Protein AF-0000000072194567 (afdb_homodimer)

Nearest PDB structures (foldseek):
  3lsg-assembly1_A  TM=9.139E-01  e=7.432E-06  Fusobacterium nucleatum subsp. nucleatum
  6swi-assembly1_A  TM=8.853E-01  e=9.358E-05  Geobacillus stearothermophilus
  3oio-assembly1_A  TM=8.454E-01  e=5.339E-04  Chromobacterium violaceum
  3w6v-assembly1_A  TM=8.299E-01  e=2.988E-04  Streptomyces griseus
  4fe7-assembly1_A-2  TM=6.472E-01  e=4.023E-05  Escherichia coli

Radius of gyration: 26.82 Å; Cα contacts (8 Å, |Δi|>4): 929; chains: 2; bounding box: 70×73×80 Å

pLDDT: mean 81.88, std 18.66, range [19.64, 97.62]

Organism: NCBI:txid1219067

InterPro domains:
  IPR003313 AraC-type arabinose-binding/dimerisation domain [PF02311] (33-112)
  IPR009057 Homedomain-like superfamily [SSF46689] (247-291)
  IPR014710 RmlC-like jelly roll fold [G3DSA:2.60.120.10] (5-139)
  IPR018060 AraC-like, DNA binding HTH domain [PF12833] (213-291)
  IPR018060 AraC-like, DNA binding HTH domain [PS01124] (194-292)
  IPR018060 AraC-like, DNA binding HTH domain [SM00342] (207-290)
  IPR020449 Transcription regulator HTH, AraC- type, HTH domain [PR00032] (259-274)
  IPR020449 Transcription regulator HTH, AraC- type, HTH domain [PR00032] (274-290)
  IPR037923 Transcription regulator HTH-like [SSF51215] (36-174)
  IPR047264 HpaA-like, N-terminal cupin domain [cd06999] (7-103)

Solvent-accessible surface area (backbone atoms only — not comparable to full-atom values): 32201 Å² total; per-residue (Å²): 142,83,79,85,74,77,72,72,75,74,67,82,76,78,75,77,71,62,77,72,72,53,60,44,77,46,67,45,42,43,44,78,72,15,51,93,50,73,26,39,42,75,60,31,28,30,51,45,35,32,36,38,37,41,34,62,38,48,38,34,42,35,33,50,64,92,41,78,46,78,40,77,49,19,30,38,37,37,39,23,52,61,49,36,33,27,39,40,44,41,89,85,32,37,36,36,38,36,38,34,24,48,58,52,60,66,64,45,80,46,71,70,49,46,58,46,46,49,60,53,48,66,51,70,44,78,45,78,45,62,84,81,32,67,66,58,51,49,48,51,49,46,50,51,50,39,44,52,41,68,69,62,42,46,84,62,36,68,59,52,43,49,43,41,50,50,49,46,50,50,53,49,33,54,52,50,52,53,50,35,62,69,66,61,68,47,80,38,63,68,44,49,42,55,52,48,51,37,51,40,62,75,35,53,44,72,64,68,48,63,60,54,55,17,54,77,68,71,52,46,54,68,55,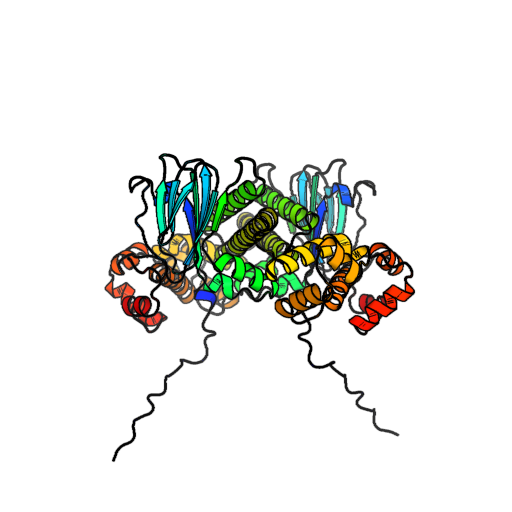46,29,52,31,28,30,74,72,71,69,41,45,47,62,57,53,53,50,47,55,46,47,54,53,49,51,48,47,51,42,73,44,85,65,51,69,56,54,51,21,47,73,50,48,40,92,40,49,66,58,39,37,50,54,44,20,71,75,69,73,38,44,60,67,57,46,30,67,75,40,67,16,67,50,85,103,138,91,75,87,77,76,73,73,76,74,66,83,76,76,75,77,71,63,75,72,72,54,60,46,77,46,66,45,40,43,44,78,72,16,52,91,50,73,27,40,44,72,59,30,29,30,51,45,34,31,35,37,36,42,34,62,37,48,38,34,42,37,32,50,64,93,41,78,44,80,41,77,48,20,29,38,37,36,38,22,54,61,50,36,34,28,39,42,44,42,90,86,32,40,37,35,38,36,37,34,24,49,60,52,61,65,65,45,80,45,72,67,48,46,56,46,45,50,60,53,48,66,49,69,42,78,45,78,45,60,85,81,31,67,66,59,52,49,48,50,51,44,50,52,51,39,43,51,41,68,70,62,42,46,83,61,35,68,59,53,44,49,44,40,49,50,50,46,51,51,54,50,32,54,50,51,52,54,50,36,61,70,65,61,66,45,79,39,61,68,43,50,42,56,52,49,50,38,50,42,62,76,35,52,42,71,64,67,48,62,59,55,54,18,54,76,67,72,51,46,54,66,55,49,28,51,31,29,30,73,71,71,68,42,46,48,63,58,54,54,51,46,55,48,48,55,51,49,51,48,46,51,44,73,44,87,64,50,70,56,54,50,22,47,72,52,50,40,92,40,50,66,59,39,36,51,53,44,20,72,74,69,74,37,42,60,66,58,47,29,67,77,40,67,16,66,52,83,103

Secondary structure (DSSP, 8-state):
-------------SS---GGGG--EEEEEHHHHHGGGTTEEEEEEESSEEEEEEEEES-EEEEETTEEEEE-S-EEEEE-TT--EEEEEPTT-EEEEEEEEHHHHHT---HHHHHHHHHHHHS-EEEE--TT-HHHHHHHHHHHHHHHHHHHT-TTHHHHHHHHHHHHHHHHHHHHHHHHHHTT---SHHHHHHHHHHHHHHHGGGT--HHHHHHHTTS-HHHHHHHHHHHHSS-HHHHHHHHHHHHHHHHHHH----HHHHHHHTT-S-HHHHHHHHHHHHSS-HHHHHHHS--EE--/-------------SS---GGGG--EEEEEHHHHHGGGTTEEEEEEESSEEEEEEEEES-EEEEETTEEEEE-S-EEEEE-TT--EEEEEPTT-EEEEEEEEHHHHHT---HHHHHHHHHHHHS-EEEE--TT-HHHHHHHHHHHHHHHHHHHT-TTHHHHHHHHHHHHHHHHHHHHHHHHHHTT---SHHHHHHHHHHHHHHHGGGT--HHHHHHHTTS-HHHHHHHHHHHHSS-HHHHHHHHHHHHHHHHHHH----HHHHHHHTT-S-HHHHHHHHHHHHSS-HHHHHHHS--EE--

Sequence (598 aa):
MSSISDVPRFFLYGEESDSNNSEFVHVETIAARSETRGWRIKPHRHGKLFQILVLDSGNAEISLDNKKIHVNDASVIAIPTGVVHGFVFSPNTEGYVVSIAEPM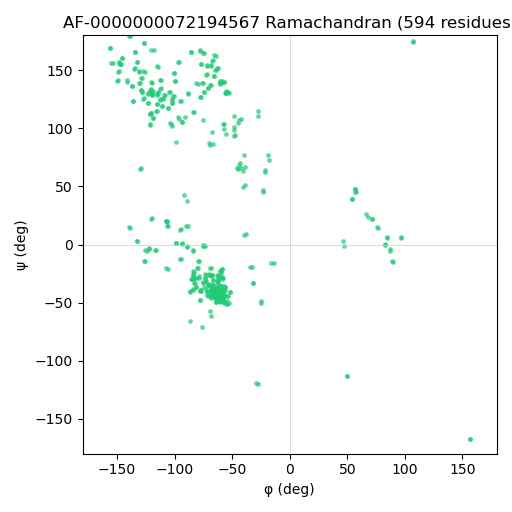IQHSALSYAESVFETVLDKPRVLSFSTEDKVLTQLHNYCNLLSSELNAHDVGMRQASEWLAKMILLTLFRAIKQQDEETNVGSSINSHYYQFQKLLENNYRSHWTVAQYAQELQTSVSTLNRVCRKSKGVAAKSIIAERLFVEAKRSLLYTQLHVDQIAYNLGFEDPAYFSRFFKNKSGLSPTSFRQLNPFDTEYMSSISDVPRFFLYGEESDSNNSEFVHVETIAARSETRGWRIKPHRHGKLFQILVLDSGNAEISLDNKKIHVNDASVIAIPTGVVHGFVFSPNTEGYVVSIAEPMIQHSALSYAESVFETVLDKPRVLSFSTEDKVLTQLHNYCNLLSSELNAHDVGMRQASEWLAKMILLTLFRAIKQQDEETNVGSSINSHYYQFQKLLENNYRSHWTVAQYAQELQTSVSTLNRVCRKSKGVAAKSIIAERLFVEAKRSLLYTQLHVDQIAYNLGFEDPAYFSRFFKNKSGLSPTSFRQLNPFDTEY

Foldseek 3Di:
DDDPDPPPPCPPDDPPPCPCPQWDKDKDKLCVVPVVPQSKFDKDFAAFKKKKKFWLAFWKWKDWAHDIDIDHATKMKIDAHPIIMIMRTDPPTTTMMMITGNVLQCPPPDLVSNLLSCVSRPHMDMGGDHSPDPLSVVLRVLSVVLVVLVVVPDPCSSVSNSVSVSVNSNSVSVRVLVVCVVVVVPPDLQNLVVVLVVVLVVCLLVVDDLQRSCVVSVHDLVSQQVSCCVRPVGGPVVVSLVVLQVQLLCCLQPHPDDLQVSCVSSNHPDSVVVQVSNCVVPVDGSVVSSVVRPHDDDD/DDDPDPPPPCPPDDPPPCPCPQWDKDKDKLCVVPVVPQSKFDKDFAAFKKKKKFWLAFWKWKDWAPDIDIDHATKMKTDAHPIIMIMRTDPPTTTMMMITGNVLQCPPPDLVSNLLSCVSRPHMDMGGDHSPDPLSVVLRVLSVVLVVLVVVPDPCSSVSNSVSVSVNSNSVSVRVLVVCVVVVVPPDLQNLVVVLVVVLVVCLLVVDDLQRSCVVSVHDLVSQQVSCCVRPVGGPVVVSLVVLQVQLLCCLQPHPDDLQVSCVSSNHPDSVVVQVSNCVVPVDGSVVSSVVRPHDDDD

Structure (mmCIF, N/CA/C/O backbone):
data_AF-0000000072194567-model_v1
#
loop_
_entity.id
_entity.type
_entity.pdbx_description
1 polymer 'AraC family transcriptional regulator'
#
loop_
_atom_site.group_PDB
_atom_site.id
_atom_site.type_symbol
_atom_site.label_atom_id
_atom_site.label_alt_id
_atom_site.label_comp_id
_atom_site.label_asym_id
_atom_site.label_entity_id
_atom_site.label_seq_id
_atom_site.pdbx_PDB_ins_code
_atom_site.Cartn_x
_atom_site.Cartn_y
_atom_site.Cartn_z
_atom_site.occupancy
_atom_site.B_iso_or_equiv
_atom_site.auth_seq_id
_atom_site.auth_comp_id
_atom_site.auth_asym_id
_atom_site.auth_atom_id
_atom_site.pdbx_PDB_model_num
ATOM 1 N N . MET A 1 1 ? 26.359 -0.095 -55.625 1 26.41 1 MET A N 1
ATOM 2 C CA . MET A 1 1 ? 26.797 -0.133 -54.219 1 26.41 1 MET A CA 1
ATOM 3 C C . MET A 1 1 ? 25.641 0.214 -53.281 1 26.41 1 MET A C 1
ATOM 5 O O . MET A 1 1 ? 25.25 1.38 -53.156 1 26.41 1 MET A O 1
ATOM 9 N N . SER A 1 2 ? 24.562 -0.608 -53.125 1 23.36 2 SER A N 1
ATOM 10 C CA . SER A 1 2 ? 23.109 -0.641 -52.875 1 23.36 2 SER A CA 1
ATOM 11 C C . SER A 1 2 ? 22.781 -0.292 -51.438 1 23.36 2 SER A C 1
ATOM 13 O O . SER A 1 2 ? 23.609 -0.464 -50.531 1 23.36 2 SER A O 1
ATOM 15 N N . SER A 1 3 ? 21.656 0.374 -51.25 1 22.92 3 SER A N 1
ATOM 16 C CA . SER A 1 3 ? 20.75 1.094 -50.375 1 22.92 3 SER A CA 1
ATOM 17 C C . SER A 1 3 ? 20.359 0.247 -49.156 1 22.92 3 SER A C 1
ATOM 19 O O . SER A 1 3 ? 19.953 -0.908 -49.312 1 22.92 3 SER A O 1
ATOM 21 N N . ILE A 1 4 ? 21.172 0.536 -48.062 1 29.81 4 ILE A N 1
ATOM 22 C CA . ILE A 1 4 ? 21.094 0.031 -46.719 1 29.81 4 ILE A CA 1
ATOM 23 C C . ILE A 1 4 ? 19.641 -0.056 -46.281 1 29.81 4 ILE A C 1
ATOM 25 O O . ILE A 1 4 ? 18.938 0.961 -46.188 1 29.81 4 ILE A O 1
ATOM 29 N N . SER A 1 5 ? 18.844 -1.055 -46.719 1 23.27 5 SER A N 1
ATOM 30 C CA . SER A 1 5 ? 17.453 -1.461 -46.562 1 23.27 5 SER A CA 1
ATOM 31 C C . SER A 1 5 ? 17 -1.315 -45.094 1 23.27 5 SER A C 1
ATOM 33 O O . SER A 1 5 ? 17.734 -1.666 -44.188 1 23.27 5 SER A O 1
ATOM 35 N N . ASP A 1 6 ? 16.125 -0.301 -44.75 1 22.25 6 ASP A N 1
ATOM 36 C CA . ASP A 1 6 ? 15.273 0.252 -43.719 1 22.25 6 ASP A CA 1
ATOM 37 C C . ASP A 1 6 ? 14.516 -0.853 -42.969 1 22.25 6 ASP A C 1
ATOM 39 O O . ASP A 1 6 ? 13.508 -1.359 -43.469 1 22.25 6 ASP A O 1
ATOM 43 N N . VAL A 1 7 ? 15.211 -1.849 -42.531 1 26.19 7 VAL A N 1
ATOM 44 C CA . VAL A 1 7 ? 14.43 -2.908 -41.906 1 26.19 7 VAL A CA 1
ATOM 45 C C . VAL A 1 7 ? 13.469 -2.307 -40.906 1 26.19 7 VAL A C 1
ATOM 47 O O . VAL A 1 7 ? 13.891 -1.634 -39.938 1 26.19 7 VAL A O 1
ATOM 50 N N . PRO A 1 8 ? 12.258 -2.031 -41.312 1 23.33 8 PRO A N 1
ATOM 51 C CA . PRO A 1 8 ? 11.242 -1.418 -40.438 1 23.33 8 PRO A CA 1
ATOM 52 C C . PRO A 1 8 ? 11.133 -2.098 -39.094 1 23.33 8 PRO A C 1
ATOM 54 O O . PRO A 1 8 ? 11.336 -3.311 -38.969 1 23.33 8 PRO A O 1
ATOM 57 N N . ARG A 1 9 ? 11.734 -1.479 -38.125 1 24.53 9 ARG A N 1
ATOM 58 C CA . ARG A 1 9 ? 11.609 -1.862 -36.719 1 24.53 9 ARG A CA 1
ATOM 59 C C . ARG A 1 9 ? 10.156 -2.152 -36.344 1 24.53 9 ARG A C 1
ATOM 61 O O . ARG A 1 9 ? 9.312 -1.251 -36.375 1 24.53 9 ARG A O 1
ATOM 68 N N . PHE A 1 10 ? 9.562 -3.209 -36.938 1 23.36 10 PHE A N 1
ATOM 69 C CA . PHE A 1 10 ? 8.195 -3.6 -36.625 1 23.36 10 PHE A CA 1
ATOM 70 C C . PHE A 1 10 ? 7.926 -3.488 -35.125 1 23.36 10 PHE A C 1
ATOM 72 O O . PHE A 1 10 ? 8.492 -4.242 -34.344 1 23.36 10 PHE A O 1
ATOM 79 N N . PHE A 1 11 ? 7.996 -2.293 -34.594 1 24.41 11 PHE A N 1
ATOM 80 C CA . PHE A 1 11 ? 7.383 -2.066 -33.281 1 24.41 11 PHE A CA 1
ATOM 81 C C . PHE A 1 11 ? 6.02 -2.744 -33.219 1 24.41 11 PHE A C 1
ATOM 83 O O . PHE A 1 11 ? 5.133 -2.463 -34.031 1 24.41 11 PHE A O 1
ATOM 90 N N . LEU A 1 12 ? 6 -4.043 -33.188 1 25.38 12 LEU A N 1
ATOM 91 C CA . LEU A 1 12 ? 4.715 -4.723 -33.125 1 25.38 12 LEU A CA 1
ATOM 92 C C . LEU A 1 12 ? 3.678 -3.846 -32.438 1 25.38 12 LEU A C 1
ATOM 94 O O . LEU A 1 12 ? 3.979 -3.199 -31.422 1 25.38 12 LEU A O 1
ATOM 98 N N . TYR A 1 13 ? 2.652 -3.295 -33.062 1 24.48 13 TYR A N 1
ATOM 99 C CA . TYR A 1 13 ? 1.472 -2.447 -32.938 1 24.48 13 TYR A CA 1
ATOM 100 C C . TYR A 1 13 ? 0.898 -2.525 -31.516 1 24.48 13 TYR A C 1
ATOM 102 O O . TYR A 1 13 ? 0.763 -1.505 -30.828 1 24.48 13 TYR A O 1
ATOM 110 N N . GLY A 1 14 ? -0.409 -2.986 -31.469 1 27.55 14 GLY A N 1
ATOM 111 C CA . GLY A 1 14 ? -1.599 -2.572 -30.75 1 27.55 14 GLY A CA 1
ATOM 112 C C . GLY A 1 14 ? -1.505 -2.826 -29.25 1 27.55 14 GLY A C 1
ATOM 113 O O . GLY A 1 14 ? -2.357 -2.373 -28.484 1 27.55 14 GLY A O 1
ATOM 114 N N . GLU A 1 15 ? -1.353 -4.148 -28.906 1 29.98 15 GLU A N 1
ATOM 115 C CA . GLU A 1 15 ? -1.672 -4.59 -27.562 1 29.98 15 GLU A CA 1
ATOM 116 C C . GLU A 1 15 ? -0.868 -3.812 -26.516 1 29.98 15 GLU A C 1
ATOM 118 O O . GLU A 1 15 ? 0.32 -3.551 -26.719 1 29.98 15 GLU A O 1
ATOM 123 N N . GLU A 1 16 ? -1.51 -2.832 -25.797 1 32.78 16 GLU A N 1
ATOM 124 C CA . GLU A 1 16 ? -1.026 -2.225 -24.562 1 32.78 16 GLU A CA 1
ATOM 125 C C . GLU A 1 16 ? 0.042 -3.092 -23.906 1 32.78 16 GLU A C 1
ATOM 127 O O . GLU A 1 16 ? -0.216 -4.246 -23.547 1 32.78 16 GLU A O 1
ATOM 132 N N . SER A 1 17 ? 1.153 -3.18 -24.359 1 34.28 17 SER A N 1
ATOM 133 C CA . SER A 1 17 ? 2.393 -3.658 -23.75 1 34.28 17 SER A CA 1
ATOM 134 C C . SER A 1 17 ? 2.322 -3.602 -22.234 1 34.28 17 SER A C 1
ATOM 136 O O . SER A 1 17 ? 2.217 -2.52 -21.641 1 34.28 17 SER A O 1
ATOM 138 N N . ASP A 1 18 ? 1.412 -4.344 -21.578 1 38.25 18 ASP A N 1
ATOM 139 C CA . ASP A 1 18 ? 1.323 -4.508 -20.125 1 38.25 18 ASP A CA 1
ATOM 140 C C . ASP A 1 18 ? 2.668 -4.23 -19.469 1 38.25 18 ASP A C 1
ATOM 142 O O . ASP A 1 18 ? 3.549 -5.094 -19.453 1 38.25 18 ASP A O 1
ATOM 146 N N . SER A 1 19 ? 3.32 -3.232 -19.766 1 39.75 19 SER A N 1
ATOM 147 C CA . SER A 1 19 ? 4.32 -2.594 -18.906 1 39.75 19 SER A CA 1
ATOM 148 C C . SER A 1 19 ? 4.227 -3.1 -17.469 1 39.75 19 SER A C 1
ATOM 150 O O . SER A 1 19 ? 5.039 -2.727 -16.625 1 39.75 19 SER A O 1
ATOM 152 N N . ASN A 1 20 ? 3.096 -3.76 -17.125 1 44.19 20 ASN A N 1
ATOM 153 C CA . ASN A 1 20 ? 2.764 -4.406 -15.867 1 44.19 20 ASN A CA 1
ATOM 154 C C . ASN A 1 20 ? 3.766 -5.504 -15.516 1 44.19 20 ASN A C 1
ATOM 156 O O . ASN A 1 20 ? 3.627 -6.168 -14.484 1 44.19 20 ASN A O 1
ATOM 160 N N . ASN A 1 21 ? 4.477 -5.988 -16.547 1 45.47 21 ASN A N 1
ATOM 161 C CA . ASN A 1 21 ? 5.332 -7.164 -16.625 1 45.47 21 ASN A CA 1
ATOM 162 C C . ASN A 1 21 ? 6.512 -7.066 -15.664 1 45.47 21 ASN A C 1
ATOM 164 O O . ASN A 1 21 ? 7.172 -8.07 -15.375 1 45.47 21 ASN A O 1
ATOM 168 N N . SER A 1 22 ? 6.871 -5.859 -15.43 1 52.59 22 SER A N 1
ATOM 169 C CA . SER A 1 22 ? 8.188 -5.688 -14.82 1 52.59 22 SER A CA 1
ATOM 170 C C . SER A 1 22 ? 8.094 -5.562 -13.305 1 52.59 22 SER A C 1
ATOM 172 O O . SER A 1 22 ? 9.086 -5.273 -12.641 1 52.59 22 SER A O 1
ATOM 174 N N . GLU A 1 23 ? 6.875 -5.891 -12.766 1 64.94 23 GLU A N 1
ATOM 175 C CA . GLU A 1 23 ? 6.816 -5.684 -11.32 1 64.94 23 GLU A CA 1
ATOM 176 C C . GLU A 1 23 ? 7.098 -6.977 -10.562 1 64.94 23 GLU A C 1
ATOM 178 O O . GLU A 1 23 ? 6.543 -8.023 -10.891 1 64.94 23 GLU A O 1
ATOM 183 N N . PHE A 1 24 ? 8.242 -6.984 -9.977 1 77.44 24 PHE A N 1
ATOM 184 C CA . PHE A 1 24 ? 8.648 -8.164 -9.234 1 77.44 24 PHE A CA 1
ATOM 185 C C . PHE A 1 24 ? 9.047 -7.793 -7.809 1 77.44 24 PHE A C 1
ATOM 187 O O . PHE A 1 24 ? 9.781 -6.828 -7.594 1 77.44 24 PHE A O 1
ATOM 194 N N . VAL A 1 25 ? 8.391 -8.484 -6.922 1 88.31 25 VAL A N 1
ATOM 195 C CA . VAL A 1 25 ? 8.805 -8.43 -5.527 1 88.31 25 VAL A CA 1
ATOM 196 C C . VAL A 1 25 ? 8.992 -9.844 -4.988 1 88.31 25 VAL A C 1
ATOM 198 O O . VAL A 1 25 ? 8.188 -10.734 -5.266 1 88.31 25 VAL A O 1
ATOM 201 N N . HIS A 1 26 ? 10.133 -10.055 -4.348 1 86.69 26 HIS A N 1
ATOM 202 C CA . HIS A 1 26 ? 10.406 -11.336 -3.701 1 86.69 26 HIS A CA 1
ATOM 203 C C . HIS A 1 26 ? 10.844 -11.141 -2.256 1 86.69 26 HIS A C 1
ATOM 205 O O . HIS A 1 26 ? 11.547 -10.172 -1.94 1 86.69 26 HIS A O 1
ATOM 211 N N . VAL A 1 27 ? 10.398 -12.047 -1.457 1 91.75 27 VAL A N 1
ATOM 212 C CA . VAL A 1 27 ? 10.805 -12 -0.057 1 91.75 27 VAL A CA 1
ATOM 213 C C . VAL A 1 27 ? 11.148 -13.414 0.423 1 91.75 27 VAL A C 1
ATOM 215 O O . VAL A 1 27 ? 10.5 -14.383 0.036 1 91.75 27 VAL A O 1
ATOM 218 N N . GLU A 1 28 ? 12.203 -13.562 1.135 1 88.38 28 GLU A N 1
ATOM 219 C CA . GLU A 1 28 ? 12.594 -14.82 1.778 1 88.38 28 GLU A CA 1
ATOM 220 C C . GLU A 1 28 ? 13.312 -14.555 3.096 1 88.38 28 GLU A C 1
ATOM 222 O O . GLU A 1 28 ? 13.836 -13.461 3.32 1 88.38 28 GLU A O 1
ATOM 227 N N . THR A 1 29 ? 13.258 -15.531 3.971 1 89.38 29 THR A N 1
ATOM 228 C CA . THR A 1 29 ? 14.031 -15.391 5.203 1 89.38 29 THR A CA 1
ATOM 229 C C . THR A 1 29 ? 15.523 -15.531 4.926 1 89.38 29 THR A C 1
ATOM 231 O O . THR A 1 29 ? 15.922 -16.188 3.961 1 89.38 29 THR A O 1
ATOM 234 N N . ILE A 1 30 ? 16.312 -14.953 5.715 1 88.25 30 ILE A N 1
ATOM 235 C CA . ILE A 1 30 ? 17.766 -15.078 5.613 1 88.25 30 ILE A CA 1
ATOM 236 C C . ILE A 1 30 ? 18.172 -16.531 5.805 1 88.25 30 ILE A C 1
ATOM 238 O O . ILE A 1 30 ? 19.031 -17.047 5.082 1 88.25 30 ILE A O 1
ATOM 242 N N . ALA A 1 31 ? 17.5 -17.203 6.727 1 84.56 31 ALA A N 1
ATOM 243 C CA . ALA A 1 31 ? 17.766 -18.609 6.969 1 84.56 31 ALA A CA 1
ATOM 244 C C . ALA A 1 31 ? 17.5 -19.453 5.715 1 84.56 31 ALA A C 1
ATOM 246 O O . ALA A 1 31 ? 18.359 -20.234 5.301 1 84.56 31 ALA A O 1
ATOM 247 N N . ALA A 1 32 ? 16.438 -19.266 5.09 1 79.19 32 ALA A N 1
ATOM 248 C CA . ALA A 1 32 ? 16.062 -20.016 3.898 1 79.19 32 ALA A CA 1
ATOM 249 C C . ALA A 1 32 ? 17.062 -19.781 2.771 1 79.19 32 ALA A C 1
ATOM 251 O O . ALA A 1 32 ? 17.344 -20.688 1.976 1 79.19 32 ALA A O 1
ATOM 252 N N . ARG A 1 33 ? 17.641 -18.641 2.719 1 76.62 33 ARG A N 1
ATOM 253 C CA . ARG A 1 33 ? 18.547 -18.25 1.639 1 76.62 33 ARG A CA 1
ATOM 254 C C . ARG A 1 33 ? 19.969 -18.734 1.91 1 76.62 33 ARG A C 1
ATOM 256 O O . ARG A 1 33 ? 20.719 -19.016 0.976 1 76.62 33 ARG A O 1
ATOM 263 N N . SER A 1 34 ? 20.312 -18.844 3.16 1 79.31 34 SER A N 1
ATOM 264 C CA . SER A 1 34 ? 21.75 -18.953 3.41 1 79.31 34 SER A CA 1
ATOM 265 C C . SER A 1 34 ? 22.078 -20.188 4.25 1 79.31 34 SER A C 1
ATOM 267 O O . SER A 1 34 ? 23.234 -20.625 4.309 1 79.31 34 SER A O 1
ATOM 269 N N . GLU A 1 35 ? 21.062 -20.781 4.859 1 79 35 GLU A N 1
ATOM 270 C CA . GLU A 1 35 ? 21.328 -21.875 5.789 1 79 35 GLU A CA 1
ATOM 271 C C . GLU A 1 35 ? 22.016 -23.047 5.078 1 79 35 GLU A C 1
ATOM 273 O O . GLU A 1 35 ? 23.016 -23.578 5.57 1 79 35 GLU A O 1
ATOM 278 N N . THR A 1 36 ? 21.516 -23.391 3.943 1 74.75 36 THR A N 1
ATOM 279 C CA . THR A 1 36 ? 22.031 -24.547 3.217 1 74.75 36 THR A CA 1
ATOM 280 C C . THR A 1 36 ? 23.375 -24.219 2.576 1 74.75 36 THR A C 1
ATOM 282 O O . THR A 1 36 ? 24.062 -25.109 2.057 1 74.75 36 THR A O 1
ATOM 285 N N . ARG A 1 37 ? 23.844 -23 2.732 1 82 37 ARG A N 1
ATOM 286 C CA . ARG A 1 37 ? 25.109 -22.547 2.152 1 82 37 ARG A CA 1
ATOM 287 C C . ARG A 1 37 ? 26.078 -22.094 3.24 1 82 37 ARG A C 1
ATOM 289 O O . ARG A 1 37 ? 26.859 -21.156 3.033 1 82 37 ARG A O 1
ATOM 296 N N . GLY A 1 38 ? 25.859 -22.594 4.43 1 87.81 38 GLY A N 1
ATOM 297 C CA . GLY A 1 38 ? 26.75 -22.266 5.531 1 87.81 38 GLY A CA 1
ATOM 298 C C . GLY A 1 38 ? 26.609 -20.844 6.008 1 87.81 38 GLY A C 1
ATOM 299 O O . GLY A 1 38 ? 27.578 -20.234 6.445 1 87.81 38 GLY A O 1
ATOM 300 N N . TRP A 1 39 ? 25.5 -20.281 5.719 1 89.81 39 TRP A N 1
ATOM 301 C CA . TRP A 1 39 ? 25.172 -18.938 6.145 1 89.81 39 TRP A CA 1
ATOM 302 C C . TRP A 1 39 ? 26.062 -17.906 5.449 1 89.81 39 TRP A C 1
ATOM 304 O O . TRP A 1 39 ? 26.406 -16.875 6.027 1 89.81 39 TRP A O 1
ATOM 314 N N . ARG A 1 40 ? 26.562 -18.312 4.309 1 89.5 40 ARG A N 1
ATOM 315 C CA . ARG A 1 40 ? 27.422 -17.438 3.508 1 89.5 40 ARG A CA 1
ATOM 316 C C . ARG A 1 40 ? 26.797 -17.172 2.139 1 89.5 40 ARG A C 1
ATOM 318 O O . ARG A 1 40 ? 26.281 -18.078 1.502 1 89.5 40 ARG A O 1
ATOM 325 N N . ILE A 1 41 ? 26.781 -15.906 1.778 1 86.94 41 ILE A N 1
ATOM 326 C CA . ILE A 1 41 ? 26.422 -15.508 0.424 1 86.94 41 ILE A CA 1
ATOM 327 C C . ILE A 1 41 ? 27.609 -14.844 -0.254 1 86.94 41 ILE A C 1
ATOM 329 O O . ILE A 1 41 ? 28.047 -13.766 0.155 1 86.94 41 ILE A O 1
ATOM 333 N N . LYS A 1 42 ? 28.109 -15.477 -1.292 1 86.56 42 LYS A N 1
ATOM 334 C CA . LYS A 1 42 ? 29.281 -14.977 -2.006 1 86.56 42 LYS A CA 1
ATOM 335 C C . LYS A 1 42 ? 28.984 -13.641 -2.678 1 86.56 42 LYS A C 1
ATOM 337 O O . LYS A 1 42 ? 27.844 -13.375 -3.07 1 86.56 42 LYS A O 1
ATOM 342 N N . PRO A 1 43 ? 30.047 -12.805 -2.812 1 88.12 43 PRO A N 1
ATOM 343 C CA . PRO A 1 43 ? 29.844 -11.508 -3.459 1 88.12 43 PRO A CA 1
ATOM 344 C C . PRO A 1 43 ? 29.203 -11.625 -4.844 1 88.12 43 PRO A C 1
ATOM 346 O O . PRO A 1 43 ? 29.594 -12.5 -5.625 1 88.12 43 PRO A O 1
ATOM 349 N N . HIS A 1 44 ? 28.203 -10.883 -5.102 1 83.88 44 HIS A N 1
ATOM 350 C CA . HIS A 1 44 ? 27.484 -10.82 -6.363 1 83.88 44 HIS A CA 1
ATOM 351 C C . HIS A 1 44 ? 26.766 -9.484 -6.531 1 83.88 44 HIS A C 1
ATOM 353 O O . HIS A 1 44 ? 26.844 -8.617 -5.652 1 83.88 44 HIS A O 1
ATOM 359 N N . ARG A 1 45 ? 26.281 -9.234 -7.695 1 82.94 45 ARG A N 1
ATOM 360 C CA . ARG A 1 45 ? 25.531 -8 -7.934 1 82.94 45 ARG A CA 1
ATOM 361 C C . ARG A 1 45 ? 24.25 -8.266 -8.711 1 82.94 45 ARG A C 1
ATOM 363 O O . ARG A 1 45 ? 24.125 -9.297 -9.375 1 82.94 45 ARG A O 1
ATOM 370 N N . HIS A 1 46 ? 23.297 -7.41 -8.484 1 80.38 46 HIS A N 1
ATOM 371 C CA . HIS A 1 46 ? 22.062 -7.43 -9.25 1 80.38 46 HIS A CA 1
ATOM 372 C C . HIS A 1 46 ? 21.938 -6.191 -10.133 1 80.38 46 HIS A C 1
ATOM 374 O O . HIS A 1 46 ? 22.125 -5.066 -9.664 1 80.38 46 HIS A O 1
ATOM 380 N N . GLY A 1 47 ? 21.562 -6.48 -11.375 1 75.5 47 GLY A N 1
ATOM 381 C CA . GLY A 1 47 ? 21.5 -5.375 -12.312 1 75.5 47 GLY A CA 1
ATOM 382 C C . GLY A 1 47 ? 20.188 -4.605 -12.234 1 75.5 47 GLY A C 1
ATOM 383 O O . GLY A 1 47 ? 20.141 -3.418 -12.562 1 75.5 47 GLY A O 1
ATOM 384 N N . LYS A 1 48 ? 19.125 -5.195 -11.805 1 77.94 48 LYS A N 1
ATOM 385 C CA . LYS A 1 48 ? 17.828 -4.531 -11.891 1 77.94 48 LYS A CA 1
ATOM 386 C C . LYS A 1 48 ? 17 -4.766 -10.625 1 77.94 48 LYS A C 1
ATOM 388 O O . LYS A 1 48 ? 15.781 -4.609 -10.633 1 77.94 48 LYS A O 1
ATOM 393 N N . LEU A 1 49 ? 17.75 -5.262 -9.578 1 83.75 49 LEU A N 1
ATOM 394 C CA . LEU A 1 49 ? 17.031 -5.52 -8.328 1 83.75 49 LEU A CA 1
ATOM 395 C C . LEU A 1 49 ? 17.609 -4.68 -7.195 1 83.75 49 LEU A C 1
ATOM 397 O O . LEU A 1 49 ? 18.828 -4.609 -7.027 1 83.75 49 LEU A O 1
ATOM 401 N N . PHE A 1 50 ? 16.734 -4.039 -6.566 1 88.81 50 PHE A N 1
ATOM 402 C CA . PHE A 1 50 ? 17.031 -3.428 -5.277 1 88.81 50 PHE A CA 1
ATOM 403 C C . PHE A 1 50 ? 16.781 -4.41 -4.141 1 88.81 50 PHE A C 1
ATOM 405 O O . PHE A 1 50 ? 15.742 -5.09 -4.121 1 88.81 50 PHE A O 1
ATOM 412 N N . GLN A 1 51 ? 17.719 -4.555 -3.289 1 91.19 51 GLN A N 1
ATOM 413 C CA . GLN A 1 51 ? 17.547 -5.527 -2.217 1 91.19 51 GLN A CA 1
ATOM 414 C C . GLN A 1 51 ? 17.609 -4.855 -0.848 1 91.19 51 GLN A C 1
ATOM 416 O O . GLN A 1 51 ? 18.438 -3.965 -0.629 1 91.19 51 GLN A O 1
ATOM 421 N N . ILE A 1 52 ? 16.75 -5.281 0.03 1 95.38 52 ILE A N 1
ATOM 422 C CA . ILE A 1 52 ? 16.734 -4.848 1.422 1 95.38 52 ILE A CA 1
ATOM 423 C C . ILE A 1 52 ? 16.859 -6.059 2.344 1 95.38 52 ILE A C 1
ATOM 425 O O . ILE A 1 52 ? 16.078 -7.008 2.238 1 95.38 52 ILE A O 1
ATOM 429 N N . LEU A 1 53 ? 17.859 -6.082 3.178 1 95.38 53 LEU A N 1
ATOM 430 C CA . LEU A 1 53 ? 17.953 -7.09 4.227 1 95.38 53 LEU A CA 1
ATOM 431 C C . LEU A 1 53 ? 17.547 -6.516 5.578 1 95.38 53 LEU A C 1
ATOM 433 O O . LEU A 1 53 ? 18.078 -5.492 6.012 1 95.38 53 LEU A O 1
ATOM 437 N N . VAL A 1 54 ? 16.594 -7.09 6.16 1 96.19 54 VAL A N 1
ATOM 438 C CA . VAL A 1 54 ? 16.172 -6.746 7.512 1 96.19 54 VAL A CA 1
ATOM 439 C C . VAL A 1 54 ? 16.672 -7.801 8.5 1 96.19 54 VAL A C 1
ATOM 441 O O . VAL A 1 54 ? 16.109 -8.891 8.586 1 96.19 54 VAL A O 1
ATOM 444 N N . LEU A 1 55 ? 17.703 -7.453 9.234 1 94.62 55 LEU A N 1
ATOM 445 C CA . LEU A 1 55 ? 18.281 -8.352 10.234 1 94.62 55 LEU A CA 1
ATOM 446 C C . LEU A 1 55 ? 17.688 -8.102 11.609 1 94.62 55 LEU A C 1
ATOM 448 O O . LEU A 1 55 ? 17.984 -7.082 12.242 1 94.62 55 LEU A O 1
ATOM 452 N N . ASP A 1 56 ? 16.828 -8.984 12.031 1 91.94 56 ASP A N 1
ATOM 453 C CA . ASP A 1 56 ? 16.156 -8.844 13.32 1 91.94 56 ASP A CA 1
ATOM 454 C C . ASP A 1 56 ? 17.094 -9.219 14.461 1 91.94 56 ASP A C 1
ATOM 456 O O . ASP A 1 56 ? 17.031 -8.633 15.547 1 91.94 56 ASP A O 1
ATOM 460 N N . SER A 1 57 ? 17.844 -10.219 14.234 1 86.81 57 SER A N 1
ATOM 461 C CA . SER A 1 57 ? 18.797 -10.68 15.227 1 86.81 57 SER A CA 1
ATOM 462 C C . SER A 1 57 ? 19.953 -11.43 14.57 1 86.81 57 SER A C 1
ATOM 464 O O . SER A 1 57 ? 19.828 -11.906 13.438 1 86.81 57 SER A O 1
ATOM 466 N N . GLY A 1 58 ? 21.125 -11.422 15.367 1 84.94 58 GLY A N 1
ATOM 467 C CA . GLY A 1 58 ? 22.328 -12.07 14.859 1 84.94 58 GLY A CA 1
ATOM 468 C C . GLY A 1 58 ? 23.406 -11.094 14.43 1 84.94 58 GLY A C 1
ATOM 469 O O . GLY A 1 58 ? 23.234 -9.875 14.555 1 84.94 58 GLY A O 1
ATOM 470 N N . ASN A 1 59 ? 24.578 -11.664 14.055 1 90.62 59 ASN A N 1
ATOM 471 C CA . ASN A 1 59 ? 25.688 -10.875 13.547 1 90.62 59 ASN A CA 1
ATOM 472 C C . ASN A 1 59 ? 25.984 -11.203 12.086 1 90.62 59 ASN A C 1
ATOM 474 O O . ASN A 1 59 ? 25.672 -12.289 11.609 1 90.62 59 ASN A O 1
ATOM 478 N N . ALA A 1 60 ? 26.531 -10.203 11.453 1 94.19 60 ALA A N 1
ATOM 479 C CA . ALA A 1 60 ? 26.859 -10.43 10.047 1 94.19 60 ALA A CA 1
ATOM 480 C C . ALA A 1 60 ? 28.062 -9.602 9.625 1 94.19 60 ALA A C 1
ATOM 482 O O . ALA A 1 60 ? 28.281 -8.508 10.141 1 94.19 60 ALA A O 1
ATOM 483 N N . GLU A 1 61 ? 28.859 -10.211 8.844 1 95.5 61 GLU A N 1
ATOM 484 C CA . GLU A 1 61 ? 29.844 -9.469 8.062 1 95.5 61 GLU A CA 1
ATOM 485 C C . GLU A 1 61 ? 29.328 -9.156 6.664 1 95.5 61 GLU A C 1
ATOM 487 O O . GLU A 1 61 ? 28.953 -10.07 5.918 1 95.5 61 GLU A O 1
ATOM 492 N N . ILE A 1 62 ? 29.328 -7.887 6.363 1 95.19 62 ILE A N 1
ATOM 493 C CA . ILE A 1 62 ? 28.734 -7.441 5.102 1 95.19 62 ILE A CA 1
ATOM 494 C C . ILE A 1 62 ? 29.828 -6.836 4.215 1 95.19 62 ILE A C 1
ATOM 496 O O . ILE A 1 62 ? 30.609 -5.992 4.668 1 95.19 62 ILE A O 1
ATOM 500 N N . SER A 1 63 ? 29.875 -7.293 3.021 1 94.38 63 SER A N 1
ATOM 501 C CA . SER A 1 63 ? 30.75 -6.68 2.021 1 94.38 63 SER A CA 1
ATOM 502 C C . SER A 1 63 ? 29.953 -5.863 1.015 1 94.38 63 SER A C 1
ATOM 504 O O . SER A 1 63 ? 29.047 -6.387 0.364 1 94.38 63 SER A O 1
ATOM 506 N N . LEU A 1 64 ? 30.172 -4.645 0.945 1 93.69 64 LEU A N 1
ATOM 507 C CA . LEU A 1 64 ? 29.594 -3.736 -0.035 1 93.69 64 LEU A CA 1
ATOM 508 C C . LEU A 1 64 ? 30.672 -3.094 -0.893 1 93.69 64 LEU A C 1
ATOM 510 O O . LEU A 1 64 ? 31.422 -2.23 -0.418 1 93.69 64 LEU A O 1
ATOM 514 N N . ASP A 1 65 ? 30.641 -3.564 -2.107 1 89.44 65 ASP A N 1
ATOM 515 C CA . ASP A 1 65 ? 31.75 -3.193 -2.971 1 89.44 65 ASP A CA 1
ATOM 516 C C . ASP A 1 65 ? 33.094 -3.447 -2.279 1 89.44 65 ASP A C 1
ATOM 518 O O . ASP A 1 65 ? 33.406 -4.582 -1.922 1 89.44 65 ASP A O 1
ATOM 522 N N . ASN A 1 66 ? 33.75 -2.475 -2.01 1 85.44 66 ASN A N 1
ATOM 523 C CA . ASN A 1 66 ? 35.094 -2.707 -1.481 1 85.44 66 ASN A CA 1
ATOM 524 C C . ASN A 1 66 ? 35.156 -2.412 0.014 1 85.44 66 ASN A C 1
ATOM 526 O O . ASN A 1 66 ? 36.25 -2.289 0.575 1 85.44 66 ASN A O 1
ATOM 530 N N . LYS A 1 67 ? 34.031 -2.398 0.662 1 92 67 LYS A N 1
ATOM 531 C CA . LYS A 1 67 ? 34 -2.102 2.092 1 92 67 LYS A CA 1
ATOM 532 C C . LYS A 1 67 ? 33.375 -3.252 2.875 1 92 67 LYS A C 1
ATOM 534 O O . LYS A 1 67 ? 32.344 -3.826 2.453 1 92 67 LYS A O 1
ATOM 539 N N . LYS A 1 68 ? 34.125 -3.557 3.941 1 94 68 LYS A N 1
ATOM 540 C CA . LYS A 1 68 ? 33.594 -4.57 4.852 1 94 68 LYS A CA 1
ATOM 541 C C . LYS A 1 68 ? 33.031 -3.936 6.121 1 94 68 LYS A C 1
ATOM 543 O O . LYS A 1 68 ? 33.688 -3.08 6.727 1 94 68 LYS A O 1
ATOM 548 N N . ILE A 1 69 ? 31.844 -4.312 6.504 1 94 69 ILE A N 1
ATOM 549 C CA . ILE A 1 69 ? 31.188 -3.768 7.684 1 94 69 ILE A CA 1
ATOM 550 C C . ILE A 1 69 ? 30.688 -4.91 8.57 1 94 69 ILE A C 1
ATOM 552 O O . ILE A 1 69 ? 30.109 -5.883 8.078 1 94 69 ILE A O 1
ATOM 556 N N . HIS A 1 70 ? 30.984 -4.758 9.812 1 93.94 70 HIS A N 1
ATOM 557 C CA . HIS A 1 70 ? 30.469 -5.73 10.773 1 93.94 70 HIS A CA 1
ATOM 558 C C . HIS A 1 70 ? 29.25 -5.184 11.516 1 93.94 70 HIS A C 1
ATOM 560 O O . HIS A 1 70 ? 29.281 -4.059 12.016 1 93.94 70 HIS A O 1
ATOM 566 N N . VAL A 1 71 ? 28.219 -5.984 11.477 1 92.06 71 VAL A N 1
ATOM 567 C CA . VAL A 1 71 ? 27.016 -5.609 12.227 1 92.06 71 VAL A CA 1
ATOM 568 C C . VAL A 1 71 ? 26.766 -6.613 13.352 1 92.06 71 VAL A C 1
ATOM 570 O O . VAL A 1 71 ? 26.828 -7.824 13.133 1 92.06 71 VAL A O 1
ATOM 573 N N . ASN A 1 72 ? 26.547 -6.09 14.555 1 88.44 72 ASN A N 1
ATOM 574 C CA . ASN A 1 72 ? 26.359 -6.949 15.727 1 88.44 72 ASN A CA 1
ATOM 575 C C . ASN A 1 72 ? 24.969 -6.797 16.328 1 88.44 72 ASN A C 1
ATOM 577 O O . ASN A 1 72 ? 24.625 -7.473 17.297 1 88.44 72 ASN A O 1
ATOM 581 N N . ASP A 1 73 ? 24.219 -5.906 15.797 1 87.62 73 ASP A N 1
ATOM 582 C CA . ASP A 1 73 ? 22.875 -5.629 16.266 1 87.62 73 ASP A CA 1
ATOM 583 C C . ASP A 1 73 ? 21.859 -5.715 15.125 1 87.62 73 ASP A C 1
ATOM 585 O O . ASP A 1 73 ? 22.234 -5.98 13.977 1 87.62 73 ASP A O 1
ATOM 589 N N . ALA A 1 74 ? 20.594 -5.609 15.539 1 92.62 74 ALA A N 1
ATOM 590 C CA . ALA A 1 74 ? 19.562 -5.52 14.5 1 92.62 74 ALA A CA 1
ATOM 591 C C . ALA A 1 74 ? 19.891 -4.398 13.516 1 92.62 74 ALA A C 1
ATOM 593 O O . ALA A 1 74 ? 20.344 -3.322 13.914 1 92.62 74 ALA A O 1
ATOM 594 N N . SER A 1 75 ? 19.828 -4.75 12.242 1 94.75 75 SER A N 1
ATOM 595 C CA . SER A 1 75 ? 20.234 -3.795 11.219 1 94.75 75 SER A CA 1
ATOM 596 C C . SER A 1 75 ? 19.406 -3.963 9.945 1 94.75 75 SER A C 1
ATOM 598 O O . SER A 1 75 ? 18.812 -5.02 9.719 1 94.75 75 SER A O 1
ATOM 600 N N . VAL A 1 76 ? 19.344 -2.91 9.234 1 96.06 76 VAL A N 1
ATOM 601 C CA . VAL A 1 76 ? 18.75 -2.936 7.902 1 96.06 76 VAL A CA 1
ATOM 602 C C . VAL A 1 76 ? 19.797 -2.506 6.867 1 96.06 76 VAL A C 1
ATOM 604 O O . VAL A 1 76 ? 20.469 -1.491 7.043 1 96.06 76 VAL A O 1
ATOM 607 N N . ILE A 1 77 ? 19.938 -3.309 5.84 1 95.06 77 ILE A N 1
ATOM 608 C CA . ILE A 1 77 ? 20.891 -3.033 4.77 1 95.06 77 ILE A CA 1
ATOM 609 C C . ILE A 1 77 ? 20.141 -2.783 3.463 1 95.06 77 ILE A C 1
ATOM 611 O O . ILE A 1 77 ? 19.344 -3.617 3.027 1 95.06 77 ILE A O 1
ATOM 615 N N . ALA A 1 78 ? 20.328 -1.637 2.893 1 94.62 78 ALA A N 1
ATOM 616 C CA . ALA A 1 78 ? 19.781 -1.303 1.582 1 94.62 78 ALA A CA 1
ATOM 617 C C . ALA A 1 78 ? 20.859 -1.396 0.499 1 94.62 78 ALA A C 1
ATOM 619 O O . ALA A 1 78 ? 21.906 -0.755 0.597 1 94.62 78 ALA A O 1
ATOM 620 N N . ILE A 1 79 ? 20.578 -2.182 -0.514 1 92.94 79 ILE A N 1
ATOM 621 C CA . ILE A 1 79 ? 21.562 -2.443 -1.564 1 92.94 79 ILE A CA 1
ATOM 622 C C . ILE A 1 79 ? 21 -2.008 -2.916 1 92.94 79 ILE A C 1
ATOM 624 O O . ILE A 1 79 ? 20.188 -2.719 -3.514 1 92.94 79 ILE A O 1
ATOM 628 N N . PRO A 1 80 ? 21.422 -0.882 -3.439 1 90.5 80 PRO A N 1
ATOM 629 C CA . PRO A 1 80 ? 20.984 -0.437 -4.762 1 90.5 80 PRO A CA 1
ATOM 630 C C . PRO A 1 80 ? 21.422 -1.371 -5.883 1 90.5 80 PRO A C 1
ATOM 632 O O . PRO A 1 80 ? 22.312 -2.207 -5.68 1 90.5 80 PRO A O 1
ATOM 635 N N . THR A 1 81 ? 20.766 -1.189 -6.938 1 83.38 81 THR A N 1
ATOM 636 C CA . THR A 1 81 ? 21.125 -1.956 -8.125 1 83.38 81 THR A CA 1
ATOM 637 C C . THR A 1 81 ? 22.594 -1.729 -8.492 1 83.38 81 THR A C 1
ATOM 639 O O . THR A 1 81 ? 23.109 -0.619 -8.344 1 83.38 81 THR A O 1
ATOM 642 N N . GLY A 1 82 ? 23.25 -2.777 -8.891 1 83.94 82 GLY A N 1
ATOM 643 C CA . GLY A 1 82 ? 24.609 -2.666 -9.406 1 83.94 82 GLY A CA 1
ATOM 644 C C . GLY A 1 82 ? 25.656 -2.771 -8.32 1 83.94 82 GLY A C 1
ATOM 645 O O . GLY A 1 82 ? 26.844 -2.963 -8.617 1 83.94 82 GLY A O 1
ATOM 646 N N . VAL A 1 83 ? 25.312 -2.664 -7.066 1 88.94 83 VAL A N 1
ATOM 647 C CA . VAL A 1 83 ? 26.281 -2.73 -5.973 1 88.94 83 VAL A CA 1
ATOM 648 C C . VAL A 1 83 ? 26.672 -4.184 -5.711 1 88.94 83 VAL A C 1
ATOM 650 O O . VAL A 1 83 ? 25.797 -5.047 -5.562 1 88.94 83 VAL A O 1
ATOM 653 N N . VAL A 1 84 ? 28 -4.445 -5.719 1 89.06 84 VAL A N 1
ATOM 654 C CA . VAL A 1 84 ? 28.484 -5.773 -5.371 1 89.06 84 VAL A CA 1
ATOM 655 C C . VAL A 1 84 ? 28.375 -5.988 -3.865 1 89.06 84 VAL A C 1
ATOM 657 O O . VAL A 1 84 ? 28.781 -5.133 -3.074 1 89.06 84 VAL A O 1
ATOM 660 N N . HIS A 1 85 ? 27.797 -7.145 -3.506 1 92.5 85 HIS A N 1
ATOM 661 C CA . HIS A 1 85 ? 27.609 -7.371 -2.076 1 92.5 85 HIS A CA 1
ATOM 662 C C . HIS A 1 85 ? 27.688 -8.852 -1.736 1 92.5 85 HIS A C 1
ATOM 664 O O . HIS A 1 85 ? 27.453 -9.703 -2.598 1 92.5 85 HIS A O 1
ATOM 670 N N . GLY A 1 86 ? 28.156 -9.117 -0.562 1 91.5 86 GLY A N 1
ATOM 671 C CA . GLY A 1 86 ? 28.234 -10.438 0.035 1 91.5 86 GLY A CA 1
ATOM 672 C C . GLY A 1 86 ? 28.016 -10.43 1.535 1 91.5 86 GLY A C 1
ATOM 673 O O . GLY A 1 86 ? 28.078 -9.375 2.174 1 91.5 86 GLY A O 1
ATOM 674 N N . PHE A 1 87 ? 27.672 -11.68 2.039 1 93.06 87 PHE A N 1
ATOM 675 C CA . PHE A 1 87 ? 27.312 -11.727 3.449 1 93.06 87 PHE A CA 1
ATOM 676 C C . PHE A 1 87 ? 27.859 -12.984 4.105 1 93.06 87 PHE A C 1
ATOM 678 O O . PHE A 1 87 ? 27.891 -14.055 3.49 1 93.06 87 PHE A O 1
ATOM 685 N N . VAL A 1 88 ? 28.312 -12.844 5.312 1 94.5 88 VAL A N 1
ATOM 686 C CA . VAL A 1 88 ? 28.562 -13.953 6.23 1 94.5 88 VAL A CA 1
ATOM 687 C C . VAL A 1 88 ? 27.734 -13.766 7.5 1 94.5 88 VAL A C 1
ATOM 689 O O . VAL A 1 88 ? 28.016 -12.883 8.312 1 94.5 88 VAL A O 1
ATOM 692 N N . PHE A 1 89 ? 26.766 -14.664 7.648 1 93.81 89 PHE A N 1
ATOM 693 C CA . PHE A 1 89 ? 25.859 -14.562 8.789 1 93.81 89 PHE A CA 1
ATOM 694 C C . PHE A 1 89 ? 26.266 -15.539 9.891 1 93.81 89 PHE A C 1
ATOM 696 O O . PHE A 1 89 ? 26.781 -16.625 9.609 1 93.81 89 PHE A O 1
ATOM 703 N N . SER A 1 90 ? 26.016 -15.117 11.125 1 92.81 90 SER A N 1
ATOM 704 C CA . SER A 1 90 ? 26.094 -16.094 12.211 1 92.81 90 SER A CA 1
ATOM 705 C C . SER A 1 90 ? 24.969 -17.109 12.117 1 92.81 90 SER A C 1
ATOM 707 O O . SER A 1 90 ? 23.891 -16.812 11.586 1 92.81 90 SER A O 1
ATOM 709 N N . PRO A 1 91 ? 25.172 -18.281 12.648 1 90.25 91 PRO A N 1
ATOM 710 C CA . PRO A 1 91 ? 24.094 -19.266 12.656 1 90.25 91 PRO A CA 1
ATOM 711 C C . PRO A 1 91 ? 22.859 -18.781 13.398 1 90.25 91 PRO A C 1
ATOM 713 O O . PRO A 1 91 ? 22.969 -18.078 14.406 1 90.25 91 PRO A O 1
ATOM 716 N N . ASN A 1 92 ? 21.672 -19.031 12.906 1 86 92 ASN A N 1
ATOM 717 C CA . ASN A 1 92 ? 20.359 -18.734 13.469 1 86 92 ASN A CA 1
ATOM 718 C C . ASN A 1 92 ? 20 -17.25 13.305 1 86 92 ASN A C 1
ATOM 720 O O . ASN A 1 92 ? 19.188 -16.719 14.062 1 86 92 ASN A O 1
ATOM 724 N N . THR A 1 93 ? 20.797 -16.625 12.438 1 90.31 93 THR A N 1
ATOM 725 C CA . THR A 1 93 ? 20.406 -15.266 12.086 1 90.31 93 THR A CA 1
ATOM 726 C C . THR A 1 93 ? 18.984 -15.219 11.562 1 90.31 93 THR A C 1
ATOM 728 O O . THR A 1 93 ? 18.594 -16.047 10.734 1 90.31 93 THR A O 1
ATOM 731 N N . GLU A 1 94 ? 18.219 -14.273 12.148 1 92.44 94 GLU A N 1
ATOM 732 C CA . GLU A 1 94 ? 16.812 -14.133 11.742 1 92.44 94 GLU A CA 1
ATOM 733 C C . GLU A 1 94 ? 16.578 -12.812 11.016 1 92.44 94 GLU A C 1
ATOM 735 O O . GLU A 1 94 ? 17.172 -11.789 11.383 1 92.44 94 GLU A O 1
ATOM 740 N N . GLY A 1 95 ? 15.742 -12.875 10 1 94.44 95 GLY A N 1
ATOM 741 C CA . GLY A 1 95 ? 15.375 -11.695 9.242 1 94.44 95 GLY A CA 1
ATOM 742 C C . GLY A 1 95 ? 14.891 -12.016 7.84 1 94.44 95 GLY A C 1
ATOM 743 O O . GLY A 1 95 ? 14.508 -13.148 7.551 1 94.44 95 GLY A O 1
ATOM 744 N N . TYR A 1 96 ? 14.805 -10.992 7.074 1 95.44 96 TYR A N 1
ATOM 745 C CA . TYR A 1 96 ? 14.25 -11.148 5.734 1 95.44 96 TYR A CA 1
ATOM 746 C C . TYR A 1 96 ? 15.156 -10.508 4.691 1 95.44 96 TYR A C 1
ATOM 748 O O . TYR A 1 96 ? 15.898 -9.57 4.996 1 95.44 96 TYR A O 1
ATOM 756 N N . VAL A 1 97 ? 15.156 -11.062 3.531 1 92.81 97 VAL A N 1
ATOM 757 C CA . VAL A 1 97 ? 15.68 -10.43 2.322 1 92.81 97 VAL A CA 1
ATOM 758 C C . VAL A 1 97 ? 14.531 -10.102 1.374 1 92.81 97 VAL A C 1
ATOM 760 O O . VAL A 1 97 ? 13.773 -10.984 0.97 1 92.81 97 VAL A O 1
ATOM 763 N N . VAL A 1 98 ? 14.383 -8.828 1.078 1 94.19 98 VAL A N 1
ATOM 764 C CA . VAL A 1 98 ? 13.367 -8.367 0.132 1 94.19 98 VAL A CA 1
ATOM 765 C C . VAL A 1 98 ? 14.039 -7.879 -1.148 1 94.19 98 VAL A C 1
ATOM 767 O O . VAL A 1 98 ? 14.945 -7.043 -1.102 1 94.19 98 VAL A O 1
ATOM 770 N N . SER A 1 99 ? 13.641 -8.414 -2.277 1 89.19 99 SER A N 1
ATOM 771 C CA . SER A 1 99 ? 14.133 -8 -3.586 1 89.19 99 SER A CA 1
ATOM 772 C C . SER A 1 99 ? 13.039 -7.332 -4.402 1 89.19 99 SER A C 1
ATOM 774 O O . SER A 1 99 ? 11.945 -7.887 -4.562 1 89.19 99 SER A O 1
ATOM 776 N N . ILE A 1 100 ? 13.305 -6.125 -4.852 1 89.06 100 ILE A N 1
ATOM 777 C CA . ILE A 1 100 ? 12.32 -5.332 -5.59 1 89.06 100 ILE A CA 1
ATOM 778 C C . ILE A 1 100 ? 12.898 -4.945 -6.953 1 89.06 100 ILE A C 1
ATOM 780 O O . ILE A 1 100 ? 14 -4.402 -7.035 1 89.06 100 ILE A O 1
ATOM 784 N N . ALA A 1 101 ? 12.07 -5.215 -7.973 1 84.88 101 ALA A N 1
ATOM 785 C CA . ALA A 1 101 ? 12.508 -4.824 -9.312 1 84.88 101 ALA A CA 1
ATOM 786 C C . ALA A 1 101 ? 12.523 -3.305 -9.461 1 84.88 101 ALA A C 1
ATOM 788 O O . ALA A 1 101 ? 11.609 -2.619 -9.008 1 84.88 101 ALA A O 1
ATOM 789 N N . GLU A 1 102 ? 13.539 -2.799 -10.062 1 78.06 102 GLU A N 1
ATOM 790 C CA . GLU A 1 102 ? 13.781 -1.365 -10.188 1 78.06 102 GLU A CA 1
ATOM 791 C C . GLU A 1 102 ? 12.602 -0.664 -10.859 1 78.06 102 GLU A C 1
ATOM 793 O O . GLU A 1 102 ? 12.203 0.422 -10.438 1 78.06 102 GLU A O 1
ATOM 798 N N . PRO A 1 103 ? 11.938 -1.268 -11.836 1 73.62 103 PRO A N 1
ATOM 799 C CA . PRO A 1 103 ? 10.828 -0.57 -12.492 1 73.62 103 PRO A CA 1
ATOM 800 C C . PRO A 1 103 ? 9.625 -0.365 -11.57 1 73.62 103 PRO A C 1
ATOM 802 O O . PRO A 1 103 ? 8.844 0.567 -11.766 1 73.62 103 PRO A O 1
ATOM 805 N N . MET A 1 104 ? 9.484 -1.216 -10.609 1 74.81 104 MET A N 1
ATOM 806 C CA . MET A 1 104 ? 8.383 -1.085 -9.664 1 74.81 104 MET A CA 1
ATOM 807 C C . MET A 1 104 ? 8.539 0.168 -8.812 1 74.81 104 MET A C 1
ATOM 809 O O . MET A 1 104 ? 7.551 0.746 -8.359 1 74.81 104 MET A O 1
ATOM 813 N N . ILE A 1 105 ? 9.703 0.488 -8.617 1 71.88 105 ILE A N 1
ATOM 814 C CA . ILE A 1 105 ? 10.039 1.63 -7.777 1 71.88 105 ILE A CA 1
ATOM 815 C C . ILE A 1 105 ? 9.914 2.92 -8.586 1 71.88 105 ILE A C 1
ATOM 817 O O . ILE A 1 105 ? 9.414 3.93 -8.078 1 71.88 105 ILE A O 1
ATOM 821 N N . GLN A 1 106 ? 10.25 2.916 -9.82 1 63.97 106 GLN A N 1
ATOM 822 C CA . GLN A 1 106 ? 10.328 4.098 -10.672 1 63.97 106 GLN A CA 1
ATOM 823 C C . GLN A 1 106 ? 8.938 4.531 -11.133 1 63.97 106 GLN A C 1
ATOM 825 O O . GLN A 1 106 ? 8.695 5.723 -11.344 1 63.97 106 GLN A O 1
ATOM 830 N N . HIS A 1 107 ? 8.062 3.559 -11.461 1 57.19 107 HIS A N 1
ATOM 831 C CA . HIS A 1 107 ? 6.758 3.883 -12.023 1 57.19 107 HIS A CA 1
ATOM 832 C C . HIS A 1 107 ? 5.812 4.434 -10.961 1 57.19 107 HIS A C 1
ATOM 834 O O . HIS A 1 107 ? 4.656 4.746 -11.258 1 57.19 107 HIS A O 1
ATOM 840 N N . SER A 1 108 ? 6.266 4.5 -9.852 1 49.88 108 SER A N 1
ATOM 841 C CA . SER A 1 108 ? 5.336 5.094 -8.891 1 49.88 108 SER A CA 1
ATOM 842 C C . SER A 1 108 ? 5.152 6.586 -9.156 1 49.88 108 SER A C 1
ATOM 844 O O . SER A 1 108 ? 6.129 7.336 -9.219 1 49.88 108 SER A O 1
ATOM 846 N N . ALA A 1 109 ? 4.156 6.887 -10.078 1 42.53 109 ALA A N 1
ATOM 847 C CA . ALA A 1 109 ? 3.762 8.211 -10.547 1 42.53 109 ALA A CA 1
ATOM 848 C C . ALA A 1 109 ? 3.883 9.242 -9.43 1 42.53 109 ALA A C 1
ATOM 850 O O . ALA A 1 109 ? 3.545 10.414 -9.617 1 42.53 109 ALA A O 1
ATOM 851 N N . LEU A 1 110 ? 3.922 8.844 -8.148 1 47.81 110 LEU A N 1
ATOM 852 C CA . LEU A 1 110 ? 3.65 9.961 -7.242 1 47.81 110 LEU A CA 1
ATOM 853 C C . LEU A 1 110 ? 4.918 10.766 -6.984 1 47.81 110 LEU A C 1
ATOM 855 O O . LEU A 1 110 ? 5.98 10.203 -6.719 1 47.81 110 LEU A O 1
ATOM 859 N N . SER A 1 111 ? 4.926 11.953 -7.43 1 48.97 111 SER A N 1
ATOM 860 C CA . SER A 1 111 ? 5.91 13.008 -7.25 1 48.97 111 SER A CA 1
ATOM 861 C C . SER A 1 111 ? 6.711 12.812 -5.969 1 48.97 111 SER A C 1
ATOM 863 O O . SER A 1 111 ? 7.941 12.883 -5.984 1 48.97 111 SER A O 1
ATOM 865 N N . TYR A 1 112 ? 5.996 12.609 -4.938 1 51.41 112 TYR A N 1
ATOM 866 C CA . TYR A 1 112 ? 6.691 12.492 -3.66 1 51.41 112 TYR A CA 1
ATOM 867 C C . TYR A 1 112 ? 7.434 11.164 -3.557 1 51.41 112 TYR A C 1
ATOM 869 O O . TYR A 1 112 ? 8.562 11.117 -3.072 1 51.41 112 TYR A O 1
ATOM 877 N N . ALA A 1 113 ? 6.852 10.156 -4.215 1 55.44 113 ALA A N 1
ATOM 878 C CA . ALA A 1 113 ? 7.48 8.836 -4.156 1 55.44 113 ALA A CA 1
ATOM 879 C C . ALA A 1 113 ? 8.797 8.82 -4.922 1 55.44 113 ALA A C 1
ATOM 881 O O . ALA A 1 113 ? 9.742 8.125 -4.535 1 55.44 113 ALA A O 1
ATOM 882 N N . GLU A 1 114 ? 8.836 9.773 -5.746 1 58.25 114 GLU A N 1
ATOM 883 C CA . GLU A 1 114 ? 10.055 9.805 -6.555 1 58.25 114 GLU A CA 1
ATOM 884 C C . GLU A 1 114 ? 11.258 10.242 -5.723 1 58.25 114 GLU A C 1
ATOM 886 O O . GLU A 1 114 ? 12.344 9.672 -5.848 1 58.25 114 GLU A O 1
ATOM 891 N N . SER A 1 115 ? 11 11.188 -4.918 1 63.59 115 SER A N 1
ATOM 892 C CA . SER A 1 115 ? 12.109 11.648 -4.094 1 63.59 115 SER A CA 1
ATOM 893 C C . SER A 1 115 ? 12.5 10.602 -3.057 1 63.59 115 SER A C 1
ATOM 895 O O . SER A 1 115 ? 13.688 10.398 -2.789 1 63.59 115 SER A O 1
ATOM 897 N N . VAL A 1 116 ? 11.516 9.891 -2.596 1 65.44 116 VAL A N 1
ATOM 898 C CA . VAL A 1 116 ? 11.734 8.836 -1.614 1 65.44 116 VAL A CA 1
ATOM 899 C C . VAL A 1 116 ? 12.617 7.742 -2.219 1 65.44 116 VAL A C 1
ATOM 901 O O . VAL A 1 116 ? 13.641 7.367 -1.635 1 65.44 116 VAL A O 1
ATOM 904 N N . PHE A 1 117 ? 12.289 7.512 -3.381 1 69.06 117 PHE A N 1
ATOM 905 C CA . PHE A 1 117 ? 12.93 6.34 -3.975 1 69.06 117 PHE A CA 1
ATOM 906 C C . PHE A 1 117 ? 14.328 6.68 -4.465 1 69.06 117 PHE A C 1
ATOM 908 O O . PHE A 1 117 ? 15.242 5.859 -4.367 1 69.06 117 PHE A O 1
ATOM 915 N N . GLU A 1 118 ? 14.422 7.887 -4.789 1 71 118 GLU A N 1
ATOM 916 C CA . GLU A 1 118 ? 15.75 8.32 -5.219 1 71 118 GLU A CA 1
ATOM 917 C C . GLU A 1 118 ? 16.75 8.25 -4.066 1 71 118 GLU A C 1
ATOM 919 O O . GLU A 1 118 ? 17.891 7.844 -4.254 1 71 118 GLU A O 1
ATOM 924 N N . THR A 1 119 ? 16.359 8.562 -2.967 1 71.25 119 THR A N 1
ATOM 925 C CA . THR A 1 119 ? 17.234 8.594 -1.802 1 71.25 119 THR A CA 1
ATOM 926 C C . THR A 1 119 ? 17.594 7.176 -1.365 1 71.25 119 THR A C 1
ATOM 928 O O . THR A 1 119 ? 18.766 6.891 -1.085 1 71.25 119 THR A O 1
ATOM 931 N N . VAL A 1 120 ? 16.609 6.355 -1.362 1 77.69 120 VAL A N 1
ATOM 932 C CA . VAL A 1 120 ? 16.828 4.996 -0.892 1 77.69 120 VAL A CA 1
ATOM 933 C C . VAL A 1 120 ? 17.719 4.25 -1.886 1 77.69 120 VAL A C 1
ATOM 935 O O . VAL A 1 120 ? 18.531 3.4 -1.494 1 77.69 120 VAL A O 1
ATOM 938 N N . LEU A 1 121 ? 17.641 4.699 -3.127 1 75.62 121 LEU A N 1
ATOM 939 C CA . LEU A 1 121 ? 18.281 3.938 -4.191 1 75.62 121 LEU A CA 1
ATOM 940 C C . LEU A 1 121 ? 19.641 4.531 -4.543 1 75.62 121 LEU A C 1
ATOM 942 O O . LEU A 1 121 ? 20.375 3.98 -5.375 1 75.62 121 LEU A O 1
ATOM 946 N N . ASP A 1 122 ? 20.062 5.539 -3.9 1 79.69 122 ASP A N 1
ATOM 947 C CA . ASP A 1 122 ? 21.234 6.301 -4.324 1 79.69 122 ASP A CA 1
ATOM 948 C C . ASP A 1 122 ? 22.531 5.57 -3.957 1 79.69 122 ASP A C 1
ATOM 950 O O . ASP A 1 122 ? 23.453 5.488 -4.77 1 79.69 122 ASP A O 1
ATOM 954 N N . LYS A 1 123 ? 22.688 5.094 -2.783 1 87.31 123 LYS A N 1
ATOM 955 C CA . LYS A 1 123 ? 23.891 4.41 -2.295 1 87.31 123 LYS A CA 1
ATOM 956 C C . LYS A 1 123 ? 23.531 3.348 -1.26 1 87.31 123 LYS A C 1
ATOM 958 O O . LYS A 1 123 ? 22.469 3.414 -0.636 1 87.31 123 LYS A O 1
ATOM 963 N N . PRO A 1 124 ? 24.438 2.379 -1.141 1 92.69 124 PRO A N 1
ATOM 964 C CA . PRO A 1 124 ? 24.172 1.385 -0.096 1 92.69 124 PRO A CA 1
ATOM 965 C C . PRO A 1 124 ? 24.109 2 1.3 1 92.69 124 PRO A C 1
ATOM 967 O O . PRO A 1 124 ? 24.844 2.941 1.602 1 92.69 124 PRO A O 1
ATOM 970 N N . ARG A 1 125 ? 23.234 1.553 2.104 1 92.38 125 ARG A N 1
ATOM 971 C CA . ARG A 1 125 ? 23.062 2.035 3.471 1 92.38 125 ARG A CA 1
ATOM 972 C C . ARG A 1 125 ? 23 0.874 4.457 1 92.38 125 ARG A C 1
ATOM 974 O O . ARG A 1 125 ? 22.422 -0.175 4.16 1 92.38 125 ARG A O 1
ATOM 981 N N . VAL A 1 126 ? 23.656 1.068 5.562 1 93.75 126 VAL A N 1
ATOM 982 C CA . VAL A 1 126 ? 23.547 0.16 6.699 1 93.75 126 VAL A CA 1
ATOM 983 C C . VAL A 1 126 ? 23.031 0.923 7.922 1 93.75 126 VAL A C 1
ATOM 985 O O . VAL A 1 126 ? 23.703 1.828 8.422 1 93.75 126 VAL A O 1
ATOM 988 N N . LEU A 1 127 ? 21.875 0.604 8.344 1 93.25 127 LEU A N 1
ATOM 989 C CA . LEU A 1 127 ? 21.266 1.253 9.5 1 93.25 127 LEU A CA 1
ATOM 990 C C . LEU A 1 127 ? 21.219 0.302 10.695 1 93.25 127 LEU A C 1
ATOM 992 O O . LEU A 1 127 ? 20.719 -0.819 10.578 1 93.25 127 LEU A O 1
ATOM 996 N N . SER A 1 128 ? 21.703 0.737 11.805 1 92 128 SER A N 1
ATOM 997 C CA . SER A 1 128 ? 21.672 -0.063 13.023 1 92 128 SER A CA 1
ATOM 998 C C . SER A 1 128 ? 20.516 0.362 13.93 1 92 128 SER A C 1
ATOM 1000 O O . SER A 1 128 ? 20.219 1.553 14.047 1 92 128 SER A O 1
ATOM 1002 N N . PHE A 1 129 ? 19.906 -0.6 14.531 1 91.06 129 PHE A N 1
ATOM 1003 C CA . PHE A 1 129 ? 18.766 -0.352 15.406 1 91.06 129 PHE A CA 1
ATOM 1004 C C . PHE A 1 129 ? 18.922 -1.104 16.719 1 91.06 129 PHE A C 1
ATOM 1006 O O . PHE A 1 129 ? 19.625 -2.109 16.781 1 91.06 129 PHE A O 1
ATOM 1013 N N . SER A 1 130 ? 18.203 -0.55 17.719 1 86 130 SER A N 1
ATOM 1014 C CA . SER A 1 130 ? 18 -1.361 18.922 1 86 130 SER A CA 1
ATOM 1015 C C . SER A 1 130 ? 16.922 -2.412 18.688 1 86 130 SER A C 1
ATOM 1017 O O . SER A 1 130 ? 16.078 -2.273 17.797 1 86 130 SER A O 1
ATOM 1019 N N . THR A 1 131 ? 16.875 -3.525 19.391 1 77.56 131 THR A N 1
ATOM 1020 C CA . THR A 1 131 ? 15.945 -4.633 19.219 1 77.56 131 THR A CA 1
ATOM 1021 C C . THR A 1 131 ? 14.508 -4.168 19.422 1 77.56 131 THR A C 1
ATOM 1023 O O . THR A 1 131 ? 13.586 -4.719 18.812 1 77.56 131 THR A O 1
ATOM 1026 N N . GLU A 1 132 ? 14.328 -3.076 20.141 1 82.75 132 GLU A N 1
ATOM 1027 C CA . GLU A 1 132 ? 12.961 -2.65 20.422 1 82.75 132 GLU A CA 1
ATOM 1028 C C . GLU A 1 132 ? 12.586 -1.404 19.625 1 82.75 132 GLU A C 1
ATOM 1030 O O . GLU A 1 132 ? 11.602 -0.73 19.938 1 82.75 132 GLU A O 1
ATOM 1035 N N . ASP A 1 133 ? 13.383 -1.279 18.594 1 89.88 133 ASP A N 1
ATOM 1036 C CA . ASP A 1 133 ? 13.133 -0.083 17.797 1 89.88 133 ASP A CA 1
ATOM 1037 C C . ASP A 1 133 ? 11.82 -0.202 17.031 1 89.88 133 ASP A C 1
ATOM 1039 O O . ASP A 1 133 ? 11.547 -1.235 16.422 1 89.88 133 ASP A O 1
ATOM 1043 N N . LYS A 1 134 ? 11.047 0.851 17.062 1 88.56 134 LYS A N 1
ATOM 1044 C CA . LYS A 1 134 ? 9.719 0.839 16.453 1 88.56 134 LYS A CA 1
ATOM 1045 C C . LYS A 1 134 ? 9.812 0.709 14.93 1 88.56 134 LYS A C 1
ATOM 1047 O O . LYS A 1 134 ? 8.969 0.061 14.305 1 88.56 134 LYS A O 1
ATOM 1052 N N . VAL A 1 135 ? 10.812 1.301 14.383 1 90.88 135 VAL A N 1
ATOM 1053 C CA . VAL A 1 135 ? 10.992 1.269 12.938 1 90.88 135 VAL A CA 1
ATOM 1054 C C . VAL A 1 135 ? 11.336 -0.15 12.492 1 90.88 135 VAL A C 1
ATOM 1056 O O . VAL A 1 135 ? 10.766 -0.663 11.523 1 90.88 135 VAL A O 1
ATOM 1059 N N . LEU A 1 136 ? 12.234 -0.772 13.172 1 92.38 136 LEU A N 1
ATOM 1060 C CA . LEU A 1 136 ? 12.609 -2.145 12.859 1 92.38 136 LEU A CA 1
ATOM 1061 C C . LEU A 1 136 ? 11.414 -3.084 12.984 1 92.38 136 LEU A C 1
ATOM 1063 O O . LEU A 1 136 ? 11.203 -3.941 12.125 1 92.38 136 LEU A O 1
ATOM 1067 N N . THR A 1 137 ? 10.719 -2.902 14.055 1 92.62 137 THR A N 1
ATOM 1068 C CA . THR A 1 137 ? 9.523 -3.719 14.273 1 92.62 137 THR A CA 1
ATOM 1069 C C . THR A 1 137 ? 8.539 -3.555 13.125 1 92.62 137 THR A C 1
ATOM 1071 O O . THR A 1 137 ? 7.961 -4.535 12.648 1 92.62 137 THR A O 1
ATOM 1074 N N . GLN A 1 138 ? 8.383 -2.34 12.719 1 93.06 138 GLN A N 1
ATOM 1075 C CA . GLN A 1 138 ? 7.457 -2.059 11.625 1 93.06 138 GLN A CA 1
ATOM 1076 C C . GLN A 1 138 ? 7.938 -2.693 10.328 1 93.06 138 GLN A C 1
ATOM 1078 O O . GLN A 1 138 ? 7.141 -3.268 9.578 1 93.06 138 GLN A O 1
ATOM 1083 N N . LEU A 1 139 ? 9.18 -2.586 10.016 1 94.75 139 LEU A N 1
ATOM 1084 C CA . LEU A 1 139 ? 9.75 -3.203 8.828 1 94.75 139 LEU A CA 1
ATOM 1085 C C . LEU A 1 139 ? 9.57 -4.715 8.859 1 94.75 139 LEU A C 1
ATOM 1087 O O . LEU A 1 139 ? 9.18 -5.32 7.855 1 94.75 139 LEU A O 1
ATOM 1091 N N . HIS A 1 140 ? 9.836 -5.285 9.984 1 94.19 140 HIS A N 1
ATOM 1092 C CA . HIS A 1 140 ? 9.633 -6.719 10.148 1 94.19 140 HIS A CA 1
ATOM 1093 C C . HIS A 1 140 ? 8.188 -7.109 9.883 1 94.19 140 HIS A C 1
ATOM 1095 O O . HIS A 1 140 ? 7.922 -8.117 9.227 1 94.19 140 HIS A O 1
ATOM 1101 N N . ASN A 1 141 ? 7.344 -6.355 10.43 1 93.56 141 ASN A N 1
ATOM 1102 C CA . ASN A 1 141 ? 5.922 -6.625 10.234 1 93.56 141 ASN A CA 1
ATOM 1103 C C . ASN A 1 141 ? 5.543 -6.578 8.758 1 93.56 141 ASN A C 1
ATOM 1105 O O . ASN A 1 141 ? 4.805 -7.438 8.273 1 93.56 141 ASN A O 1
ATOM 1109 N N . TYR A 1 142 ? 6 -5.59 8.047 1 96.12 142 TYR A N 1
ATOM 1110 C CA . TYR A 1 142 ? 5.707 -5.488 6.625 1 96.12 142 TYR A CA 1
ATOM 1111 C C . TYR A 1 142 ? 6.301 -6.668 5.863 1 96.12 142 TYR A C 1
ATOM 1113 O O . TYR A 1 142 ? 5.672 -7.199 4.941 1 96.12 142 TYR A O 1
ATOM 1121 N N . CYS A 1 143 ? 7.465 -7.113 6.219 1 96.19 143 CYS A N 1
ATOM 1122 C CA . CYS A 1 143 ? 8.07 -8.273 5.578 1 96.19 143 CYS A CA 1
ATOM 1123 C C . CYS A 1 143 ? 7.242 -9.531 5.824 1 96.19 143 CYS A C 1
ATOM 1125 O O . CYS A 1 143 ? 7.062 -10.344 4.922 1 96.19 143 CYS A O 1
ATOM 1127 N N . ASN A 1 144 ? 6.77 -9.648 7.027 1 94.69 144 ASN A N 1
ATOM 1128 C CA . ASN A 1 144 ? 5.91 -10.773 7.355 1 94.69 144 ASN A CA 1
ATOM 1129 C C . ASN A 1 144 ? 4.629 -10.766 6.527 1 94.69 144 ASN A C 1
ATOM 1131 O O . ASN A 1 144 ? 4.207 -11.805 6.02 1 94.69 144 ASN A O 1
ATOM 1135 N N . LEU A 1 145 ? 4.055 -9.617 6.438 1 94.25 145 LEU A N 1
ATOM 1136 C CA . LEU A 1 145 ? 2.85 -9.484 5.629 1 94.25 145 LEU A CA 1
ATOM 1137 C C . LEU A 1 145 ? 3.137 -9.805 4.164 1 94.25 145 LEU A C 1
ATOM 1139 O O . LEU A 1 145 ? 2.35 -10.484 3.506 1 94.25 145 LEU A O 1
ATOM 1143 N N . LEU A 1 146 ? 4.203 -9.32 3.693 1 95 146 LEU A N 1
ATOM 1144 C CA . LEU A 1 146 ? 4.602 -9.578 2.312 1 95 146 LEU A CA 1
ATOM 1145 C C . LEU A 1 146 ? 4.82 -11.07 2.078 1 95 146 LEU A C 1
ATOM 1147 O O . LEU A 1 146 ? 4.348 -11.617 1.082 1 95 146 LEU A O 1
ATOM 1151 N N . SER A 1 147 ? 5.539 -11.695 2.996 1 93.06 147 SER A N 1
ATOM 1152 C CA . SER A 1 147 ? 5.777 -13.133 2.912 1 93.06 147 SER A CA 1
ATOM 1153 C C . SER A 1 147 ? 4.469 -13.906 2.896 1 93.06 147 SER A C 1
ATOM 1155 O O . SER A 1 147 ? 4.273 -14.789 2.057 1 93.06 147 SER A O 1
ATOM 1157 N N . SER A 1 148 ? 3.564 -13.57 3.771 1 91.88 148 SER A N 1
ATOM 1158 C CA . SER A 1 148 ? 2.266 -14.227 3.838 1 91.88 148 SER A CA 1
ATOM 1159 C C . SER A 1 148 ? 1.471 -14.016 2.553 1 91.88 148 SER A C 1
ATOM 1161 O O . SER A 1 148 ? 0.831 -14.945 2.053 1 91.88 148 SER A O 1
ATOM 1163 N N . GLU A 1 149 ? 1.559 -12.82 2.066 1 91 149 GLU A N 1
ATOM 1164 C CA . GLU A 1 149 ? 0.849 -12.477 0.837 1 91 149 GLU A CA 1
ATOM 1165 C C . GLU A 1 149 ? 1.338 -13.328 -0.335 1 91 149 GLU A C 1
ATOM 1167 O O . GLU A 1 149 ? 0.534 -13.914 -1.061 1 91 149 GLU A O 1
ATOM 1172 N N . LEU A 1 150 ? 2.557 -13.398 -0.479 1 86.12 150 LEU A N 1
ATOM 1173 C CA . LEU A 1 150 ? 3.152 -14.102 -1.61 1 86.12 150 LEU A CA 1
ATOM 1174 C C . LEU A 1 150 ? 2.938 -15.609 -1.487 1 86.12 150 LEU A C 1
ATOM 1176 O O . LEU A 1 150 ? 2.842 -16.312 -2.496 1 86.12 150 LEU A O 1
ATOM 1180 N N . ASN A 1 151 ? 2.785 -16.094 -0.285 1 85.88 151 ASN A N 1
ATOM 1181 C CA . ASN A 1 151 ? 2.586 -17.531 -0.061 1 85.88 151 ASN A CA 1
ATOM 1182 C C . ASN A 1 151 ? 1.122 -17.922 -0.23 1 85.88 151 ASN A C 1
ATOM 1184 O O . ASN A 1 151 ? 0.82 -19.062 -0.588 1 85.88 151 ASN A O 1
ATOM 1188 N N . ALA A 1 152 ? 0.251 -17 0.042 1 83.5 152 ALA A N 1
ATOM 1189 C CA . ALA A 1 152 ? -1.176 -17.297 -0.018 1 83.5 152 ALA A CA 1
ATOM 1190 C C . ALA A 1 152 ? -1.651 -17.422 -1.463 1 83.5 152 ALA A C 1
ATOM 1192 O O . ALA A 1 152 ? -2.635 -18.109 -1.744 1 83.5 152 ALA A O 1
ATOM 1193 N N . HIS A 1 153 ? -1.018 -16.734 -2.377 1 80.44 153 HIS A N 1
ATOM 1194 C CA . HIS A 1 153 ? -1.354 -16.75 -3.797 1 80.44 153 HIS A CA 1
ATOM 1195 C C . HIS A 1 153 ? -2.822 -16.406 -4.02 1 80.44 153 HIS A C 1
ATOM 1197 O O . HIS A 1 153 ? -3.508 -17.062 -4.797 1 80.44 153 HIS A O 1
ATOM 1203 N N . ASP A 1 154 ? -3.316 -15.492 -3.273 1 83.62 154 ASP A N 1
ATOM 1204 C CA . ASP A 1 154 ? -4.719 -15.102 -3.365 1 83.62 154 ASP A CA 1
ATOM 1205 C C . ASP A 1 154 ? -4.93 -14.055 -4.457 1 83.62 154 ASP A C 1
ATOM 1207 O O . ASP A 1 154 ? -3.961 -13.531 -5.016 1 83.62 154 ASP A O 1
ATOM 1211 N N . VAL A 1 155 ? -6.156 -13.836 -4.844 1 82.44 155 VAL A N 1
ATOM 1212 C CA . VAL A 1 155 ? -6.512 -12.844 -5.852 1 82.44 155 VAL A CA 1
ATOM 1213 C C . VAL A 1 155 ? -5.965 -11.477 -5.445 1 82.44 155 VAL A C 1
ATOM 1215 O O . VAL A 1 155 ? -6.066 -11.078 -4.281 1 82.44 155 VAL A O 1
ATOM 1218 N N . GLY A 1 156 ? -5.27 -10.734 -6.375 1 83 156 GLY A N 1
ATOM 1219 C CA . GLY A 1 156 ? -4.73 -9.414 -6.113 1 83 156 GLY A CA 1
ATOM 1220 C C . GLY A 1 156 ? -3.367 -9.445 -5.449 1 83 156 GLY A C 1
ATOM 1221 O O . GLY A 1 156 ? -2.871 -8.406 -4.996 1 83 156 GLY A O 1
ATOM 1222 N N . MET A 1 157 ? -2.822 -10.578 -5.324 1 85.88 157 MET A N 1
ATOM 1223 C CA . MET A 1 157 ? -1.546 -10.773 -4.645 1 85.88 157 MET A CA 1
ATOM 1224 C C . MET A 1 157 ? -0.481 -9.836 -5.207 1 85.88 157 MET A C 1
ATOM 1226 O O . MET A 1 157 ? 0.307 -9.266 -4.449 1 85.88 157 MET A O 1
ATOM 1230 N N . ARG A 1 158 ? -0.444 -9.656 -6.457 1 83 158 ARG A N 1
ATOM 1231 C CA . ARG A 1 158 ? 0.572 -8.812 -7.082 1 83 158 ARG A CA 1
ATOM 1232 C C . ARG A 1 158 ? 0.432 -7.363 -6.637 1 83 158 ARG A C 1
ATOM 1234 O O . ARG A 1 158 ? 1.422 -6.719 -6.285 1 83 158 ARG A O 1
ATOM 1241 N N . GLN A 1 159 ? -0.743 -6.906 -6.656 1 85 159 GLN A N 1
ATOM 1242 C CA . GLN A 1 159 ? -0.997 -5.539 -6.211 1 85 159 GLN A CA 1
ATOM 1243 C C . GLN A 1 159 ? -0.647 -5.363 -4.738 1 85 159 GLN A C 1
ATOM 1245 O O . GLN A 1 159 ? 0.028 -4.402 -4.363 1 85 159 GLN A O 1
ATOM 1250 N N . ALA A 1 160 ? -1.15 -6.297 -3.971 1 89.38 160 ALA A N 1
ATOM 1251 C CA . ALA A 1 160 ? -0.875 -6.238 -2.539 1 89.38 160 ALA A CA 1
ATOM 1252 C C . ALA A 1 160 ? 0.627 -6.234 -2.27 1 89.38 160 ALA A C 1
ATOM 1254 O O . ALA A 1 160 ? 1.111 -5.48 -1.421 1 89.38 160 ALA A O 1
ATOM 1255 N N . SER A 1 161 ? 1.32 -7.074 -2.986 1 90.94 161 SER A N 1
ATOM 1256 C CA . SER A 1 161 ? 2.766 -7.152 -2.807 1 90.94 161 SER A CA 1
ATOM 1257 C C . SER A 1 161 ? 3.443 -5.84 -3.186 1 90.94 161 SER A C 1
ATOM 1259 O O . SER A 1 161 ? 4.422 -5.438 -2.553 1 90.94 161 SER A O 1
ATOM 1261 N N . GLU A 1 162 ? 2.977 -5.227 -4.164 1 88.19 162 GLU A N 1
ATOM 1262 C CA . GLU A 1 162 ? 3.514 -3.93 -4.562 1 88.19 162 GLU A CA 1
ATOM 1263 C C . GLU A 1 162 ? 3.295 -2.883 -3.477 1 88.19 162 GLU A C 1
ATOM 1265 O O . GLU A 1 162 ? 4.207 -2.119 -3.15 1 88.19 162 GLU A O 1
ATOM 1270 N N . TRP A 1 163 ? 2.107 -2.814 -2.961 1 89 163 TRP A N 1
ATOM 1271 C CA . TRP A 1 163 ? 1.811 -1.844 -1.913 1 89 163 TRP A CA 1
ATOM 1272 C C . TRP A 1 163 ? 2.676 -2.09 -0.682 1 89 163 TRP A C 1
ATOM 1274 O O . TRP A 1 163 ? 3.193 -1.145 -0.081 1 89 163 TRP A O 1
ATOM 1284 N N . LEU A 1 164 ? 2.83 -3.33 -0.356 1 93.25 164 LEU A N 1
ATOM 1285 C CA . LEU A 1 164 ? 3.652 -3.678 0.797 1 93.25 164 LEU A CA 1
ATOM 1286 C C . LEU A 1 164 ? 5.113 -3.32 0.549 1 93.25 164 LEU A C 1
ATOM 1288 O O . LEU A 1 164 ? 5.793 -2.812 1.444 1 93.25 164 LEU A O 1
ATOM 1292 N N . ALA A 1 165 ? 5.586 -3.572 -0.664 1 92 165 ALA A N 1
ATOM 1293 C CA . ALA A 1 165 ? 6.953 -3.197 -1.018 1 92 165 ALA A CA 1
ATOM 1294 C C . ALA A 1 165 ? 7.156 -1.689 -0.911 1 92 165 ALA A C 1
ATOM 1296 O O . ALA A 1 165 ? 8.18 -1.228 -0.401 1 92 165 ALA A O 1
ATOM 1297 N N . LYS A 1 166 ? 6.215 -0.971 -1.35 1 89.75 166 LYS A N 1
ATOM 1298 C CA . LYS A 1 166 ? 6.293 0.486 -1.282 1 89.75 166 LYS A CA 1
ATOM 1299 C C . LYS A 1 166 ? 6.258 0.971 0.164 1 89.75 166 LYS A C 1
ATOM 1301 O O . LYS A 1 166 ? 6.938 1.939 0.516 1 89.75 166 LYS A O 1
ATOM 1306 N N . MET A 1 167 ? 5.477 0.322 1.003 1 92.38 167 MET A N 1
ATOM 1307 C CA . MET A 1 167 ? 5.457 0.639 2.428 1 92.38 167 MET A CA 1
ATOM 1308 C C . MET A 1 167 ? 6.828 0.4 3.057 1 92.38 167 MET A C 1
ATOM 1310 O O . MET A 1 167 ? 7.285 1.196 3.877 1 92.38 167 MET A O 1
ATOM 1314 N N . ILE A 1 168 ? 7.438 -0.682 2.664 1 94.12 168 ILE A N 1
ATOM 1315 C CA . ILE A 1 168 ? 8.766 -1.009 3.16 1 94.12 168 ILE A CA 1
ATOM 1316 C C . ILE A 1 168 ? 9.758 0.075 2.736 1 94.12 168 ILE A C 1
ATOM 1318 O O . ILE A 1 168 ? 10.523 0.583 3.559 1 94.12 168 ILE A O 1
ATOM 1322 N N . LEU A 1 169 ? 9.719 0.479 1.507 1 91.5 169 LEU A N 1
ATOM 1323 C CA . LEU A 1 169 ? 10.625 1.482 0.967 1 91.5 169 LEU A CA 1
ATOM 1324 C C . LEU A 1 169 ? 10.414 2.83 1.648 1 91.5 169 LEU A C 1
ATOM 1326 O O . LEU A 1 169 ? 11.383 3.523 1.975 1 91.5 169 LEU A O 1
ATOM 1330 N N . LEU A 1 170 ? 9.227 3.176 1.857 1 90.56 170 LEU A N 1
ATOM 1331 C CA . LEU A 1 170 ? 8.922 4.441 2.514 1 90.56 170 LEU A CA 1
ATOM 1332 C C . LEU A 1 170 ? 9.43 4.441 3.953 1 90.56 170 LEU A C 1
ATOM 1334 O O . LEU A 1 170 ? 10 5.434 4.414 1 90.56 170 LEU A O 1
ATOM 1338 N N . THR A 1 171 ? 9.195 3.357 4.66 1 92.88 171 THR A N 1
ATOM 1339 C CA . THR A 1 171 ? 9.664 3.221 6.035 1 92.88 171 THR A CA 1
ATOM 1340 C C . THR A 1 171 ? 11.188 3.322 6.098 1 92.88 171 THR A C 1
ATOM 1342 O O . THR A 1 171 ? 11.734 3.988 6.98 1 92.88 171 THR A O 1
ATOM 1345 N N . LEU A 1 172 ? 11.82 2.707 5.141 1 91.88 172 LEU A N 1
ATOM 1346 C CA . LEU A 1 172 ? 13.273 2.775 5.051 1 91.88 172 LEU A CA 1
ATOM 1347 C C . LEU A 1 172 ? 13.734 4.203 4.773 1 91.88 172 LEU A C 1
ATOM 1349 O O . LEU A 1 172 ? 14.688 4.68 5.391 1 91.88 172 LEU A O 1
ATOM 1353 N N . PHE A 1 173 ? 13.078 4.855 3.924 1 88.69 173 PHE A N 1
ATOM 1354 C CA . PHE A 1 173 ? 13.375 6.246 3.602 1 88.69 173 PHE A CA 1
ATOM 1355 C C . PHE A 1 173 ? 13.32 7.113 4.855 1 88.69 173 PHE A C 1
ATOM 1357 O O . PHE A 1 173 ? 14.242 7.891 5.117 1 88.69 173 PHE A O 1
ATOM 1364 N N . ARG A 1 174 ? 12.242 6.98 5.582 1 87.94 174 ARG A N 1
ATOM 1365 C CA . ARG A 1 174 ? 12.07 7.758 6.805 1 87.94 174 ARG A CA 1
ATOM 1366 C C 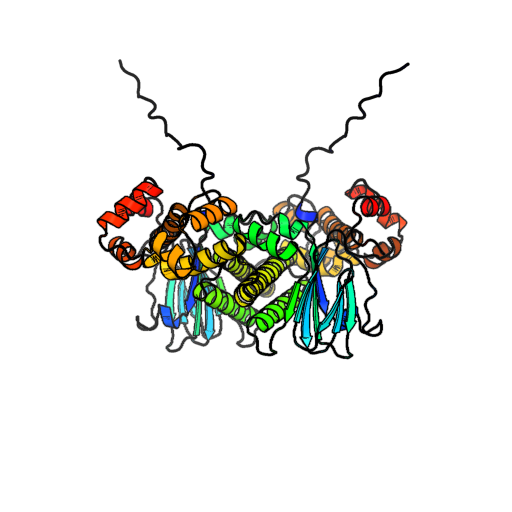. ARG A 1 174 ? 13.188 7.469 7.801 1 87.94 174 ARG A C 1
ATOM 1368 O O . ARG A 1 174 ? 13.695 8.383 8.453 1 87.94 174 ARG A O 1
ATOM 1375 N N . ALA A 1 175 ? 13.594 6.215 7.902 1 89.81 175 ALA A N 1
ATOM 1376 C CA . ALA A 1 175 ? 14.656 5.809 8.812 1 89.81 175 ALA A CA 1
ATOM 1377 C C . ALA A 1 175 ? 16 6.414 8.398 1 89.81 175 ALA A C 1
ATOM 1379 O O . ALA A 1 175 ? 16.766 6.891 9.25 1 89.81 175 ALA A O 1
ATOM 1380 N N . ILE A 1 176 ? 16.281 6.402 7.156 1 88.25 176 ILE A N 1
ATOM 1381 C CA . ILE A 1 176 ? 17.531 6.949 6.617 1 88.25 176 ILE A CA 1
ATOM 1382 C C . ILE A 1 176 ? 17.594 8.445 6.891 1 88.25 176 ILE A C 1
ATOM 1384 O O . ILE A 1 176 ? 18.609 8.961 7.367 1 88.25 176 ILE A O 1
ATOM 1388 N N . LYS A 1 177 ? 16.531 9.086 6.602 1 85 177 LYS A N 1
ATOM 1389 C CA . LYS A 1 177 ? 16.5 10.531 6.781 1 85 177 LYS A CA 1
ATOM 1390 C C . LYS A 1 177 ? 16.625 10.906 8.258 1 85 177 LYS A C 1
ATOM 1392 O O . LYS A 1 177 ? 17.297 11.875 8.602 1 85 177 LYS A O 1
ATOM 1397 N N . GLN A 1 178 ? 15.984 10.172 9.062 1 83.94 178 GLN A N 1
ATOM 1398 C CA . GLN A 1 178 ? 16.094 10.414 10.5 1 83.94 178 GLN A CA 1
ATOM 1399 C C . GLN A 1 178 ? 17.531 10.234 10.984 1 83.94 178 GLN A C 1
ATOM 1401 O O . GLN A 1 178 ? 18.031 11.039 11.758 1 83.94 178 GLN A O 1
ATOM 1406 N N . GLN A 1 179 ? 18.172 9.219 10.531 1 83.25 179 GLN A N 1
ATOM 1407 C CA . GLN A 1 179 ? 19.562 8.977 10.93 1 83.25 179 GLN A CA 1
ATOM 1408 C C . GLN A 1 179 ? 20.484 10.047 10.352 1 83.25 179 GLN A C 1
ATOM 1410 O O . GLN A 1 179 ? 21.438 10.469 11.023 1 83.25 179 GLN A O 1
ATOM 1415 N N . ASP A 1 180 ? 20.266 10.391 9.125 1 81.25 180 ASP A N 1
ATOM 1416 C CA . ASP A 1 180 ? 21.047 11.453 8.516 1 81.25 180 ASP A CA 1
ATOM 1417 C C . ASP A 1 180 ? 20.953 12.75 9.312 1 81.25 180 ASP A C 1
ATOM 1419 O O . ASP A 1 180 ? 21.922 13.492 9.43 1 81.25 180 ASP A O 1
ATOM 1423 N N . GLU A 1 181 ? 19.859 13.039 9.789 1 77.25 181 GLU A N 1
ATOM 1424 C CA . GLU A 1 181 ? 19.641 14.234 10.594 1 77.25 181 GLU A CA 1
ATOM 1425 C C . GLU A 1 181 ? 20.406 14.164 11.914 1 77.25 181 GLU A C 1
ATOM 1427 O O . GLU A 1 181 ? 20.938 15.172 12.383 1 77.25 181 GLU A O 1
ATOM 1432 N N . GLU A 1 182 ? 20.438 13.023 12.422 1 76.5 182 GLU A N 1
ATOM 1433 C CA . GLU A 1 182 ? 21.109 12.844 13.711 1 76.5 182 GLU A CA 1
ATOM 1434 C C . GLU A 1 182 ? 22.625 12.93 13.57 1 76.5 182 GLU A C 1
ATOM 1436 O O . GLU A 1 182 ? 23.312 13.336 14.508 1 76.5 182 GLU A O 1
ATOM 1441 N N . THR A 1 183 ? 23.172 12.422 12.547 1 71 183 THR A N 1
ATOM 1442 C CA . THR A 1 183 ? 24.609 12.391 12.383 1 71 183 THR A CA 1
ATOM 1443 C C . THR A 1 183 ? 25.109 13.656 11.695 1 71 183 THR A C 1
ATOM 1445 O O . THR A 1 183 ? 26.312 13.812 11.469 1 71 183 THR A O 1
ATOM 1448 N N . ASN A 1 184 ? 24.281 14.672 11.648 1 63.25 184 ASN A N 1
ATOM 1449 C CA . ASN A 1 184 ? 24.609 15.969 11.055 1 63.25 184 ASN A CA 1
ATOM 1450 C C . ASN A 1 184 ? 25.25 15.812 9.688 1 63.25 184 ASN A C 1
ATOM 1452 O O . ASN A 1 184 ? 26.078 16.641 9.289 1 63.25 184 ASN A O 1
ATOM 1456 N N . VAL A 1 185 ? 25.391 14.758 9.359 1 52.72 185 VAL A N 1
ATOM 1457 C CA . VAL A 1 185 ? 26.062 14.555 8.078 1 52.72 185 VAL A CA 1
ATOM 1458 C C . VAL A 1 185 ? 25.375 15.375 6.992 1 52.72 185 VAL A C 1
ATOM 1460 O O . VAL A 1 185 ? 26.031 15.898 6.086 1 52.72 185 VAL A O 1
ATOM 1463 N N . GLY A 1 186 ? 24.078 15.375 6.773 1 49.91 186 GLY A N 1
ATOM 1464 C CA . GLY A 1 186 ? 23.422 15.898 5.586 1 49.91 186 GLY A CA 1
ATOM 1465 C C . GLY A 1 186 ? 23.016 17.359 5.723 1 49.91 186 GLY A C 1
ATOM 1466 O O . GLY A 1 186 ? 21.844 17.641 5.98 1 49.91 186 GLY A O 1
ATOM 1467 N N . SER A 1 187 ? 23.844 18.078 6.25 1 53.19 187 SER A N 1
ATOM 1468 C CA . SER A 1 187 ? 23.703 19.5 5.906 1 53.19 187 SER A CA 1
ATOM 1469 C C . SER A 1 187 ? 23.312 19.672 4.445 1 53.19 187 SER A C 1
ATOM 1471 O O . SER A 1 187 ? 23.266 20.797 3.939 1 53.19 187 SER A O 1
ATOM 1473 N N . SER A 1 188 ? 23.016 18.609 3.879 1 57.44 188 SER A N 1
ATOM 1474 C CA . SER A 1 188 ? 22.781 18.703 2.441 1 57.44 188 SER A CA 1
ATOM 1475 C C . SER A 1 188 ? 21.375 19.25 2.145 1 57.44 188 SER A C 1
ATOM 1477 O O . SER A 1 188 ? 20.484 19.156 2.986 1 57.44 188 SER A O 1
ATOM 1479 N N . ILE A 1 189 ? 21.359 20.047 1.246 1 58.88 189 ILE A N 1
ATOM 1480 C CA . ILE A 1 189 ? 20.188 20.688 0.664 1 58.88 189 ILE A CA 1
ATOM 1481 C C . ILE A 1 189 ? 19 19.734 0.723 1 58.88 189 ILE A C 1
ATOM 1483 O O . ILE A 1 189 ? 17.875 20.141 1.049 1 58.88 189 ILE A O 1
ATOM 1487 N N . ASN A 1 190 ? 19.25 18.453 0.611 1 62.44 190 ASN A N 1
ATOM 1488 C CA . ASN A 1 190 ? 18.172 17.469 0.568 1 62.44 190 ASN A CA 1
ATOM 1489 C C . ASN A 1 190 ? 17.625 17.172 1.963 1 62.44 190 ASN A C 1
ATOM 1491 O O . ASN A 1 190 ? 16.422 16.953 2.131 1 62.44 190 ASN A O 1
ATOM 1495 N N . SER A 1 191 ? 18.5 17.328 2.914 1 71.44 191 SER A N 1
ATOM 1496 C CA . SER A 1 191 ? 18.062 17.078 4.285 1 71.44 191 SER A CA 1
ATOM 1497 C C . SER A 1 191 ? 17.141 18.188 4.789 1 71.44 191 SER A C 1
ATOM 1499 O O . SER A 1 191 ? 16.172 17.922 5.496 1 71.44 191 SER A O 1
ATOM 1501 N N . HIS A 1 192 ? 17.344 19.312 4.211 1 80.19 192 HIS A N 1
ATOM 1502 C CA . HIS A 1 192 ? 16.547 20.438 4.688 1 80.19 192 HIS A CA 1
ATOM 1503 C C . HIS A 1 192 ? 15.117 20.344 4.195 1 80.19 192 HIS A C 1
ATOM 1505 O O . HIS A 1 192 ? 14.18 20.719 4.918 1 80.19 192 HIS A O 1
ATOM 1511 N N . TYR A 1 193 ? 14.977 19.812 3.062 1 83.12 193 TYR A N 1
ATOM 1512 C CA . TYR A 1 193 ? 13.617 19.734 2.549 1 83.12 193 TYR A CA 1
ATOM 1513 C C . TYR A 1 193 ? 12.789 18.75 3.359 1 83.12 193 TYR A C 1
ATOM 1515 O O . TYR A 1 193 ? 11.625 19.016 3.68 1 83.12 193 TYR A O 1
ATOM 1523 N N . TYR A 1 194 ? 13.43 17.641 3.629 1 81.25 194 TYR A N 1
ATOM 1524 C CA . TYR A 1 194 ? 12.742 16.641 4.434 1 81.25 194 TYR A CA 1
ATOM 1525 C C . TYR A 1 194 ? 12.336 17.219 5.785 1 81.25 194 TYR A C 1
ATOM 1527 O O . TYR A 1 194 ? 11.195 17.047 6.227 1 81.25 194 TYR A O 1
ATOM 1535 N N . GLN A 1 195 ? 13.203 17.859 6.355 1 85.31 195 GLN A N 1
ATOM 1536 C CA . GLN A 1 195 ? 12.938 18.469 7.66 1 85.31 195 GLN A CA 1
ATOM 1537 C C . GLN A 1 195 ? 11.852 19.531 7.559 1 85.31 195 GLN A C 1
ATOM 1539 O O . GLN A 1 195 ? 10.992 19.641 8.438 1 85.31 195 GLN A O 1
ATOM 1544 N N . PHE A 1 196 ? 11.961 20.312 6.461 1 90.5 196 PHE A N 1
ATOM 1545 C CA . PHE A 1 196 ? 10.945 21.328 6.207 1 90.5 196 PHE A CA 1
ATOM 1546 C C . PHE A 1 196 ? 9.57 20.688 6.086 1 90.5 196 PHE A C 1
ATOM 1548 O O . PHE A 1 196 ? 8.602 21.172 6.688 1 90.5 196 PHE A O 1
ATOM 1555 N N . GLN A 1 197 ? 9.461 19.594 5.395 1 86.94 197 GLN A N 1
ATOM 1556 C CA . GLN A 1 197 ? 8.188 18.922 5.203 1 86.94 197 GLN A CA 1
ATOM 1557 C C . GLN A 1 197 ? 7.633 18.406 6.531 1 86.94 197 GLN A C 1
ATOM 1559 O O . GLN A 1 197 ? 6.438 18.547 6.809 1 86.94 197 GLN A O 1
ATOM 1564 N N . LYS A 1 198 ? 8.461 17.797 7.297 1 85.06 198 LYS A N 1
ATOM 1565 C CA . LYS A 1 198 ? 8.055 17.281 8.602 1 85.06 198 LYS A CA 1
ATOM 1566 C C . LYS A 1 198 ? 7.523 18.406 9.484 1 85.06 198 LYS A C 1
ATOM 1568 O O . LYS A 1 198 ? 6.465 18.281 10.109 1 85.06 198 LYS A O 1
ATOM 1573 N N . LEU A 1 199 ? 8.234 19.516 9.531 1 90.5 199 LEU A N 1
ATOM 1574 C CA . LEU A 1 199 ? 7.82 20.688 10.312 1 90.5 199 LEU A CA 1
ATOM 1575 C C . LEU A 1 199 ? 6.492 21.234 9.812 1 90.5 199 LEU A C 1
ATOM 1577 O O . LEU A 1 199 ? 5.633 21.609 10.609 1 90.5 199 LEU A O 1
ATOM 1581 N N . LEU A 1 200 ? 6.41 21.266 8.508 1 92.62 200 LEU A N 1
ATOM 1582 C CA . LEU A 1 200 ? 5.199 21.797 7.891 1 92.62 200 LEU A CA 1
ATOM 1583 C C . LEU A 1 200 ? 3.98 20.984 8.305 1 92.62 200 LEU A C 1
ATOM 1585 O O . LEU A 1 200 ? 2.951 21.547 8.688 1 92.62 200 LEU A O 1
ATOM 1589 N N . GLU A 1 201 ? 4.074 19.688 8.258 1 87.38 201 GLU A N 1
ATOM 1590 C CA . GLU A 1 201 ? 2.957 18.812 8.602 1 87.38 201 GLU A CA 1
ATOM 1591 C C . GLU A 1 201 ? 2.5 19.047 10.039 1 87.38 201 GLU A C 1
ATOM 1593 O O . GLU A 1 201 ? 1.31 18.938 10.344 1 87.38 201 GLU A O 1
ATOM 1598 N N . ASN A 1 202 ? 3.389 19.469 10.82 1 88.5 202 ASN A N 1
ATOM 1599 C CA . ASN A 1 202 ? 3.078 19.609 12.242 1 88.5 202 ASN A CA 1
ATOM 1600 C C . ASN A 1 202 ? 2.648 21.031 12.578 1 88.5 202 ASN A C 1
ATOM 1602 O O . ASN A 1 202 ? 2.102 21.281 13.656 1 88.5 202 ASN A O 1
ATOM 1606 N N . ASN A 1 203 ? 2.867 21.984 11.594 1 92.81 203 ASN A N 1
ATOM 1607 C CA . ASN A 1 203 ? 2.682 23.375 12 1 92.81 203 ASN A CA 1
ATOM 1608 C C . ASN A 1 203 ? 1.836 24.141 10.984 1 92.81 203 ASN A C 1
ATOM 1610 O O . ASN A 1 203 ? 1.639 25.359 11.125 1 92.81 203 ASN A O 1
ATOM 1614 N N . TYR A 1 204 ? 1.35 23.516 9.961 1 91.56 204 TYR A N 1
ATOM 1615 C CA . TYR A 1 204 ? 0.694 24.266 8.891 1 91.56 204 TYR A CA 1
ATOM 1616 C C . TYR A 1 204 ? -0.51 25.031 9.414 1 91.56 204 TYR A C 1
ATOM 1618 O O . TYR A 1 204 ? -0.881 26.078 8.867 1 91.56 204 TYR A O 1
ATOM 1626 N N . ARG A 1 205 ? -1.101 24.641 10.516 1 94.38 205 ARG A N 1
ATOM 1627 C CA . ARG A 1 205 ? -2.271 25.312 11.062 1 94.38 205 ARG A CA 1
ATOM 1628 C C . ARG A 1 205 ? -1.868 26.562 11.844 1 94.38 205 ARG A C 1
ATOM 1630 O O . ARG A 1 205 ? -2.709 27.422 12.141 1 94.38 205 ARG A O 1
ATOM 1637 N N . SER A 1 206 ? -0.667 26.625 12.234 1 95.56 206 SER A N 1
ATOM 1638 C CA . SER A 1 206 ? -0.174 27.781 12.977 1 95.56 206 SER A CA 1
ATOM 1639 C C . SER A 1 206 ? 0.251 28.906 12.031 1 95.56 206 SER A C 1
ATOM 1641 O O . SER A 1 206 ? 0.663 29.984 12.477 1 95.56 206 SER A O 1
ATOM 1643 N N . HIS A 1 207 ? 0.235 28.672 10.758 1 95.75 207 HIS A N 1
ATOM 1644 C CA . HIS A 1 207 ? 0.539 29.656 9.719 1 95.75 207 HIS A CA 1
ATOM 1645 C C . HIS A 1 207 ? 1.93 30.25 9.906 1 95.75 207 HIS A C 1
ATOM 1647 O O . HIS A 1 207 ? 2.107 31.469 9.82 1 95.75 207 HIS A O 1
ATOM 1653 N N . TRP A 1 208 ? 2.883 29.359 10.172 1 95.88 208 TRP A N 1
ATOM 1654 C CA . TRP A 1 208 ? 4.266 29.828 10.25 1 95.88 208 TRP A CA 1
ATOM 1655 C C . TRP A 1 208 ? 4.711 30.438 8.93 1 95.88 208 TRP A C 1
ATOM 1657 O O . TRP A 1 208 ? 4.367 29.938 7.852 1 95.88 208 TRP A O 1
ATOM 1667 N N . THR A 1 209 ? 5.449 31.547 9.039 1 96.56 209 THR A N 1
ATOM 1668 C CA . THR A 1 209 ? 6.047 32.156 7.859 1 96.56 209 THR A CA 1
ATOM 1669 C C . THR A 1 209 ? 7.25 31.359 7.375 1 96.56 209 THR A C 1
ATOM 1671 O O . THR A 1 209 ? 7.758 30.5 8.102 1 96.56 209 THR A O 1
ATOM 1674 N N . VAL A 1 210 ? 7.613 31.672 6.168 1 97.38 210 VAL A N 1
ATOM 1675 C CA . VAL A 1 210 ? 8.812 31.031 5.633 1 97.38 210 VAL A CA 1
ATOM 1676 C C . VAL A 1 210 ? 10 31.312 6.555 1 97.38 210 VAL A C 1
ATOM 1678 O O . VAL A 1 210 ? 10.812 30.422 6.801 1 97.38 210 VAL A O 1
ATOM 1681 N N . ALA A 1 211 ? 10.047 32.469 7.09 1 97.44 211 ALA A N 1
ATOM 1682 C CA . ALA A 1 211 ? 11.133 32.875 7.984 1 97.44 211 ALA A CA 1
ATOM 1683 C C . ALA A 1 211 ? 11.133 32.031 9.258 1 97.44 211 ALA A C 1
ATOM 1685 O O . ALA A 1 211 ? 12.195 31.641 9.75 1 97.44 211 ALA A O 1
ATOM 1686 N N . GLN A 1 212 ? 10.047 31.781 9.805 1 97.25 212 GLN A N 1
ATOM 1687 C CA . GLN A 1 212 ? 9.93 30.969 11.016 1 97.25 212 GLN A CA 1
ATOM 1688 C C . GLN A 1 212 ? 10.391 29.531 10.758 1 97.25 212 GLN A C 1
ATOM 1690 O O . GLN A 1 212 ? 11.102 28.953 11.578 1 97.25 212 GLN A O 1
ATOM 1695 N N . TYR A 1 213 ? 9.984 28.953 9.617 1 96.62 213 TYR A N 1
ATOM 1696 C CA . TYR A 1 213 ? 10.453 27.625 9.25 1 96.62 213 TYR A CA 1
ATOM 1697 C C . TYR A 1 213 ? 11.969 27.609 9.094 1 96.62 213 TYR A C 1
ATOM 1699 O O . TYR A 1 213 ? 12.641 26.703 9.594 1 96.62 213 TYR A O 1
ATOM 1707 N N . ALA A 1 214 ? 12.438 28.625 8.391 1 95.88 214 ALA A N 1
ATOM 1708 C CA . ALA A 1 214 ? 13.875 28.703 8.164 1 95.88 214 ALA A CA 1
ATOM 1709 C C . ALA A 1 214 ? 14.633 28.797 9.484 1 95.88 214 ALA A C 1
ATOM 1711 O O . ALA A 1 214 ? 15.664 28.125 9.664 1 95.88 214 ALA A O 1
ATOM 1712 N N . GLN A 1 215 ? 14.141 29.578 10.414 1 96.06 215 GLN A N 1
ATOM 1713 C CA . GLN A 1 215 ? 14.766 29.719 11.727 1 96.06 215 GLN A CA 1
ATOM 1714 C C . GLN A 1 215 ? 14.797 28.391 12.477 1 96.06 215 GLN A C 1
ATOM 1716 O O . GLN A 1 215 ? 15.828 28.016 13.039 1 96.06 215 GLN A O 1
ATOM 1721 N N . GLU A 1 216 ? 13.727 27.688 12.484 1 94.19 216 GLU A N 1
ATOM 1722 C CA . GLU A 1 216 ? 13.648 26.406 13.188 1 94.19 216 GLU A CA 1
ATOM 1723 C C . GLU A 1 216 ? 14.617 25.391 12.594 1 94.19 216 GLU A C 1
ATOM 1725 O O . GLU A 1 216 ? 15.156 24.547 13.305 1 94.19 216 GLU A O 1
ATOM 1730 N N . LEU A 1 217 ? 14.844 25.516 11.312 1 91.94 217 LEU A N 1
ATOM 1731 C CA . LEU A 1 217 ? 15.719 24.594 10.602 1 91.94 217 LEU A CA 1
ATOM 1732 C C . LEU A 1 217 ? 17.156 25.078 10.633 1 91.94 217 LEU A C 1
ATOM 1734 O O . LEU A 1 217 ? 18.047 24.438 10.07 1 91.94 217 LEU A O 1
ATOM 1738 N N . GLN A 1 218 ? 17.344 26.25 11.258 1 91.62 218 GLN A N 1
ATOM 1739 C CA . GLN A 1 218 ? 18.656 26.859 11.367 1 91.62 218 GLN A CA 1
ATOM 1740 C C . GLN A 1 218 ? 19.281 27.062 9.992 1 91.62 218 GLN A C 1
ATOM 1742 O O . GLN A 1 218 ? 20.438 26.703 9.766 1 91.62 218 GLN A O 1
ATOM 1747 N N . THR A 1 219 ? 18.531 27.609 9.109 1 93.06 219 THR A N 1
ATOM 1748 C CA . THR A 1 219 ? 18.953 27.953 7.762 1 93.06 219 THR A CA 1
ATOM 1749 C C . THR A 1 219 ? 18.406 29.312 7.348 1 93.06 219 THR A C 1
ATOM 1751 O O . THR A 1 219 ? 17.766 30.016 8.148 1 93.06 219 THR A O 1
ATOM 1754 N N . SER A 1 220 ? 18.719 29.766 6.129 1 94.88 220 SER A N 1
ATOM 1755 C CA . SER A 1 220 ? 18.219 31.047 5.629 1 94.88 220 SER A CA 1
ATOM 1756 C C . SER A 1 220 ? 16.984 30.844 4.762 1 94.88 220 SER A C 1
ATOM 1758 O O . SER A 1 220 ? 16.75 29.75 4.23 1 94.88 220 SER A O 1
ATOM 1760 N N . VAL A 1 221 ? 16.234 31.891 4.684 1 96.25 221 VAL A N 1
ATOM 1761 C CA . VAL A 1 221 ? 15.062 31.875 3.818 1 96.25 221 VAL A CA 1
ATOM 1762 C C . VAL A 1 221 ? 15.477 31.578 2.381 1 96.25 221 VAL A C 1
ATOM 1764 O O . VAL A 1 221 ? 14.812 30.812 1.682 1 96.25 221 VAL A O 1
ATOM 1767 N N . SER A 1 222 ? 16.562 32.125 2.014 1 95.94 222 SER A N 1
ATOM 1768 C CA . SER A 1 222 ? 17.062 31.906 0.665 1 95.94 222 SER A CA 1
ATOM 1769 C C . SER A 1 222 ? 17.406 30.438 0.438 1 95.94 222 SER A C 1
ATOM 1771 O O . SER A 1 222 ? 17.031 29.859 -0.588 1 95.94 222 SER A O 1
ATOM 1773 N N . THR A 1 223 ? 18.047 29.859 1.354 1 93.75 223 THR A N 1
ATOM 1774 C CA . THR A 1 223 ? 18.422 28.453 1.259 1 93.75 223 THR A CA 1
ATOM 1775 C C . THR A 1 223 ? 17.172 27.578 1.247 1 93.75 223 THR A C 1
ATOM 1777 O O . THR A 1 223 ? 17.078 26.641 0.455 1 93.75 223 THR A O 1
ATOM 1780 N N . LEU A 1 224 ? 16.281 27.875 2.111 1 94.62 224 LEU A N 1
ATOM 1781 C CA . LEU A 1 224 ? 15.055 27.094 2.166 1 94.62 224 LEU A CA 1
ATOM 1782 C C . LEU A 1 224 ? 14.305 27.172 0.843 1 94.62 224 LEU A C 1
ATOM 1784 O O . LEU A 1 224 ? 13.812 26.156 0.337 1 94.62 224 LEU A O 1
ATOM 1788 N N . ASN A 1 225 ? 14.234 28.312 0.296 1 95.25 225 ASN A N 1
ATOM 1789 C CA . ASN A 1 225 ? 13.57 28.484 -0.993 1 95.25 225 ASN A CA 1
ATOM 1790 C C . ASN A 1 225 ? 14.297 27.719 -2.098 1 95.25 225 ASN A C 1
ATOM 1792 O O . ASN A 1 225 ? 13.656 27.125 -2.965 1 95.25 225 ASN A O 1
ATOM 1796 N N . ARG A 1 226 ? 15.547 27.766 -2.08 1 92.81 226 ARG A N 1
ATOM 1797 C CA . ARG A 1 226 ? 16.328 27.031 -3.062 1 92.81 226 ARG A CA 1
ATOM 1798 C C . ARG A 1 226 ? 16.062 25.531 -2.967 1 92.81 226 ARG A C 1
ATOM 1800 O O . ARG A 1 226 ? 15.867 24.859 -3.982 1 92.81 226 ARG A O 1
ATOM 1807 N N . VAL A 1 227 ? 16.031 25.078 -1.779 1 88.31 227 VAL A N 1
ATOM 1808 C CA . VAL A 1 227 ? 15.805 23.656 -1.521 1 88.31 227 VAL A CA 1
ATOM 1809 C C . VAL A 1 227 ? 14.406 23.266 -1.999 1 88.31 227 VAL A C 1
ATOM 1811 O O . VAL A 1 227 ? 14.227 22.203 -2.611 1 88.31 227 VAL A O 1
ATOM 1814 N N . CYS A 1 228 ? 13.469 24.062 -1.724 1 89.94 228 CYS A N 1
ATOM 1815 C CA . CYS A 1 228 ? 12.094 23.812 -2.137 1 89.94 228 CYS A CA 1
ATOM 1816 C C . CYS A 1 228 ? 11.969 23.828 -3.654 1 89.94 228 CYS A C 1
ATOM 1818 O O . CYS A 1 228 ? 11.336 22.938 -4.238 1 89.94 228 CYS A O 1
ATOM 1820 N N . ARG A 1 229 ? 12.586 24.719 -4.293 1 89.94 229 ARG A N 1
ATOM 1821 C CA . ARG A 1 229 ? 12.539 24.797 -5.746 1 89.94 229 ARG A CA 1
ATOM 1822 C C . ARG A 1 229 ? 13.219 23.594 -6.391 1 89.94 229 ARG A C 1
ATOM 1824 O O . ARG A 1 229 ? 12.734 23.062 -7.395 1 89.94 229 ARG A O 1
ATOM 1831 N N . LYS A 1 230 ? 14.227 23.219 -5.855 1 82.75 230 LYS A N 1
ATOM 1832 C CA . LYS A 1 230 ? 14.938 22.062 -6.371 1 82.75 230 LYS A CA 1
ATOM 1833 C C . LYS A 1 230 ? 14.086 20.797 -6.242 1 82.75 230 LYS A C 1
ATOM 1835 O O . LYS A 1 230 ? 14.07 19.953 -7.141 1 82.75 230 LYS A O 1
ATOM 1840 N N . SER A 1 231 ? 13.43 20.797 -5.148 1 76.88 231 SER A N 1
ATOM 1841 C CA . SER A 1 231 ? 12.711 19.562 -4.836 1 76.88 231 SER A CA 1
ATOM 1842 C C . SER A 1 231 ? 11.328 19.547 -5.473 1 76.88 231 SER A C 1
ATOM 1844 O O . SER A 1 231 ? 10.867 18.5 -5.949 1 76.88 231 SER A O 1
ATOM 1846 N N . LYS A 1 232 ? 10.633 20.656 -5.477 1 80 232 LYS A N 1
ATOM 1847 C CA . LYS A 1 232 ? 9.227 20.656 -5.879 1 80 232 LYS A CA 1
ATOM 1848 C C . LYS A 1 232 ? 8.984 21.672 -6.996 1 80 232 LYS A C 1
ATOM 1850 O O . LYS A 1 232 ? 7.867 21.781 -7.508 1 80 232 LYS A O 1
ATOM 1855 N N . GLY A 1 233 ? 9.953 22.406 -7.336 1 86.94 233 GLY A N 1
ATOM 1856 C CA . GLY A 1 233 ? 9.836 23.359 -8.43 1 86.94 233 GLY A CA 1
ATOM 1857 C C . GLY A 1 233 ? 9.188 24.672 -8.008 1 86.94 233 GLY A C 1
ATOM 1858 O O . GLY A 1 233 ? 9.016 25.578 -8.828 1 86.94 233 GLY A O 1
ATOM 1859 N N . VAL A 1 234 ? 8.844 24.781 -6.777 1 91.44 234 VAL A N 1
ATOM 1860 C CA . VAL A 1 234 ? 8.172 25.984 -6.312 1 91.44 234 VAL A CA 1
ATOM 1861 C C . VAL A 1 234 ? 8.789 26.453 -4.996 1 91.44 234 VAL A C 1
ATOM 1863 O O . VAL A 1 234 ? 9.523 25.703 -4.352 1 91.44 234 VAL A O 1
ATOM 1866 N N . ALA A 1 235 ? 8.516 27.672 -4.566 1 95.19 235 ALA A N 1
ATOM 1867 C CA . ALA A 1 235 ? 9.078 28.25 -3.35 1 95.19 235 ALA A CA 1
ATOM 1868 C C . ALA A 1 235 ? 8.359 27.719 -2.111 1 95.19 235 ALA A C 1
ATOM 1870 O O . ALA A 1 235 ? 7.258 27.172 -2.211 1 95.19 235 ALA A O 1
ATOM 1871 N N . ALA A 1 236 ? 8.945 27.969 -0.972 1 95.5 236 ALA A N 1
ATOM 1872 C CA . ALA A 1 236 ? 8.453 27.469 0.307 1 95.5 236 ALA A CA 1
ATOM 1873 C C . ALA A 1 236 ? 7.043 28 0.589 1 95.5 236 ALA A C 1
ATOM 1875 O O . ALA A 1 236 ? 6.18 27.25 1.052 1 95.5 236 ALA A O 1
ATOM 1876 N N . LYS A 1 237 ? 6.871 29.203 0.269 1 96.56 237 LYS A N 1
ATOM 1877 C CA . LYS A 1 237 ? 5.578 29.828 0.54 1 96.56 237 LYS A CA 1
ATOM 1878 C C . LYS A 1 237 ? 4.449 29.078 -0.179 1 96.56 237 LYS A C 1
ATOM 1880 O O . LYS A 1 237 ? 3.375 28.875 0.387 1 96.56 237 LYS A O 1
ATOM 1885 N N . SER A 1 238 ? 4.719 28.703 -1.37 1 95.12 238 SER A N 1
ATOM 1886 C CA . SER A 1 238 ? 3.725 28 -2.17 1 95.12 238 SER A CA 1
ATOM 1887 C C . SER A 1 238 ? 3.42 26.625 -1.587 1 95.12 238 SER A C 1
ATOM 1889 O O . SER A 1 238 ? 2.266 26.188 -1.577 1 95.12 238 SER A O 1
ATOM 1891 N N . ILE A 1 239 ? 4.398 25.969 -1.084 1 92.38 239 ILE A N 1
ATOM 1892 C CA . ILE A 1 239 ? 4.242 24.641 -0.509 1 92.38 239 ILE A CA 1
ATOM 1893 C C . ILE A 1 239 ? 3.402 24.719 0.763 1 92.38 239 ILE A C 1
ATOM 1895 O O . ILE A 1 239 ? 2.514 23.891 0.981 1 92.38 239 ILE A O 1
ATOM 1899 N N . ILE A 1 240 ? 3.664 25.75 1.523 1 94.75 240 ILE A N 1
ATOM 1900 C CA . ILE A 1 240 ? 2.934 25.969 2.766 1 94.75 240 ILE A CA 1
ATOM 1901 C C . ILE A 1 240 ? 1.458 26.219 2.461 1 94.75 240 ILE A C 1
ATOM 1903 O O . ILE A 1 240 ? 0.581 25.594 3.061 1 94.75 240 ILE A O 1
ATOM 1907 N N . ALA A 1 241 ? 1.246 27.062 1.499 1 94.31 241 ALA A N 1
ATOM 1908 C CA . ALA A 1 241 ? -0.121 27.406 1.114 1 94.31 241 ALA A CA 1
ATOM 1909 C C . ALA A 1 241 ? -0.857 26.188 0.564 1 94.31 241 ALA A C 1
ATOM 1911 O O . ALA A 1 241 ? -2.043 25.984 0.843 1 94.31 241 ALA A O 1
ATOM 1912 N N . GLU A 1 242 ? -0.165 25.438 -0.17 1 91.25 242 GLU A N 1
ATOM 1913 C CA . GLU A 1 242 ? -0.767 24.234 -0.758 1 91.25 242 GLU A CA 1
ATOM 1914 C C . GLU A 1 242 ? -1.198 23.25 0.32 1 91.25 242 GLU A C 1
ATOM 1916 O O . GLU A 1 242 ? -2.268 22.641 0.223 1 91.25 242 GLU A O 1
ATOM 1921 N N . ARG A 1 243 ? -0.404 23.078 1.273 1 89.31 243 ARG A N 1
ATOM 1922 C CA . ARG A 1 243 ? -0.728 22.156 2.359 1 89.31 243 ARG A CA 1
ATOM 1923 C C . ARG A 1 243 ? -2.006 22.594 3.074 1 89.31 243 ARG A C 1
ATOM 1925 O O . ARG A 1 243 ? -2.848 21.75 3.406 1 89.31 243 ARG A O 1
ATOM 1932 N N . LEU A 1 244 ? -2.096 23.859 3.328 1 92.69 244 LEU A N 1
ATOM 1933 C CA . LEU A 1 244 ? -3.293 24.422 3.951 1 92.69 244 LEU A CA 1
ATOM 1934 C C . LEU A 1 244 ? -4.512 24.219 3.053 1 92.69 244 LEU A C 1
ATOM 1936 O O . LEU A 1 244 ? -5.586 23.859 3.527 1 92.69 244 LEU A O 1
ATOM 1940 N N . PHE A 1 245 ? -4.312 24.438 1.834 1 92.12 245 PHE A N 1
ATOM 1941 C CA . PHE A 1 245 ? -5.387 24.344 0.852 1 92.12 245 PHE A CA 1
ATOM 1942 C C . PHE A 1 245 ? -5.93 22.922 0.769 1 92.12 245 PHE A C 1
ATOM 1944 O O . PHE A 1 245 ? -7.145 22.719 0.747 1 92.12 245 PHE A O 1
ATOM 1951 N N . VAL A 1 246 ? -5.078 22 0.746 1 86.19 246 VAL A N 1
ATOM 1952 C CA . VAL A 1 246 ? -5.473 20.594 0.653 1 86.19 246 VAL A CA 1
ATOM 1953 C C . VAL A 1 246 ? -6.336 20.219 1.854 1 86.19 246 VAL A C 1
ATOM 1955 O O . VAL A 1 246 ? -7.363 19.547 1.703 1 86.19 246 VAL A O 1
ATOM 1958 N N . GLU A 1 247 ? -5.914 20.688 2.973 1 88.06 247 GLU A N 1
ATOM 1959 C CA . GLU A 1 247 ? -6.691 20.391 4.172 1 88.06 247 GLU A CA 1
ATOM 1960 C C . GLU A 1 247 ? -8.039 21.094 4.148 1 88.06 247 GLU A C 1
ATOM 1962 O O . GLU A 1 247 ? -9.047 20.547 4.605 1 88.06 247 GLU A O 1
ATOM 1967 N N . ALA A 1 248 ? -8.055 22.266 3.668 1 91.69 248 ALA A N 1
ATOM 1968 C CA . ALA A 1 248 ? -9.312 23 3.52 1 91.69 248 ALA A CA 1
ATOM 1969 C C . ALA A 1 248 ? -10.281 22.234 2.617 1 91.69 248 ALA A C 1
ATOM 1971 O O . ALA A 1 248 ? -11.453 22.047 2.971 1 91.69 248 ALA A O 1
ATOM 1972 N N . LYS A 1 249 ? -9.797 21.812 1.51 1 87.12 249 LYS A N 1
ATOM 1973 C CA . LYS A 1 249 ? -10.609 21.047 0.569 1 87.12 249 LYS A CA 1
ATOM 1974 C C . LYS A 1 249 ? -11.164 19.797 1.222 1 87.12 249 LYS A C 1
ATOM 1976 O O . LYS A 1 249 ? -12.352 19.484 1.077 1 87.12 249 LYS A O 1
ATOM 1981 N N . ARG A 1 250 ? -10.352 19.172 1.93 1 81.19 250 ARG A N 1
ATOM 1982 C CA . ARG A 1 250 ? -10.75 17.938 2.602 1 81.19 250 ARG A CA 1
ATOM 1983 C C . ARG A 1 250 ? -11.867 18.203 3.6 1 81.19 250 ARG A C 1
ATOM 1985 O O . ARG A 1 250 ? -12.867 17.469 3.623 1 81.19 250 ARG A O 1
ATOM 1992 N N . SER A 1 251 ? -11.648 19.188 4.355 1 84.62 251 SER A N 1
ATOM 1993 C CA . SER A 1 251 ? -12.664 19.516 5.359 1 84.62 251 SER A CA 1
ATOM 1994 C C . SER A 1 251 ? -13.984 19.891 4.703 1 84.62 251 SER A C 1
ATOM 1996 O O . SER A 1 251 ? -15.055 19.484 5.176 1 84.62 251 SER A O 1
ATOM 1998 N N . LEU A 1 252 ? -13.93 20.578 3.623 1 85.5 252 LEU A N 1
ATOM 1999 C CA . LEU A 1 252 ? -15.125 21.031 2.924 1 85.5 252 LEU A CA 1
ATOM 2000 C C . LEU A 1 252 ? -15.844 19.859 2.268 1 85.5 252 LEU A C 1
ATOM 2002 O O . LEU A 1 252 ? -17.078 19.828 2.207 1 85.5 252 LEU A O 1
ATOM 2006 N N . LEU A 1 253 ? -15.109 18.938 1.815 1 77.75 253 LEU A N 1
ATOM 2007 C CA . LEU A 1 253 ? -15.656 17.828 1.046 1 77.75 253 LEU A CA 1
ATOM 2008 C C . LEU A 1 253 ? -16.203 16.75 1.97 1 77.75 253 LEU A C 1
ATOM 2010 O O . LEU A 1 253 ? -17.219 16.125 1.661 1 77.75 253 LEU A O 1
ATOM 2014 N N . TYR A 1 254 ? -15.555 16.609 3.119 1 71.88 254 TYR A N 1
ATOM 2015 C CA . TYR A 1 254 ? -15.797 15.344 3.799 1 71.88 254 TYR A CA 1
ATOM 2016 C C . TYR A 1 254 ? -16.359 15.57 5.195 1 71.88 254 TYR A C 1
ATOM 2018 O O . TYR A 1 254 ? -16.609 14.609 5.934 1 71.88 254 TYR A O 1
ATOM 2026 N N . THR A 1 255 ? -16.469 16.719 5.598 1 73.38 255 THR A N 1
ATOM 2027 C CA . THR A 1 255 ? -17.094 17.016 6.887 1 73.38 255 THR A CA 1
ATOM 2028 C C . THR A 1 255 ? -18.344 17.875 6.703 1 73.38 255 THR A C 1
ATOM 2030 O O . THR A 1 255 ? -18.547 18.453 5.633 1 73.38 255 THR A O 1
ATOM 2033 N N . GLN A 1 256 ? -19.062 17.953 7.762 1 73.81 256 GLN A N 1
ATOM 2034 C CA . GLN A 1 256 ? -20.25 18.812 7.746 1 73.81 256 GLN A CA 1
ATOM 2035 C C . GLN A 1 256 ? -20.031 20.078 8.555 1 73.81 256 GLN A C 1
ATOM 2037 O O . GLN A 1 256 ? -20.984 20.766 8.922 1 73.81 256 GLN A O 1
ATOM 2042 N N . LEU A 1 257 ? -18.844 20.312 8.805 1 82.44 257 LEU A N 1
ATOM 2043 C CA . LEU A 1 257 ? -18.547 21.5 9.586 1 82.44 257 LEU A CA 1
ATOM 2044 C C . LEU A 1 257 ? -18.906 22.766 8.812 1 82.44 257 LEU A C 1
ATOM 2046 O O . LEU A 1 257 ? -18.766 22.812 7.594 1 82.44 257 LEU A O 1
ATOM 2050 N N . HIS A 1 258 ? -19.344 23.703 9.602 1 89.88 258 HIS A N 1
ATOM 2051 C CA . HIS A 1 258 ? -19.562 25 8.984 1 89.88 258 HIS A CA 1
ATOM 2052 C C . HIS A 1 258 ? -18.25 25.578 8.469 1 89.88 258 HIS A C 1
ATOM 2054 O O . HIS A 1 258 ? -17.188 25.344 9.047 1 89.88 258 HIS A O 1
ATOM 2060 N N . VAL A 1 259 ? -18.375 26.375 7.449 1 93.88 259 VAL A N 1
ATOM 2061 C CA . VAL A 1 259 ? -17.203 26.969 6.816 1 93.88 259 VAL A CA 1
ATOM 2062 C C . VAL A 1 259 ? -16.406 27.75 7.848 1 93.88 259 VAL A C 1
ATOM 2064 O O . VAL A 1 259 ? -15.172 27.719 7.844 1 93.88 259 VAL A O 1
ATOM 2067 N N . ASP A 1 260 ? -17.172 28.391 8.75 1 95.12 260 ASP A N 1
ATOM 2068 C CA . ASP A 1 260 ? -16.484 29.156 9.781 1 95.12 260 ASP A CA 1
ATOM 2069 C C . ASP A 1 260 ? -15.664 28.25 10.695 1 95.12 260 ASP A C 1
ATOM 2071 O O . ASP A 1 260 ? -14.547 28.594 11.086 1 95.12 260 ASP A O 1
ATOM 2075 N N . GLN A 1 261 ? -16.234 27.156 11.055 1 93.56 261 GLN A N 1
ATOM 2076 C CA . GLN A 1 261 ? -15.531 26.203 11.898 1 93.56 261 GLN A CA 1
ATOM 2077 C C . GLN A 1 261 ? -14.289 25.656 11.203 1 93.56 261 GLN A C 1
ATOM 2079 O O . GLN A 1 261 ? -13.242 25.484 11.828 1 93.56 261 GLN A O 1
ATOM 2084 N N . ILE A 1 262 ? -14.422 25.406 9.945 1 93.62 262 ILE A N 1
ATOM 2085 C CA . ILE A 1 262 ? -13.289 24.938 9.156 1 93.62 262 ILE A CA 1
ATOM 2086 C C . ILE A 1 262 ? -12.188 25.984 9.148 1 93.62 262 ILE A C 1
ATOM 2088 O O . ILE A 1 262 ? -11.008 25.656 9.328 1 93.62 262 ILE A O 1
ATOM 2092 N N . ALA A 1 263 ? -12.578 27.219 8.984 1 96.88 263 ALA A N 1
ATOM 2093 C CA . ALA A 1 263 ? -11.617 28.312 8.992 1 96.88 263 ALA A CA 1
ATOM 2094 C C . ALA A 1 263 ? -10.828 28.344 10.297 1 96.88 263 ALA A C 1
ATOM 2096 O O . ALA A 1 263 ? -9.594 28.391 10.281 1 96.88 263 ALA A O 1
ATOM 2097 N N . TYR A 1 264 ? -11.57 28.25 11.391 1 95.88 264 TYR A N 1
ATOM 2098 C CA . TYR A 1 264 ? -10.93 28.312 12.703 1 95.88 264 TYR A CA 1
ATOM 2099 C C . TYR A 1 264 ? -10.062 27.078 12.953 1 95.88 264 TYR A C 1
ATOM 2101 O O . TYR A 1 264 ? -8.961 27.203 13.484 1 95.88 264 TYR A O 1
ATOM 2109 N N . ASN A 1 265 ? -10.508 25.953 12.555 1 93.62 265 ASN A N 1
ATOM 2110 C CA . ASN A 1 265 ? -9.75 24.719 12.711 1 93.62 265 ASN A CA 1
ATOM 2111 C C . ASN A 1 265 ? -8.43 24.766 11.938 1 93.62 265 ASN A C 1
ATOM 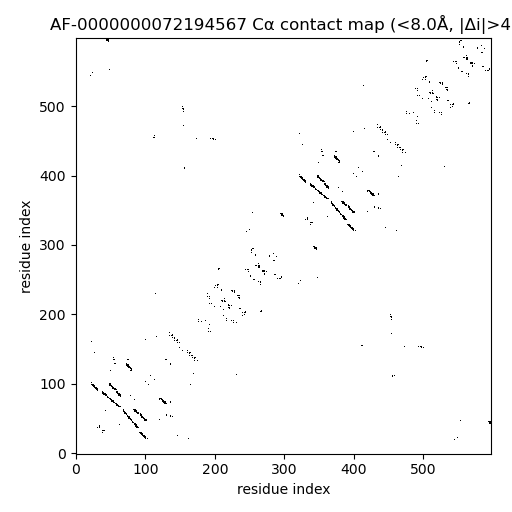2113 O O . ASN A 1 265 ? -7.445 24.141 12.352 1 93.62 265 ASN A O 1
ATOM 2117 N N . LEU A 1 266 ? -8.422 25.547 10.898 1 96.06 266 LEU A N 1
ATOM 2118 C CA . LEU A 1 266 ? -7.246 25.625 10.047 1 96.06 266 LEU A CA 1
ATOM 2119 C C . LEU A 1 266 ? -6.344 26.781 10.484 1 96.06 266 LEU A C 1
ATOM 2121 O O . LEU A 1 266 ? -5.32 27.047 9.844 1 96.06 266 LEU A O 1
ATOM 2125 N N . GLY A 1 267 ? -6.738 27.469 11.508 1 96.62 267 GLY A N 1
ATOM 2126 C CA . GLY A 1 267 ? -5.871 28.453 12.117 1 96.62 267 GLY A CA 1
ATOM 2127 C C . GLY A 1 267 ? -6.141 29.875 11.633 1 96.62 267 GLY A C 1
ATOM 2128 O O . GLY A 1 267 ? -5.41 30.797 11.977 1 96.62 267 GLY A O 1
ATOM 2129 N N . PHE A 1 268 ? -7.168 30.047 10.844 1 96.88 268 PHE A N 1
ATOM 2130 C CA . PHE A 1 268 ? -7.516 31.391 10.422 1 96.88 268 PHE A CA 1
ATOM 2131 C C . PHE A 1 268 ? -8.195 32.156 11.555 1 96.88 268 PHE A C 1
ATOM 2133 O O . PHE A 1 268 ? -9.023 31.594 12.273 1 96.88 268 PHE A O 1
ATOM 2140 N N . GLU A 1 269 ? -7.844 33.375 11.68 1 94.25 269 GLU A N 1
ATOM 2141 C CA . GLU A 1 269 ? -8.453 34.219 12.711 1 94.25 269 GLU A CA 1
ATOM 2142 C C . GLU A 1 269 ? -9.781 34.812 12.242 1 94.25 269 GLU A C 1
ATOM 2144 O O . GLU A 1 269 ? -10.625 35.188 13.055 1 94.25 269 GLU A O 1
ATOM 2149 N N . ASP A 1 270 ? -9.906 34.875 10.945 1 94.5 270 ASP A N 1
ATOM 2150 C CA . ASP A 1 270 ? -11.094 35.438 10.336 1 94.5 270 ASP A CA 1
ATOM 2151 C C . ASP A 1 270 ? -11.586 34.594 9.172 1 94.5 270 ASP A C 1
ATOM 2153 O O . ASP A 1 270 ? -10.867 34.406 8.188 1 94.5 270 ASP A O 1
ATOM 2157 N N . PRO A 1 271 ? -12.844 34.156 9.25 1 95.94 271 PRO A N 1
ATOM 2158 C CA . PRO A 1 271 ? -13.398 33.344 8.172 1 95.94 271 PRO A CA 1
ATOM 2159 C C . PRO A 1 271 ? -13.367 34.031 6.816 1 95.94 271 PRO A C 1
ATOM 2161 O O . PRO A 1 271 ? -13.266 33.375 5.777 1 95.94 271 PRO A O 1
ATOM 2164 N N . ALA A 1 272 ? -13.438 35.312 6.879 1 96.12 272 ALA A N 1
ATOM 2165 C CA . ALA A 1 272 ? -13.359 36.062 5.625 1 96.12 272 ALA A CA 1
ATOM 2166 C C . ALA A 1 272 ? -12.008 35.844 4.949 1 96.12 272 ALA A C 1
ATOM 2168 O O . ALA A 1 272 ? -11.93 35.75 3.721 1 96.12 272 ALA A O 1
ATOM 2169 N N . TYR A 1 273 ? -11.023 35.906 5.754 1 96.56 273 TYR A N 1
ATOM 2170 C CA . TYR A 1 273 ? -9.688 35.688 5.211 1 96.56 273 TYR A CA 1
ATOM 2171 C C . TYR A 1 273 ? -9.555 34.281 4.641 1 96.56 273 TYR A C 1
ATOM 2173 O O . TYR A 1 273 ? -8.922 34.062 3.605 1 96.56 273 TYR A O 1
ATOM 2181 N N . PHE A 1 274 ? -10.117 33.312 5.348 1 97.62 274 PHE A N 1
ATOM 2182 C CA . PHE A 1 274 ? -10.148 31.938 4.852 1 97.62 274 PHE A CA 1
ATOM 2183 C C . PHE A 1 274 ? -10.844 31.875 3.498 1 97.62 274 PHE A C 1
ATOM 2185 O O . PHE A 1 274 ? -10.336 31.25 2.562 1 97.62 274 PHE A O 1
ATOM 2192 N N . SER A 1 275 ? -11.93 32.438 3.383 1 97.25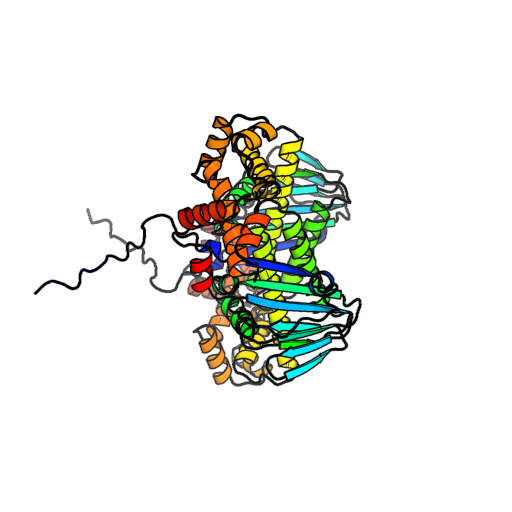 275 SER A N 1
ATOM 2193 C CA . SER A 1 275 ? -12.719 32.438 2.152 1 97.25 275 SER A CA 1
ATOM 2194 C C . SER A 1 275 ? -11.938 33.031 0.988 1 97.25 275 SER A C 1
ATOM 2196 O O . SER A 1 275 ? -11.961 32.469 -0.122 1 97.25 275 SER A O 1
ATOM 2198 N N . ARG A 1 276 ? -11.297 34.094 1.197 1 96.81 276 ARG A N 1
ATOM 2199 C CA . ARG A 1 276 ? -10.477 34.719 0.165 1 96.81 276 ARG A CA 1
ATOM 2200 C C . ARG A 1 276 ? -9.328 33.812 -0.253 1 96.81 276 ARG A C 1
ATOM 2202 O O . ARG A 1 276 ? -9.047 33.688 -1.444 1 96.81 276 ARG A O 1
ATOM 2209 N N . PHE A 1 277 ? -8.672 33.281 0.767 1 96.69 277 PHE A N 1
ATOM 2210 C CA . PHE A 1 277 ? -7.582 32.375 0.514 1 96.69 277 PHE A CA 1
ATOM 2211 C C . PHE A 1 277 ? -8.039 31.219 -0.38 1 96.69 277 PHE A C 1
ATOM 2213 O O . PHE A 1 277 ? -7.391 30.906 -1.381 1 96.69 277 PHE A O 1
ATOM 2220 N N . PHE A 1 278 ? -9.125 30.594 0.011 1 97.12 278 PHE A N 1
ATOM 2221 C CA . PHE A 1 278 ? -9.641 29.438 -0.711 1 97.12 278 PHE A CA 1
ATOM 2222 C C . PHE A 1 278 ? -10.055 29.812 -2.127 1 97.12 278 PHE A C 1
ATOM 2224 O O . PHE A 1 278 ? -9.734 29.109 -3.086 1 97.12 278 PHE A O 1
ATOM 2231 N N . LYS A 1 279 ? -10.672 30.906 -2.275 1 96.06 279 LYS A N 1
ATOM 2232 C CA . LYS A 1 279 ? -11.109 31.375 -3.584 1 96.06 279 LYS A CA 1
ATOM 2233 C C . LYS A 1 279 ? -9.922 31.688 -4.484 1 96.06 279 LYS A C 1
ATOM 2235 O O . LYS A 1 279 ? -9.938 31.359 -5.676 1 96.06 279 LYS A O 1
ATOM 2240 N N . ASN A 1 280 ? -8.977 32.281 -3.965 1 95.75 280 ASN A N 1
ATOM 2241 C CA . ASN A 1 280 ? -7.77 32.594 -4.727 1 95.75 280 ASN A CA 1
ATOM 2242 C C . ASN A 1 280 ? -7.102 31.328 -5.254 1 95.75 280 ASN A C 1
ATOM 2244 O O . ASN A 1 280 ? -6.574 31.312 -6.367 1 95.75 280 ASN A O 1
ATOM 2248 N N . LYS A 1 281 ? -7.168 30.297 -4.484 1 93.5 281 LYS A N 1
ATOM 2249 C CA . LYS A 1 281 ? -6.496 29.047 -4.844 1 93.5 281 LYS A CA 1
ATOM 2250 C C . LYS A 1 281 ? -7.355 28.219 -5.781 1 93.5 281 LYS A C 1
ATOM 2252 O O . LYS A 1 281 ? -6.844 27.578 -6.711 1 93.5 281 LYS A O 1
ATOM 2257 N N . SER A 1 282 ? -8.656 28.203 -5.531 1 91.25 282 SER A N 1
ATOM 2258 C CA . SER A 1 282 ? -9.516 27.266 -6.23 1 91.25 282 SER A CA 1
ATOM 2259 C C . SER A 1 282 ? -10.359 27.953 -7.289 1 91.25 282 SER A C 1
ATOM 2261 O O . SER A 1 282 ? -10.93 27.312 -8.164 1 91.25 282 SER A O 1
ATOM 2263 N N . GLY A 1 283 ? -10.531 29.203 -7.164 1 93.44 283 GLY A N 1
ATOM 2264 C CA . GLY A 1 283 ? -11.422 29.953 -8.039 1 93.44 283 GLY A CA 1
ATOM 2265 C C . GLY A 1 283 ? -12.859 29.969 -7.547 1 93.44 283 GLY A C 1
ATOM 2266 O O . GLY A 1 283 ? -13.703 30.672 -8.094 1 93.44 283 GLY A O 1
ATOM 2267 N N . LEU A 1 284 ? -13.148 29.266 -6.477 1 94.19 284 LEU A N 1
ATOM 2268 C CA . LEU A 1 284 ? -14.492 29.188 -5.906 1 94.19 284 LEU A CA 1
ATOM 2269 C C . LEU A 1 284 ? -14.477 29.531 -4.426 1 94.19 284 LEU A C 1
ATOM 2271 O O . LEU A 1 284 ? -13.477 29.297 -3.738 1 94.19 284 LEU A O 1
ATOM 2275 N N . SER A 1 285 ? -15.57 30.094 -3.975 1 95.75 285 SER A N 1
ATOM 2276 C CA . SER A 1 285 ? -15.711 30.234 -2.529 1 95.75 285 SER A CA 1
ATOM 2277 C C . SER A 1 285 ? -15.852 28.891 -1.851 1 95.75 285 SER A C 1
ATOM 2279 O O . SER A 1 285 ? -16.234 27.906 -2.492 1 95.75 285 SER A O 1
ATOM 2281 N N . PRO A 1 286 ? -15.539 28.844 -0.603 1 94.75 286 PRO A N 1
ATOM 2282 C CA . PRO A 1 286 ? -15.75 27.578 0.11 1 94.75 286 PRO A CA 1
ATOM 2283 C C . PRO A 1 286 ? -17.172 27.047 -0.022 1 94.75 286 PRO A C 1
ATOM 2285 O O . PRO A 1 286 ? -17.375 25.859 -0.278 1 94.75 286 PRO A O 1
ATOM 2288 N N . THR A 1 287 ? -18.094 27.891 0.122 1 92.56 287 THR A N 1
ATOM 2289 C CA . THR A 1 287 ? -19.5 27.5 0.046 1 92.56 287 THR A CA 1
ATOM 2290 C C . THR A 1 287 ? -19.844 26.984 -1.349 1 92.56 287 THR A C 1
ATOM 2292 O O . THR A 1 287 ? -20.484 25.938 -1.488 1 92.56 287 THR A O 1
ATOM 2295 N N . SER A 1 288 ? -19.484 27.703 -2.334 1 91.69 288 SER A N 1
ATOM 2296 C CA . SER A 1 288 ? -19.734 27.281 -3.707 1 91.69 288 SER A CA 1
ATOM 2297 C C . SER A 1 288 ? -19.047 25.953 -4.004 1 91.69 288 SER A C 1
ATOM 2299 O O . SER A 1 288 ? -19.625 25.094 -4.688 1 91.69 288 SER A O 1
ATOM 2301 N N . PHE A 1 289 ? -17.875 25.844 -3.475 1 90.25 289 PHE A N 1
ATOM 2302 C CA . PHE A 1 289 ? -17.125 24.594 -3.666 1 90.25 289 PHE A CA 1
ATOM 2303 C C . PHE A 1 289 ? -17.875 23.422 -3.078 1 90.25 289 PHE A C 1
ATOM 2305 O O . PHE A 1 289 ? -18.016 22.375 -3.727 1 90.25 289 PHE A O 1
ATOM 2312 N N . ARG A 1 290 ? -18.281 23.578 -1.915 1 85.56 290 ARG A N 1
ATOM 2313 C CA . ARG A 1 290 ? -19.047 22.531 -1.253 1 85.56 290 ARG A CA 1
ATOM 2314 C C . ARG A 1 290 ? -20.328 22.219 -2.021 1 85.56 290 ARG A C 1
ATOM 2316 O O . ARG A 1 290 ? -20.688 21.047 -2.191 1 85.56 290 ARG A O 1
ATOM 2323 N N . GLN A 1 291 ? -21.016 23.188 -2.482 1 82.81 291 GLN A N 1
ATOM 2324 C CA . GLN A 1 291 ? -22.266 23 -3.215 1 82.81 291 GLN A CA 1
ATOM 2325 C C . GLN A 1 291 ? -22.047 22.234 -4.508 1 82.81 291 GLN A C 1
ATOM 2327 O O . GLN A 1 291 ? -22.891 21.422 -4.918 1 82.81 291 GLN A O 1
ATOM 2332 N N . LEU A 1 292 ? -20.953 22.453 -5.082 1 79.38 292 LEU A N 1
ATOM 2333 C CA . LEU A 1 292 ? -20.625 21.797 -6.34 1 79.38 292 LEU A CA 1
ATOM 2334 C C . LEU A 1 292 ? -20.141 20.375 -6.098 1 79.38 292 LEU A C 1
ATOM 2336 O O . LEU A 1 292 ? -20.078 19.562 -7.031 1 79.38 292 LEU A O 1
ATOM 2340 N N . ASN A 1 293 ? -19.844 20.156 -4.852 1 73.44 293 ASN A N 1
ATOM 2341 C CA . ASN A 1 293 ? -19.344 18.828 -4.484 1 73.44 293 ASN A CA 1
ATOM 2342 C C . ASN A 1 293 ? -20.109 18.266 -3.293 1 73.44 293 ASN A C 1
ATOM 2344 O O . ASN A 1 293 ? -19.531 18.016 -2.234 1 73.44 293 ASN A O 1
ATOM 2348 N N . PRO A 1 294 ? -21.391 18.016 -3.514 1 60.81 294 PRO A N 1
ATOM 2349 C CA . PRO A 1 294 ? -22.203 17.609 -2.377 1 60.81 294 PRO A CA 1
ATOM 2350 C C . PRO A 1 294 ? -21.812 16.234 -1.828 1 60.81 294 PRO A C 1
ATOM 2352 O O . PRO A 1 294 ? -21.641 15.281 -2.594 1 60.81 294 PRO A O 1
ATOM 2355 N N . PHE A 1 295 ? -21.062 16.078 -0.857 1 57.03 295 PHE A N 1
ATOM 2356 C CA . PHE A 1 295 ? -20.609 14.812 -0.291 1 57.03 295 PHE A CA 1
ATOM 2357 C C . PHE A 1 295 ? -21.625 14.297 0.73 1 57.03 295 PHE A C 1
ATOM 2359 O O . PHE A 1 295 ? -21.938 13.109 0.743 1 57.03 295 PHE A O 1
ATOM 2366 N N . ASP A 1 296 ? -21.891 14.938 1.921 1 56.16 296 ASP A N 1
ATOM 2367 C CA . ASP A 1 296 ? -22.75 14.406 2.98 1 56.16 296 ASP A CA 1
ATOM 2368 C C . ASP A 1 296 ? -24.125 15.07 2.965 1 56.16 296 ASP A C 1
ATOM 2370 O O . ASP A 1 296 ? -24.234 16.266 2.68 1 56.16 296 ASP A O 1
ATOM 2374 N N . THR A 1 297 ? -25.188 14.305 2.379 1 49.56 297 THR A N 1
ATOM 2375 C CA . THR A 1 297 ? -26.516 14.906 2.527 1 49.56 297 THR A CA 1
ATOM 2376 C C . THR A 1 297 ? -27.188 14.406 3.797 1 49.56 297 THR A C 1
ATOM 2378 O O . THR A 1 297 ? -27.078 13.234 4.152 1 49.56 297 THR A O 1
ATOM 2381 N N . GLU A 1 298 ? -27.328 15.305 4.805 1 46.75 298 GLU A N 1
ATOM 2382 C CA . GLU A 1 298 ? -28.234 15 5.91 1 46.75 298 GLU A CA 1
ATOM 2383 C C . GLU A 1 298 ? -29.578 14.531 5.395 1 46.75 298 GLU A C 1
ATOM 2385 O O . GLU A 1 298 ? -30.078 15.047 4.391 1 46.75 298 GLU A O 1
ATOM 2390 N N . TYR A 1 299 ? -29.922 13.258 5.578 1 41.38 299 TYR A N 1
ATOM 2391 C CA . TYR A 1 299 ? -31.344 12.93 5.469 1 41.38 299 TYR A CA 1
ATOM 2392 C C . TYR A 1 299 ? -32.062 13.117 6.809 1 41.38 299 TYR A C 1
ATOM 2394 O O . TYR A 1 299 ? -31.453 12.945 7.867 1 41.38 299 TYR A O 1
ATOM 2402 N N . MET B 1 1 ? -30.562 41.25 -34.219 1 19.64 1 MET B N 1
ATOM 2403 C CA . MET B 1 1 ? -29.125 41.562 -34.281 1 19.64 1 MET B CA 1
ATOM 2404 C C . MET B 1 1 ? -28.328 40.594 -33.438 1 19.64 1 MET B C 1
ATOM 2406 O O . MET B 1 1 ? -27.484 39.875 -33.938 1 19.64 1 MET B O 1
ATOM 2410 N N . SER B 1 2 ? -27.5 41.188 -32.281 1 21.88 2 SER B N 1
ATOM 2411 C CA . SER B 1 2 ? -26.172 40.75 -31.859 1 21.88 2 SER B CA 1
ATOM 2412 C C . SER B 1 2 ? -26.219 39.406 -31.172 1 21.88 2 SER B C 1
ATOM 2414 O O . SER B 1 2 ? -27.234 39.031 -30.578 1 21.88 2 SER B O 1
ATOM 2416 N N . SER B 1 3 ? -25.156 38.625 -31.359 1 21.81 3 SER B N 1
ATOM 2417 C CA . SER B 1 3 ? -24.359 37.406 -31.25 1 21.81 3 SER B CA 1
ATOM 2418 C C . SER B 1 3 ? -24.141 37.031 -29.781 1 21.81 3 SER B C 1
ATOM 2420 O O . SER B 1 3 ? -23.812 37.875 -28.953 1 21.81 3 SER B O 1
ATOM 2422 N N . ILE B 1 4 ? -24.922 36 -29.391 1 29.05 4 ILE B N 1
ATOM 2423 C CA . ILE B 1 4 ? -24.906 35.156 -28.203 1 29.05 4 ILE B CA 1
ATOM 2424 C C . ILE B 1 4 ? -23.453 34.844 -27.812 1 29.05 4 ILE B C 1
ATOM 2426 O O . ILE B 1 4 ? -22.75 34.156 -28.547 1 29.05 4 ILE B O 1
ATOM 2430 N N . SER B 1 5 ? -22.641 35.875 -27.359 1 22.75 5 SER B N 1
ATOM 2431 C CA . SER B 1 5 ? -21.234 35.938 -26.984 1 22.75 5 SER B CA 1
ATOM 2432 C C . SER B 1 5 ? -20.812 34.75 -26.125 1 22.75 5 SER B C 1
ATOM 2434 O O . SER B 1 5 ? -21.531 34.375 -25.188 1 22.75 5 SER B O 1
ATOM 2436 N N . ASP B 1 6 ? -20.016 33.75 -26.656 1 22.53 6 ASP B N 1
ATOM 2437 C CA . ASP B 1 6 ? -19.188 32.594 -26.422 1 22.53 6 ASP B CA 1
ATOM 2438 C C . ASP B 1 6 ? -18.328 32.75 -25.172 1 22.53 6 ASP B C 1
ATOM 2440 O O . ASP B 1 6 ? -17.312 33.469 -25.203 1 22.53 6 ASP B O 1
ATOM 2444 N N . VAL B 1 7 ? -18.922 33.094 -24.078 1 25.48 7 VAL B N 1
ATOM 2445 C CA . VAL B 1 7 ? -18.031 33.312 -22.938 1 25.48 7 VAL B CA 1
ATOM 2446 C C . VAL B 1 7 ? -17.047 32.125 -22.828 1 25.48 7 VAL B C 1
ATOM 2448 O O . VAL B 1 7 ? -17.438 30.984 -22.688 1 25.48 7 VAL B O 1
ATOM 2451 N N . PRO B 1 8 ? -15.867 32.281 -23.422 1 23.22 8 PRO B N 1
ATOM 2452 C CA . PRO B 1 8 ? -14.836 31.25 -23.422 1 23.22 8 PRO B CA 1
ATOM 2453 C C . PRO B 1 8 ? -14.57 30.672 -22.031 1 23.22 8 PRO B C 1
ATOM 2455 O O . PRO B 1 8 ? -14.625 31.422 -21.047 1 23.22 8 PRO B O 1
ATOM 2458 N N . ARG B 1 9 ? -15.156 29.562 -21.766 1 24.12 9 ARG B N 1
ATOM 2459 C CA . ARG B 1 9 ? -14.875 28.781 -20.562 1 24.12 9 ARG B CA 1
ATOM 2460 C C . ARG B 1 9 ? -13.375 28.672 -20.328 1 24.12 9 ARG B C 1
ATOM 2462 O O . ARG B 1 9 ? -12.656 28.047 -21.109 1 24.12 9 ARG B O 1
ATOM 2469 N N . PHE B 1 10 ? -12.711 29.797 -20.031 1 23.31 10 PHE B N 1
ATOM 2470 C CA . PHE B 1 10 ? -11.281 29.812 -19.734 1 23.31 10 PHE B CA 1
ATOM 2471 C C . PHE B 1 10 ? -10.898 28.641 -18.844 1 23.31 10 PHE B C 1
ATOM 2473 O O . PHE B 1 10 ? -11.336 28.547 -17.703 1 23.31 10 PHE B O 1
ATOM 2480 N N . PHE B 1 11 ? -11.023 27.438 -19.359 1 24.42 11 PHE B N 1
ATOM 2481 C CA . PHE B 1 11 ? -10.336 26.312 -18.734 1 24.42 11 PHE B CA 1
ATOM 2482 C C . PHE B 1 11 ? -8.898 26.688 -18.375 1 24.42 11 PHE B C 1
ATOM 2484 O O . PHE B 1 11 ? -8.117 27.062 -19.25 1 24.42 11 PHE B O 1
ATOM 2491 N N . LEU B 1 12 ? -8.711 27.547 -17.438 1 25.23 12 LEU B N 1
ATOM 2492 C CA . LEU B 1 12 ? -7.348 27.938 -17.094 1 25.23 12 LEU B CA 1
ATOM 2493 C C . LEU B 1 12 ? -6.367 26.812 -17.406 1 25.23 12 LEU B C 1
ATOM 2495 O O . LEU B 1 12 ? -6.664 25.641 -17.188 1 25.23 12 LEU B O 1
ATOM 2499 N N . TYR B 1 13 ? -5.414 26.922 -18.328 1 24.34 13 TYR B N 1
ATOM 2500 C CA . TYR B 1 13 ? -4.316 26.266 -19.016 1 24.34 13 TYR B CA 1
ATOM 2501 C C . TYR B 1 13 ? -3.646 25.219 -18.125 1 24.34 13 TYR B C 1
ATOM 2503 O O . TYR B 1 13 ? -3.557 24.047 -18.469 1 24.34 13 TYR B O 1
ATOM 2511 N N . GLY B 1 14 ? -2.301 25.484 -17.875 1 27.73 14 GLY B N 1
ATOM 2512 C CA . GLY B 1 14 ? -1.111 24.641 -17.844 1 27.73 14 GLY B CA 1
ATOM 2513 C C . GLY B 1 14 ? -1.096 23.688 -16.672 1 27.73 14 GLY B C 1
ATOM 2514 O O . GLY B 1 14 ? -0.207 22.828 -16.562 1 27.73 14 GLY B O 1
ATOM 2515 N N . GLU B 1 15 ? -1.191 24.266 -15.438 1 30.36 15 GLU B N 1
ATOM 2516 C CA . GLU B 1 15 ? -0.813 23.516 -14.242 1 30.36 15 GLU B CA 1
ATOM 2517 C C . GLU B 1 15 ? -1.611 22.219 -14.125 1 30.36 15 GLU B C 1
ATOM 2519 O O . GLU B 1 15 ? -2.826 22.219 -14.336 1 30.36 15 GLU B O 1
ATOM 2524 N N . GLU B 1 16 ? -1.028 21.047 -14.523 1 33.06 16 GLU B N 1
ATOM 2525 C CA . GLU B 1 16 ? -1.502 19.719 -14.188 1 33.06 16 GLU B CA 1
ATOM 2526 C C . GLU B 1 16 ? -2.434 19.75 -12.984 1 33.06 16 GLU B C 1
ATOM 2528 O O . GLU B 1 16 ? -2.049 20.203 -11.906 1 33.06 16 GLU B O 1
ATOM 2533 N N . SER B 1 17 ? -3.57 20.109 -13.07 1 34.44 17 SER B N 1
ATOM 2534 C CA . SER B 1 17 ? -4.707 19.922 -12.172 1 34.44 17 SER B CA 1
ATOM 2535 C C . SER B 1 17 ? -4.488 18.734 -11.25 1 34.44 17 SER B C 1
ATOM 2537 O O . SER B 1 17 ? -4.402 17.594 -11.711 1 34.44 17 SER B O 1
ATOM 2539 N N . ASP B 1 18 ? -3.479 18.75 -10.352 1 38.53 18 ASP B N 1
ATOM 2540 C CA . ASP B 1 18 ? -3.234 17.766 -9.305 1 38.53 18 ASP B CA 1
ATOM 2541 C C . ASP B 1 18 ? -4.516 17.016 -8.953 1 38.53 18 ASP B C 1
ATOM 2543 O O . ASP B 1 18 ? -5.332 17.5 -8.164 1 38.53 18 ASP B O 1
ATOM 2547 N N . SER B 1 19 ? -5.254 16.594 -9.836 1 40.03 19 SER B N 1
ATOM 2548 C CA . SER B 1 19 ? -6.203 15.5 -9.688 1 40.03 19 SER B CA 1
ATOM 2549 C C . SER B 1 19 ? -5.914 14.68 -8.438 1 40.03 19 SER B C 1
ATOM 2551 O O . SER B 1 19 ? -6.656 13.758 -8.102 1 40.03 19 SER B O 1
ATOM 2553 N N . ASN B 1 20 ? -4.695 14.852 -7.867 1 44.34 20 ASN B N 1
ATOM 2554 C CA . ASN B 1 20 ? -4.172 14.258 -6.641 1 44.34 20 ASN B CA 1
ATOM 2555 C C . ASN B 1 20 ? -5.031 14.617 -5.434 1 44.34 20 ASN B C 1
ATOM 2557 O O . ASN B 1 20 ? -4.738 14.203 -4.312 1 44.34 20 ASN B O 1
ATOM 2561 N N . ASN B 1 21 ? -5.816 15.727 -5.59 1 45.72 21 ASN B N 1
ATOM 2562 C CA . ASN B 1 21 ? -6.555 16.5 -4.598 1 45.72 21 ASN B CA 1
ATOM 2563 C C . ASN B 1 21 ? -7.652 15.664 -3.939 1 45.72 21 ASN B C 1
ATOM 2565 O O . ASN B 1 21 ? -8.195 16.047 -2.904 1 45.72 21 ASN B O 1
ATOM 2569 N N . SER B 1 22 ? -8.07 14.711 -4.688 1 52.88 22 SER B N 1
ATOM 2570 C CA . SER B 1 22 ? -9.32 14.078 -4.289 1 52.88 22 SER B CA 1
ATOM 2571 C C . SER B 1 22 ? -9.062 12.836 -3.439 1 52.88 22 SER B C 1
ATOM 2573 O O . SER B 1 22 ? -10 12.094 -3.121 1 52.88 22 SER B O 1
ATOM 2575 N N . GLU B 1 23 ? -7.793 12.695 -2.959 1 65.44 23 GLU B N 1
ATOM 2576 C CA . GLU B 1 23 ? -7.578 11.461 -2.213 1 65.44 23 GLU B CA 1
ATOM 2577 C C . GLU B 1 23 ? -7.711 11.695 -0.71 1 65.44 23 GLU B C 1
ATOM 2579 O O . GLU B 1 23 ? -7.156 12.656 -0.175 1 65.44 23 GLU B O 1
ATOM 2584 N N . PHE B 1 24 ? -8.742 11.172 -0.202 1 77.5 24 PHE B N 1
ATOM 2585 C CA . PHE B 1 24 ? -9 11.328 1.225 1 77.5 24 PHE B CA 1
ATOM 2586 C C . PHE B 1 24 ? -9.25 9.977 1.882 1 77.5 24 PHE B C 1
ATOM 2588 O O . PHE B 1 24 ? -10.008 9.156 1.36 1 77.5 24 PHE B O 1
ATOM 2595 N N . VAL B 1 25 ? -8.461 9.773 2.889 1 88.31 25 VAL B N 1
ATOM 2596 C CA . VAL B 1 25 ? -8.711 8.641 3.771 1 88.31 25 VAL B CA 1
ATOM 2597 C C . VAL B 1 25 ? -8.758 9.117 5.223 1 88.31 25 VAL B C 1
ATOM 2599 O O . VAL B 1 25 ? -7.941 9.938 5.637 1 88.31 25 VAL B O 1
ATOM 2602 N N . HIS B 1 26 ? -9.797 8.688 5.926 1 86.75 26 HIS B N 1
ATOM 2603 C CA . HIS B 1 26 ? -9.922 8.992 7.344 1 86.75 26 HIS B CA 1
ATOM 2604 C C . HIS B 1 26 ? -10.203 7.73 8.156 1 86.75 26 HIS B C 1
ATOM 2606 O O . HIS B 1 26 ? -10.914 6.836 7.691 1 86.75 26 HIS B O 1
ATOM 2612 N N . VAL B 1 27 ? -9.617 7.723 9.297 1 91.81 27 VAL B N 1
ATOM 2613 C CA . VAL B 1 27 ? -9.859 6.594 10.195 1 91.81 27 VAL B CA 1
ATOM 2614 C C . VAL B 1 27 ? -10.062 7.102 11.617 1 91.81 27 VAL B C 1
ATOM 2616 O O . VAL B 1 27 ? -9.414 8.055 12.047 1 91.81 27 VAL B O 1
ATOM 2619 N N . GLU B 1 28 ? -11.016 6.582 12.305 1 88.5 28 GLU B N 1
ATOM 2620 C CA . GLU B 1 28 ? -11.258 6.859 13.719 1 88.5 28 GLU B CA 1
ATOM 2621 C C . GLU B 1 28 ? -11.828 5.637 14.43 1 88.5 28 GLU B C 1
ATOM 2623 O O . GLU B 1 28 ? -12.375 4.738 13.789 1 88.5 28 GLU B O 1
ATOM 2628 N N . THR B 1 29 ? -11.625 5.59 15.719 1 89.31 29 THR B N 1
ATOM 2629 C CA . THR B 1 29 ? -12.25 4.512 16.469 1 89.31 29 THR B CA 1
ATOM 2630 C C . THR B 1 29 ? -13.75 4.727 16.578 1 89.31 29 THR B C 1
ATOM 2632 O O . THR B 1 29 ? -14.227 5.867 16.531 1 89.31 29 THR B O 1
ATOM 2635 N N . ILE B 1 30 ? -14.484 3.711 16.734 1 88.19 30 ILE B N 1
ATOM 2636 C CA . ILE B 1 30 ? -15.922 3.789 16.938 1 88.19 30 ILE B CA 1
ATOM 2637 C C . ILE B 1 30 ? -16.219 4.547 18.219 1 88.19 30 ILE B C 1
ATOM 2639 O O . ILE B 1 30 ? -17.125 5.379 18.266 1 88.19 30 ILE B O 1
ATOM 2643 N N . ALA B 1 31 ? -15.406 4.297 19.25 1 84.44 31 ALA B N 1
ATOM 2644 C CA . ALA B 1 31 ? -15.562 4.996 20.516 1 84.44 31 ALA B CA 1
ATOM 2645 C C . ALA B 1 31 ? -15.406 6.504 20.344 1 84.44 31 ALA B C 1
ATOM 2647 O O . ALA B 1 31 ? -16.25 7.281 20.797 1 84.44 31 ALA B O 1
ATOM 2648 N N . ALA B 1 32 ? -14.422 6.922 19.672 1 79.19 32 ALA B N 1
ATOM 2649 C CA . ALA B 1 32 ? -14.164 8.344 19.453 1 79.19 32 ALA B CA 1
ATOM 2650 C C . ALA B 1 32 ? -15.305 9 18.688 1 79.19 32 ALA B C 1
ATOM 2652 O O . ALA B 1 32 ? -15.617 10.172 18.906 1 79.19 32 ALA B O 1
ATOM 2653 N N . ARG B 1 33 ? -15.945 8.289 17.859 1 76.69 33 ARG B N 1
ATOM 2654 C CA . ARG B 1 33 ? -16.984 8.82 16.984 1 76.69 33 ARG B CA 1
ATOM 2655 C C . ARG B 1 33 ? -18.328 8.844 17.688 1 76.69 33 ARG B C 1
ATOM 2657 O O . ARG B 1 33 ? -19.172 9.695 17.406 1 76.69 33 ARG B O 1
ATOM 2664 N N . SER B 1 34 ? -18.531 7.934 18.609 1 79.88 34 SER B N 1
ATOM 2665 C CA . SER B 1 34 ? -19.906 7.734 19.016 1 79.88 34 SER B CA 1
ATOM 2666 C C . SER B 1 34 ? -20.062 7.848 20.531 1 79.88 34 SER B C 1
ATOM 2668 O O . SER B 1 34 ? -21.172 8.016 21.031 1 79.88 34 SER B O 1
ATOM 2670 N N . GLU B 1 35 ? -18.953 7.812 21.25 1 79.19 35 GLU B N 1
ATOM 2671 C CA . GLU B 1 35 ? -19.047 7.777 22.703 1 79.19 35 GLU B CA 1
ATOM 2672 C C . GLU B 1 35 ? -19.734 9.023 23.234 1 79.19 35 GLU B C 1
ATOM 2674 O O . GLU B 1 35 ? -20.641 8.938 24.078 1 79.19 35 GLU B O 1
ATOM 2679 N N . THR B 1 36 ? -19.359 10.148 22.734 1 74.88 36 THR B N 1
ATOM 2680 C CA . THR B 1 36 ? -19.906 11.414 23.234 1 74.88 36 THR B CA 1
ATOM 2681 C C . THR B 1 36 ? -21.328 11.617 22.734 1 74.88 36 THR B C 1
ATOM 2683 O O . THR B 1 36 ? -22.016 12.547 23.172 1 74.88 36 THR B O 1
ATOM 2686 N N . ARG B 1 37 ? -21.844 10.695 21.969 1 82.25 37 ARG B N 1
ATOM 2687 C CA . ARG B 1 37 ? -23.188 10.773 21.391 1 82.25 37 ARG B CA 1
ATOM 2688 C C . ARG B 1 37 ? -24.047 9.594 21.844 1 82.25 37 ARG B C 1
ATOM 2690 O O . ARG B 1 37 ? -24.891 9.117 21.078 1 82.25 37 ARG B O 1
ATOM 2697 N N . GLY B 1 38 ? -23.656 9.016 22.953 1 87.69 38 GLY B N 1
ATOM 2698 C CA . GLY B 1 38 ? -24.438 7.91 23.5 1 87.69 38 GLY B CA 1
ATOM 2699 C C . GLY B 1 38 ? -24.312 6.641 22.672 1 87.69 38 GLY B C 1
ATOM 2700 O O . GLY B 1 38 ? -25.266 5.863 22.578 1 87.69 38 GLY B O 1
ATOM 2701 N N . TRP B 1 39 ? -23.281 6.574 21.953 1 89.62 39 TRP B N 1
ATOM 2702 C CA . TRP B 1 39 ? -22.969 5.402 21.125 1 89.62 39 TRP B CA 1
ATOM 2703 C C . TRP B 1 39 ? -24 5.238 20.016 1 89.62 39 TRP B C 1
ATOM 2705 O O . TRP B 1 39 ? -24.328 4.117 19.609 1 89.62 39 TRP B O 1
ATOM 2715 N N . ARG B 1 40 ? -24.594 6.344 19.656 1 89.5 40 ARG B N 1
ATOM 2716 C CA . ARG B 1 40 ? -25.594 6.355 18.578 1 89.5 40 ARG B CA 1
ATOM 2717 C C . ARG B 1 40 ? -25.156 7.273 17.453 1 89.5 40 ARG B C 1
ATOM 2719 O O . ARG B 1 40 ? -24.641 8.375 17.688 1 89.5 40 ARG B O 1
ATOM 2726 N N . ILE B 1 41 ? -25.25 6.75 16.25 1 87 41 ILE B N 1
ATOM 2727 C CA . ILE B 1 41 ? -25.078 7.555 15.039 1 87 41 ILE B CA 1
ATOM 2728 C C . ILE B 1 41 ? -26.375 7.594 14.25 1 87 41 ILE B C 1
ATOM 2730 O O . ILE B 1 41 ? -26.812 6.57 13.727 1 87 41 ILE B O 1
ATOM 2734 N N . LYS B 1 42 ? -26.953 8.766 14.141 1 86.69 42 LYS B N 1
ATOM 2735 C CA . LYS B 1 42 ? -28.219 8.938 13.445 1 86.69 42 LYS B CA 1
ATOM 2736 C C . LYS B 1 42 ? -28.094 8.609 11.961 1 86.69 42 LYS B C 1
ATOM 2738 O O . LYS B 1 42 ? -27.031 8.805 11.375 1 86.69 42 LYS B O 1
ATOM 2743 N N . PRO B 1 43 ? -29.203 8.133 11.352 1 88.19 43 PRO B N 1
ATOM 2744 C CA . PRO B 1 43 ? -29.156 7.816 9.922 1 88.19 43 PRO B CA 1
ATOM 2745 C C . PRO B 1 43 ? -28.688 8.992 9.07 1 88.19 43 PRO B C 1
ATOM 2747 O O . PRO B 1 43 ? -29.109 10.133 9.297 1 88.19 43 PRO B O 1
ATOM 2750 N N . HIS B 1 44 ? -27.766 8.766 8.219 1 84.06 44 HIS B N 1
ATOM 2751 C CA . HIS B 1 44 ? -27.188 9.742 7.297 1 84.06 44 HIS B CA 1
ATOM 2752 C C . HIS B 1 44 ? -26.578 9.055 6.074 1 84.06 44 HIS B C 1
ATOM 2754 O O . HIS B 1 44 ? -26.609 7.828 5.973 1 84.06 44 HIS B O 1
ATOM 2760 N N . ARG B 1 45 ? -26.234 9.836 5.094 1 83.25 45 ARG B N 1
ATOM 2761 C CA . ARG B 1 45 ? -25.609 9.273 3.904 1 83.25 45 ARG B CA 1
ATOM 2762 C C . ARG B 1 45 ? -24.406 10.109 3.467 1 83.25 45 ARG B C 1
ATOM 2764 O O . ARG B 1 45 ? -24.312 11.289 3.822 1 83.25 45 ARG B O 1
ATOM 2771 N N . HIS B 1 46 ? -23.484 9.438 2.854 1 80.38 46 HIS B N 1
ATOM 2772 C CA . HIS B 1 46 ? -22.344 10.117 2.236 1 80.38 46 HIS B CA 1
ATOM 2773 C C . HIS B 1 46 ? -22.406 10.016 0.715 1 80.38 46 HIS B C 1
ATOM 2775 O O . HIS B 1 46 ? -22.609 8.93 0.168 1 80.38 46 HIS B O 1
ATOM 2781 N N . GLY B 1 47 ? -22.156 11.164 0.118 1 75.38 47 GLY B N 1
ATOM 2782 C CA . GLY B 1 47 ? -22.266 11.195 -1.331 1 75.38 47 GLY B CA 1
ATOM 2783 C C . GLY B 1 47 ? -21.016 10.719 -2.033 1 75.38 47 GLY B C 1
ATOM 2784 O O . GLY B 1 47 ? -21.078 10.219 -3.16 1 75.38 47 GLY B O 1
ATOM 2785 N N . LYS B 1 48 ? -19.875 10.82 -1.436 1 77.81 48 LYS B N 1
ATOM 2786 C CA . LYS B 1 48 ? -18.641 10.523 -2.156 1 77.81 48 LYS B CA 1
ATOM 2787 C C . LYS B 1 48 ? -17.656 9.75 -1.277 1 77.81 48 LYS B C 1
ATOM 2789 O O . LYS B 1 48 ? -16.453 9.711 -1.556 1 77.81 48 LYS B O 1
ATOM 2794 N N . LEU B 1 49 ? -18.234 9.219 -0.156 1 83.75 49 LEU B N 1
ATOM 2795 C CA . LEU B 1 49 ? -17.359 8.461 0.746 1 83.75 49 LEU B CA 1
ATOM 2796 C C . LEU B 1 49 ? -17.844 7.023 0.883 1 83.75 49 LEU B C 1
ATOM 2798 O O . LEU B 1 49 ? -19.047 6.781 1.074 1 83.75 49 LEU B O 1
ATOM 2802 N N . PHE B 1 50 ? -16.938 6.188 0.682 1 88.81 50 PHE B N 1
ATOM 2803 C CA . PHE B 1 50 ? -17.109 4.793 1.058 1 88.81 50 PHE B CA 1
ATOM 2804 C C . PHE B 1 50 ? -16.672 4.559 2.496 1 88.81 50 PHE B C 1
ATOM 2806 O O . PHE B 1 50 ? -15.609 5.031 2.91 1 88.81 50 PHE B O 1
ATOM 2813 N N . GLN B 1 51 ? -17.5 3.93 3.248 1 91.12 51 GLN B N 1
ATOM 2814 C CA . GLN B 1 51 ? -17.141 3.734 4.648 1 91.12 51 GLN B CA 1
ATOM 2815 C C . GLN B 1 51 ? -17.094 2.252 5 1 91.12 51 GLN B C 1
ATOM 2817 O O . GLN B 1 51 ? -17.938 1.471 4.547 1 91.12 51 GLN B O 1
ATOM 2822 N N . ILE B 1 52 ? -16.125 1.901 5.781 1 95.38 52 ILE B N 1
ATOM 2823 C CA . ILE B 1 52 ? -15.953 0.555 6.316 1 95.38 52 ILE B CA 1
ATOM 2824 C C . ILE B 1 52 ? -15.906 0.609 7.84 1 95.38 52 ILE B C 1
ATOM 2826 O O . ILE B 1 52 ? -15.102 1.338 8.414 1 95.38 52 ILE B O 1
ATOM 2830 N N . LEU B 1 53 ? -16.797 -0.081 8.5 1 95.38 53 LEU B N 1
ATOM 2831 C CA . LEU B 1 53 ? -16.719 -0.251 9.945 1 95.38 53 LEU B CA 1
ATOM 2832 C C . LEU B 1 53 ? -16.172 -1.633 10.305 1 95.38 53 LEU B C 1
ATOM 2834 O O . LEU B 1 53 ? -16.703 -2.648 9.852 1 95.38 53 LEU B O 1
ATOM 2838 N N . VAL B 1 54 ? -15.148 -1.665 11 1 96.19 54 VAL B N 1
ATOM 2839 C CA . VAL B 1 54 ? -14.586 -2.902 11.531 1 96.19 54 VAL B CA 1
ATOM 2840 C C . VAL B 1 54 ? -14.906 -3.014 13.023 1 96.19 54 VAL B C 1
ATOM 2842 O O . VAL B 1 54 ? -14.273 -2.348 13.852 1 96.19 54 VAL B O 1
ATOM 2845 N N . LEU B 1 55 ? -15.859 -3.861 13.344 1 94.56 55 LEU B N 1
ATOM 2846 C CA . LEU B 1 55 ? -16.266 -4.09 14.727 1 94.56 55 LEU B CA 1
ATOM 2847 C C . LEU B 1 55 ? -15.523 -5.273 15.328 1 94.56 55 LEU B C 1
ATOM 2849 O O . LEU B 1 55 ? -15.797 -6.426 14.984 1 94.56 55 LEU B O 1
ATOM 2853 N N . ASP B 1 56 ? -14.586 -4.984 16.172 1 91.94 56 ASP B N 1
ATOM 2854 C CA . ASP B 1 56 ? -13.773 -6.031 16.797 1 91.94 56 ASP B CA 1
ATOM 2855 C C . ASP B 1 56 ? -14.547 -6.723 17.922 1 91.94 56 ASP B C 1
ATOM 2857 O O . ASP B 1 56 ? -14.391 -7.926 18.141 1 91.94 56 ASP B O 1
ATOM 2861 N N . SER B 1 57 ? -15.242 -5.949 18.641 1 86.62 57 SER B N 1
ATOM 2862 C CA . SER B 1 57 ? -16.062 -6.469 19.734 1 86.62 57 SER B CA 1
ATOM 2863 C C . SER B 1 57 ? -17.234 -5.555 20.016 1 86.62 57 SER B C 1
ATOM 2865 O O . SER B 1 57 ? -17.219 -4.375 19.656 1 86.62 57 SER B O 1
ATOM 2867 N N . GLY B 1 58 ? -18.312 -6.242 20.656 1 84.69 58 GLY B N 1
ATOM 2868 C CA . GLY B 1 58 ? -19.516 -5.508 20.969 1 84.69 58 GLY B CA 1
ATOM 2869 C C . GLY B 1 58 ? -20.688 -5.863 20.078 1 84.69 58 GLY B C 1
ATOM 2870 O O . GLY B 1 58 ? -20.578 -6.738 19.219 1 84.69 58 GLY B O 1
ATOM 2871 N N . ASN B 1 59 ? -21.875 -5.27 20.422 1 90.56 59 ASN B N 1
ATOM 2872 C CA . ASN B 1 59 ? -23.078 -5.441 19.609 1 90.56 59 ASN B CA 1
ATOM 2873 C C . ASN B 1 59 ? -23.531 -4.129 18.984 1 90.56 59 ASN B C 1
ATOM 2875 O O . ASN B 1 59 ? -23.203 -3.051 19.484 1 90.56 59 ASN B O 1
ATOM 2879 N N . ALA B 1 60 ? -24.188 -4.316 17.891 1 94.19 60 ALA B N 1
ATOM 2880 C CA . ALA B 1 60 ? -24.672 -3.111 17.219 1 94.19 60 ALA B CA 1
ATOM 2881 C C . ALA B 1 60 ? -25.969 -3.379 16.469 1 94.19 60 ALA B C 1
ATOM 2883 O O . ALA B 1 60 ? -26.188 -4.488 15.969 1 94.19 60 ALA B O 1
ATOM 2884 N N . GLU B 1 61 ? -26.812 -2.428 16.531 1 95.5 61 GLU B N 1
ATOM 2885 C CA . GLU B 1 61 ? -27.922 -2.357 15.586 1 95.5 61 GLU B CA 1
ATOM 2886 C C . GLU B 1 61 ? -27.578 -1.445 14.406 1 95.5 61 GLU B C 1
ATOM 2888 O O . GLU B 1 61 ? -27.25 -0.272 14.594 1 95.5 61 GLU B O 1
ATOM 2893 N N . ILE B 1 62 ? -27.688 -2.029 13.242 1 95.19 62 ILE B N 1
ATOM 2894 C CA . ILE B 1 62 ? -27.297 -1.309 12.039 1 95.19 62 ILE B CA 1
ATOM 2895 C C . ILE B 1 62 ? -28.5 -1.076 11.141 1 95.19 62 ILE B C 1
ATOM 2897 O O . ILE B 1 62 ? -29.266 -2.004 10.867 1 95.19 62 ILE B O 1
ATOM 2901 N N . SER B 1 63 ? -28.672 0.141 10.75 1 94.31 63 SER B N 1
ATOM 2902 C CA . SER B 1 63 ? -29.688 0.471 9.758 1 94.31 63 SER B CA 1
ATOM 2903 C C . SER B 1 63 ? -29.062 0.772 8.406 1 94.31 63 SER B C 1
ATOM 2905 O O . SER B 1 63 ? -28.203 1.659 8.289 1 94.31 63 SER B O 1
ATOM 2907 N N . LEU B 1 64 ? -29.359 0.031 7.445 1 93.62 64 LEU B N 1
ATOM 2908 C CA . LEU B 1 64 ? -28.953 0.241 6.062 1 93.62 64 LEU B CA 1
ATOM 2909 C C . LEU B 1 64 ? -30.156 0.431 5.156 1 93.62 64 LEU B C 1
ATOM 2911 O O . LEU B 1 64 ? -30.891 -0.524 4.879 1 93.62 64 LEU B O 1
ATOM 2915 N N . ASP B 1 65 ? -30.234 1.675 4.75 1 89.19 65 ASP B N 1
ATOM 2916 C CA . ASP B 1 65 ? -31.469 2.041 4.055 1 89.19 65 ASP B CA 1
ATOM 2917 C C . ASP B 1 65 ? -32.688 1.597 4.844 1 89.19 65 ASP B C 1
ATOM 2919 O O . ASP B 1 65 ? -32.906 2.037 5.977 1 89.19 65 ASP B O 1
ATOM 2923 N N . ASN B 1 66 ? -33.375 0.729 4.344 1 85.38 66 ASN B N 1
ATOM 2924 C CA . ASN B 1 66 ? -34.625 0.397 5.016 1 85.38 66 ASN B CA 1
ATOM 2925 C C . ASN B 1 66 ? -34.531 -0.947 5.734 1 85.38 66 ASN B C 1
ATOM 2927 O O . ASN B 1 66 ? -35.562 -1.52 6.113 1 85.38 66 ASN B O 1
ATOM 2931 N N . LYS B 1 67 ? -33.312 -1.386 5.996 1 91.94 67 LYS B N 1
ATOM 2932 C CA . LYS B 1 67 ? -33.125 -2.672 6.66 1 91.94 67 LYS B CA 1
ATOM 2933 C C . LYS B 1 67 ? -32.375 -2.508 7.965 1 91.94 67 LYS B C 1
ATOM 2935 O O . LYS B 1 67 ? -31.391 -1.758 8.023 1 91.94 67 LYS B O 1
ATOM 2940 N N . LYS B 1 68 ? -32.969 -3.191 8.953 1 93.94 68 LYS B N 1
ATOM 2941 C CA . LYS B 1 68 ? -32.281 -3.217 10.242 1 93.94 68 LYS B CA 1
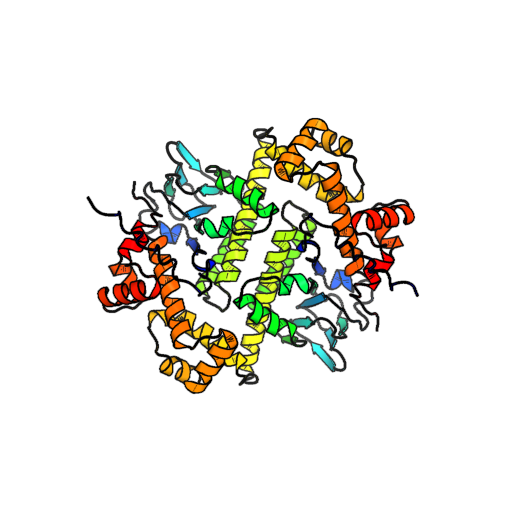ATOM 2942 C C . LYS B 1 68 ? -31.625 -4.57 10.484 1 93.94 68 LYS B C 1
ATOM 2944 O O . LYS B 1 68 ? -32.25 -5.613 10.281 1 93.94 68 LYS B O 1
ATOM 2949 N N . ILE B 1 69 ? -30.375 -4.543 10.875 1 93.94 69 ILE B N 1
ATOM 2950 C CA . ILE B 1 69 ? -29.609 -5.758 11.117 1 93.94 69 ILE B CA 1
ATOM 2951 C C . ILE B 1 69 ? -28.953 -5.688 12.492 1 93.94 69 ILE B C 1
ATOM 2953 O O . ILE B 1 69 ? -28.391 -4.656 12.859 1 93.94 69 ILE B O 1
ATOM 2957 N N . HIS B 1 70 ? -29.109 -6.758 13.188 1 93.88 70 HIS B N 1
ATOM 2958 C CA . HIS B 1 70 ? -28.438 -6.848 14.477 1 93.88 70 HIS B CA 1
ATOM 2959 C C . HIS B 1 70 ? -27.172 -7.703 14.383 1 93.88 70 HIS B C 1
ATOM 2961 O O . HIS B 1 70 ? -27.203 -8.805 13.828 1 93.88 70 HIS B O 1
ATOM 2967 N N . VAL B 1 71 ? -26.094 -7.102 14.859 1 92 71 VAL B N 1
ATOM 2968 C CA . VAL B 1 71 ? -24.844 -7.848 14.898 1 92 71 VAL B CA 1
ATOM 2969 C C . VAL B 1 71 ? -24.422 -8.062 16.344 1 92 71 VAL B C 1
ATOM 2971 O O . VAL B 1 71 ? -24.438 -7.125 17.156 1 92 71 VAL B O 1
ATOM 2974 N N . ASN B 1 72 ? -24.078 -9.312 16.672 1 88.5 72 ASN B N 1
ATOM 2975 C CA . ASN B 1 72 ? -23.719 -9.656 18.047 1 88.5 72 ASN B CA 1
ATOM 2976 C C . ASN B 1 72 ? -22.266 -10.133 18.141 1 88.5 72 ASN B C 1
ATOM 2978 O O . ASN B 1 72 ? -21.781 -10.43 19.234 1 88.5 72 ASN B O 1
ATOM 2982 N N . ASP B 1 73 ? -21.641 -10.25 17.047 1 87.81 73 ASP B N 1
ATOM 2983 C CA . ASP B 1 73 ? -20.266 -10.711 16.969 1 87.81 73 ASP B CA 1
ATOM 2984 C C . ASP B 1 73 ? -19.391 -9.719 16.188 1 87.81 73 ASP B C 1
ATOM 2986 O O . ASP B 1 73 ? -19.875 -8.688 15.734 1 87.81 73 ASP B O 1
ATOM 2990 N N . ALA B 1 74 ? -18.078 -10.047 16.219 1 92.62 74 ALA B N 1
ATOM 2991 C CA . ALA B 1 74 ? -17.203 -9.242 15.383 1 92.62 74 ALA B CA 1
ATOM 2992 C C . ALA B 1 74 ? -17.688 -9.211 13.938 1 92.62 74 ALA B C 1
ATOM 2994 O O . ALA B 1 74 ? -18.156 -10.227 13.414 1 92.62 74 ALA B O 1
ATOM 2995 N N . SER B 1 75 ? -17.75 -8.016 13.406 1 94.69 75 SER B N 1
ATOM 2996 C CA . SER B 1 75 ? -18.328 -7.855 12.07 1 94.69 75 SER B CA 1
ATOM 2997 C C . SER B 1 75 ? -17.656 -6.723 11.305 1 94.69 75 SER B C 1
ATOM 2999 O O . SER B 1 75 ? -17.031 -5.844 11.906 1 94.69 75 SER B O 1
ATOM 3001 N N . VAL B 1 76 ? -17.734 -6.844 10.039 1 96.06 76 VAL B N 1
ATOM 3002 C CA . VAL B 1 76 ? -17.312 -5.77 9.156 1 96.06 76 VAL B CA 1
ATOM 3003 C C . VAL B 1 76 ? -18.484 -5.301 8.297 1 96.06 76 VAL B C 1
ATOM 3005 O O . VAL B 1 76 ? -19.188 -6.117 7.707 1 96.06 76 VAL B O 1
ATOM 3008 N N . ILE B 1 77 ? -18.703 -4.004 8.281 1 95.06 77 ILE B N 1
ATOM 3009 C CA . ILE B 1 77 ? -19.781 -3.408 7.512 1 95.06 77 ILE B CA 1
ATOM 3010 C C . ILE B 1 77 ? -19.203 -2.523 6.41 1 95.06 77 ILE B C 1
ATOM 3012 O O . ILE B 1 77 ? -18.422 -1.611 6.684 1 95.06 77 ILE B O 1
ATOM 3016 N N . ALA B 1 78 ? -19.531 -2.83 5.195 1 94.56 78 ALA B N 1
ATOM 3017 C CA . ALA B 1 78 ? -19.156 -2.004 4.047 1 94.56 78 ALA B CA 1
ATOM 3018 C C . ALA B 1 78 ? -20.344 -1.169 3.568 1 94.56 78 ALA B C 1
ATOM 3020 O O . ALA B 1 78 ? -21.406 -1.709 3.262 1 94.56 78 ALA B O 1
ATOM 3021 N N . ILE B 1 79 ? -20.141 0.133 3.504 1 93 79 ILE B N 1
ATOM 3022 C CA . ILE B 1 79 ? -21.219 1.052 3.162 1 93 79 ILE B CA 1
ATOM 3023 C C . ILE B 1 79 ? -20.844 1.848 1.914 1 93 79 ILE B C 1
ATOM 3025 O O . ILE B 1 79 ? -20.078 2.803 1.989 1 93 79 ILE B O 1
ATOM 3029 N N . PRO B 1 80 ? -21.406 1.509 0.776 1 90.44 80 PRO B N 1
ATOM 3030 C CA . PRO B 1 80 ? -21.141 2.27 -0.448 1 90.44 80 PRO B CA 1
ATOM 3031 C C . PRO B 1 80 ? -21.672 3.701 -0.378 1 90.44 80 PRO B C 1
ATOM 3033 O O . PRO B 1 80 ? -22.469 4.027 0.499 1 90.44 80 PRO B O 1
ATOM 3036 N N . THR B 1 81 ? -21.141 4.43 -1.271 1 83.31 81 THR B N 1
ATOM 3037 C CA . THR B 1 81 ? -21.609 5.812 -1.381 1 83.31 81 THR B CA 1
ATOM 3038 C C . THR B 1 81 ? -23.109 5.867 -1.608 1 83.31 81 THR B C 1
ATOM 3040 O O . THR B 1 81 ? -23.672 5.02 -2.309 1 83.31 81 THR B O 1
ATOM 3043 N N . GLY B 1 82 ? -23.75 6.805 -0.966 1 84 82 GLY B N 1
ATOM 3044 C CA . GLY B 1 82 ? -25.172 7.055 -1.213 1 84 82 GLY B CA 1
ATOM 3045 C C . GLY B 1 82 ? -26.078 6.23 -0.326 1 84 82 GLY B C 1
ATOM 3046 O O . GLY B 1 82 ? -27.281 6.516 -0.222 1 84 82 GLY B O 1
ATOM 3047 N N . VAL B 1 83 ? -25.594 5.211 0.323 1 88.88 83 VAL B N 1
ATOM 3048 C CA . VAL B 1 83 ? -26.422 4.355 1.174 1 88.88 83 VAL B CA 1
ATOM 3049 C C . VAL B 1 83 ? -26.688 5.059 2.502 1 88.88 83 VAL B C 1
ATOM 3051 O O . VAL B 1 83 ? -25.766 5.547 3.154 1 88.88 83 VAL B O 1
ATOM 3054 N N . VAL B 1 84 ? -28 5.152 2.852 1 89 84 VAL B N 1
ATOM 3055 C CA . VAL B 1 84 ? -28.359 5.703 4.152 1 89 84 VAL B CA 1
ATOM 3056 C C . VAL B 1 84 ? -28.062 4.688 5.25 1 89 84 VAL B C 1
ATOM 3058 O O . VAL B 1 84 ? -28.422 3.514 5.137 1 89 84 VAL B O 1
ATOM 3061 N N . HIS B 1 85 ? -27.375 5.184 6.293 1 92.56 85 HIS B N 1
ATOM 3062 C CA . HIS B 1 85 ? -27.016 4.238 7.344 1 92.56 85 HIS B CA 1
ATOM 3063 C C . HIS B 1 85 ? -26.969 4.918 8.703 1 92.56 85 HIS B C 1
ATOM 3065 O O . HIS B 1 85 ? -26.797 6.133 8.797 1 92.56 85 HIS B O 1
ATOM 3071 N N . GLY B 1 86 ? -27.281 4.152 9.695 1 91.56 86 GLY B N 1
ATOM 3072 C CA . GLY B 1 86 ? -27.219 4.527 11.102 1 91.56 86 GLY B CA 1
ATOM 3073 C C . GLY B 1 86 ? -26.828 3.383 12.008 1 91.56 86 GLY B C 1
ATOM 3074 O O . GLY B 1 86 ? -26.891 2.217 11.609 1 91.56 86 GLY B O 1
ATOM 3075 N N . PHE B 1 87 ? -26.359 3.812 13.25 1 93.19 87 PHE B N 1
ATOM 3076 C CA . PHE B 1 87 ? -25.828 2.781 14.133 1 93.19 87 PHE B CA 1
ATOM 3077 C C . PHE B 1 87 ? -26.219 3.045 15.578 1 93.19 87 PHE B C 1
ATOM 3079 O O . PHE B 1 87 ? -26.266 4.195 16.016 1 93.19 87 PHE B O 1
ATOM 3086 N N . VAL B 1 88 ? -26.547 1.992 16.266 1 94.62 88 VAL B N 1
ATOM 3087 C CA . VAL B 1 88 ? -26.609 1.979 17.734 1 94.62 88 VAL B CA 1
ATOM 3088 C C . VAL B 1 88 ? -25.656 0.93 18.281 1 94.62 88 VAL B C 1
ATOM 3090 O O . VAL B 1 88 ? -25.891 -0.272 18.156 1 94.62 88 VAL B O 1
ATOM 3093 N N . PHE B 1 89 ? -24.625 1.44 18.953 1 93.81 89 PHE B N 1
ATOM 3094 C CA . PHE B 1 89 ? -23.594 0.542 19.484 1 93.81 89 PHE B CA 1
ATOM 3095 C C . PHE B 1 89 ? -23.812 0.292 20.984 1 93.81 89 PHE B C 1
ATOM 3097 O O . PHE B 1 89 ? -24.312 1.168 21.688 1 93.81 89 PHE B O 1
ATOM 3104 N N . SER B 1 90 ? -23.453 -0.898 21.406 1 92.75 90 SER B N 1
ATOM 3105 C CA . SER B 1 90 ? -23.344 -1.116 22.844 1 92.75 90 SER B CA 1
ATOM 3106 C C . SER B 1 90 ? -22.172 -0.338 23.438 1 92.75 90 SER B C 1
ATOM 3108 O O . SER B 1 90 ? -21.188 -0.061 22.75 1 92.75 90 SER B O 1
ATOM 3110 N N . PRO B 1 91 ? -22.266 -0.014 24.703 1 90.12 91 PRO B N 1
ATOM 3111 C CA . PRO B 1 91 ? -21.141 0.671 25.328 1 90.12 91 PRO B CA 1
ATOM 3112 C C . PRO B 1 91 ? -19.844 -0.141 25.266 1 90.12 91 PRO B C 1
ATOM 3114 O O . PRO B 1 91 ? -19.875 -1.369 25.391 1 90.12 91 PRO B O 1
ATOM 3117 N N . ASN B 1 92 ? -18.719 0.47 25.031 1 85.88 92 ASN B N 1
ATOM 3118 C CA . ASN B 1 92 ? -17.375 -0.085 25 1 85.88 92 ASN B CA 1
ATOM 3119 C C . ASN B 1 92 ? -17.125 -0.877 23.719 1 85.88 92 ASN B C 1
ATOM 3121 O O . ASN B 1 92 ? -16.266 -1.753 23.672 1 85.88 92 ASN B O 1
ATOM 3125 N N . THR B 1 93 ? -18.031 -0.654 22.766 1 90.25 93 THR B N 1
ATOM 3126 C CA . THR B 1 93 ? -17.766 -1.231 21.453 1 90.25 93 THR B CA 1
ATOM 3127 C C . THR B 1 93 ? -16.422 -0.77 20.922 1 90.25 93 THR B C 1
ATOM 3129 O O . THR B 1 93 ? -16.094 0.416 21 1 90.25 93 THR B O 1
ATOM 3132 N N . GLU B 1 94 ? -15.648 -1.778 20.484 1 92.31 94 GLU B N 1
ATOM 3133 C CA . GLU B 1 94 ? -14.312 -1.478 19.969 1 92.31 94 GLU B CA 1
ATOM 3134 C C . GLU B 1 94 ? -14.242 -1.75 18.469 1 92.31 94 GLU B C 1
ATOM 3136 O O . GLU B 1 94 ? -14.828 -2.717 17.969 1 92.31 94 GLU B O 1
ATOM 3141 N N . GLY B 1 95 ? -13.523 -0.876 17.766 1 94.44 95 GLY B N 1
ATOM 3142 C CA . GLY B 1 95 ? -13.312 -1.024 16.344 1 94.44 95 GLY B CA 1
ATOM 3143 C C . GLY B 1 95 ? -12.977 0.282 15.648 1 94.44 95 GLY B C 1
ATOM 3144 O O . GLY B 1 95 ? -12.57 1.249 16.297 1 94.44 95 GLY B O 1
ATOM 3145 N N . TYR B 1 96 ? -13.031 0.229 14.367 1 95.44 96 TYR B N 1
ATOM 3146 C CA . TYR B 1 96 ? -12.641 1.394 13.586 1 95.44 96 TYR B CA 1
ATOM 3147 C C . TYR B 1 96 ? -13.695 1.734 12.539 1 95.44 96 TYR B C 1
ATOM 3149 O O . TYR B 1 96 ? -14.445 0.86 12.094 1 95.44 96 TYR B O 1
ATOM 3157 N N . VAL B 1 97 ? -13.797 2.975 12.234 1 92.94 97 VAL B N 1
ATOM 3158 C CA . VAL B 1 97 ? -14.492 3.471 11.055 1 92.94 97 VAL B CA 1
ATOM 3159 C C . VAL B 1 97 ? -13.484 4.055 10.062 1 92.94 97 VAL B C 1
ATOM 3161 O O . VAL B 1 97 ? -12.734 4.973 10.406 1 92.94 97 VAL B O 1
ATOM 3164 N N . VAL B 1 98 ? -13.445 3.479 8.883 1 94.25 98 VAL B N 1
ATOM 3165 C CA . VAL B 1 98 ? -12.578 3.973 7.824 1 94.25 98 VAL B CA 1
ATOM 3166 C C . VAL B 1 98 ? -13.422 4.605 6.719 1 94.25 98 VAL B C 1
ATOM 3168 O O . VAL B 1 98 ? -14.352 3.984 6.211 1 94.25 98 VAL B O 1
ATOM 3171 N N . SER B 1 99 ? -13.125 5.836 6.379 1 89.19 99 SER B N 1
ATOM 3172 C CA . SER B 1 99 ? -13.789 6.551 5.293 1 89.19 99 SER B CA 1
ATOM 3173 C C . SER B 1 99 ? -12.836 6.816 4.137 1 89.19 99 SER B C 1
ATOM 3175 O O . SER B 1 99 ? -11.742 7.352 4.34 1 89.19 99 SER B O 1
ATOM 3177 N N . ILE B 1 100 ? -13.219 6.383 2.961 1 89 100 ILE B N 1
ATOM 3178 C CA . ILE B 1 100 ? -12.383 6.5 1.773 1 89 100 ILE B CA 1
ATOM 3179 C C . ILE B 1 100 ? -13.125 7.266 0.685 1 89 100 ILE B C 1
ATOM 3181 O O . ILE B 1 100 ? -14.258 6.922 0.34 1 89 100 ILE B O 1
ATOM 3185 N N . ALA B 1 101 ? -12.406 8.281 0.159 1 84.75 101 ALA B N 1
ATOM 3186 C CA . ALA B 1 101 ? -13.016 9.039 -0.933 1 84.75 101 ALA B CA 1
ATOM 3187 C C . ALA B 1 101 ? -13.133 8.18 -2.191 1 84.75 101 ALA B C 1
ATOM 3189 O O . ALA B 1 101 ? -12.211 7.438 -2.535 1 84.75 101 ALA B O 1
ATOM 3190 N N . GLU B 1 102 ? -14.234 8.258 -2.852 1 77.94 102 GLU B N 1
ATOM 3191 C CA . GLU B 1 102 ? -14.57 7.43 -4.008 1 77.94 102 GLU B CA 1
ATOM 3192 C C . GLU B 1 102 ? -13.516 7.559 -5.105 1 77.94 102 GLU B C 1
ATOM 3194 O O . GLU B 1 102 ? -13.125 6.562 -5.719 1 77.94 102 GLU B O 1
ATOM 3199 N N . PRO B 1 103 ? -12.93 8.742 -5.328 1 73.44 103 PRO B N 1
ATOM 3200 C CA . PRO B 1 103 ? -11.945 8.867 -6.406 1 73.44 103 PRO B CA 1
ATOM 3201 C C . PRO B 1 103 ? -10.664 8.086 -6.121 1 73.44 103 PRO B C 1
ATOM 3203 O O . PRO B 1 103 ? -9.961 7.691 -7.055 1 73.44 103 PRO B O 1
ATOM 3206 N N . MET B 1 104 ? -10.375 7.895 -4.879 1 74.62 104 MET B N 1
ATOM 3207 C CA . MET B 1 104 ? -9.18 7.145 -4.512 1 74.62 104 MET B CA 1
ATOM 3208 C C . MET B 1 104 ? -9.305 5.68 -4.926 1 74.62 104 MET B C 1
ATOM 3210 O O . MET B 1 104 ? -8.305 5.02 -5.199 1 74.62 104 MET B O 1
ATOM 3214 N N . ILE B 1 105 ? -10.453 5.273 -4.918 1 71.62 105 ILE B N 1
ATOM 3215 C CA . ILE B 1 105 ? -10.758 3.881 -5.238 1 71.62 105 ILE B CA 1
ATOM 3216 C C . ILE B 1 105 ? -10.789 3.691 -6.75 1 71.62 105 ILE B C 1
ATOM 3218 O O . ILE B 1 105 ? -10.289 2.689 -7.27 1 71.62 105 ILE B O 1
ATOM 3222 N N . GLN B 1 106 ? -11.266 4.625 -7.477 1 63.75 106 GLN B N 1
ATOM 3223 C CA . GLN B 1 106 ? -11.5 4.527 -8.914 1 63.75 106 GLN B CA 1
ATOM 3224 C C . GLN B 1 106 ? -10.195 4.684 -9.695 1 63.75 106 GLN B C 1
ATOM 3226 O O . GLN B 1 106 ? -10.039 4.098 -10.766 1 63.75 106 GLN B O 1
ATOM 3231 N N . HIS B 1 107 ? -9.32 5.613 -9.258 1 57.06 107 HIS B N 1
ATOM 3232 C CA . HIS B 1 107 ? -8.109 5.914 -10.016 1 57.06 107 HIS B CA 1
ATOM 3233 C C . HIS B 1 107 ? -7.082 4.797 -9.875 1 57.06 107 HIS B C 1
ATOM 3235 O O . HIS B 1 107 ? -5.984 4.879 -10.438 1 57.06 107 HIS B O 1
ATOM 3241 N N . SER B 1 108 ? -7.391 3.875 -9.164 1 49.84 108 SER B N 1
ATOM 3242 C CA . SER B 1 108 ? -6.395 2.809 -9.133 1 49.84 108 SER B CA 1
ATOM 3243 C C . SER B 1 108 ? -6.332 2.068 -10.461 1 49.84 108 SER B C 1
ATOM 3245 O O . SER B 1 108 ? -7.348 1.574 -10.953 1 49.84 108 SER B O 1
ATOM 3247 N N . ALA B 1 109 ? -5.496 2.656 -11.398 1 42.66 109 ALA B N 1
ATOM 3248 C CA . ALA B 1 109 ? -5.23 2.199 -12.758 1 42.66 109 ALA B CA 1
ATOM 3249 C C . ALA B 1 109 ? -5.277 0.677 -12.844 1 42.66 109 ALA B C 1
ATOM 3251 O O . ALA B 1 109 ? -5.02 0.1 -13.906 1 42.66 109 ALA B O 1
ATOM 3252 N N . LEU B 1 110 ? -5.152 -0.068 -11.75 1 47.81 110 LEU B N 1
ATOM 3253 C CA . LEU B 1 110 ? -4.852 -1.455 -12.086 1 47.81 110 LEU B CA 1
ATOM 3254 C C . LEU B 1 110 ? -6.129 -2.23 -12.391 1 47.81 110 LEU B C 1
ATOM 3256 O O . LEU B 1 110 ? -7.105 -2.146 -11.641 1 47.81 110 LEU B O 1
ATOM 3260 N N . SER B 1 111 ? -6.266 -2.637 -13.578 1 49.12 111 SER B N 1
ATOM 3261 C CA . SER B 1 111 ? -7.293 -3.5 -14.156 1 49.12 111 SER B CA 1
ATOM 3262 C C . SER B 1 111 ? -7.91 -4.406 -13.102 1 49.12 111 SER B C 1
ATOM 3264 O O . SER B 1 111 ? -9.133 -4.52 -13.008 1 49.12 111 SER B O 1
ATOM 3266 N N . TYR B 1 112 ? -7.055 -5.008 -12.375 1 51.12 112 TYR B N 1
ATOM 3267 C CA . TYR B 1 112 ? -7.57 -5.949 -11.391 1 51.12 112 TYR B CA 1
ATOM 3268 C C . TYR B 1 112 ? -8.227 -5.219 -10.227 1 51.12 112 TYR B C 1
ATOM 3270 O O . TYR B 1 112 ? -9.289 -5.629 -9.75 1 51.12 112 TYR B O 1
ATOM 3278 N N . ALA B 1 113 ? -7.676 -4.035 -9.938 1 55.5 113 ALA B N 1
ATOM 3279 C CA . ALA B 1 113 ? -8.227 -3.27 -8.82 1 55.5 113 ALA B CA 1
ATOM 3280 C C . ALA B 1 113 ? -9.633 -2.766 -9.141 1 55.5 113 ALA B C 1
ATOM 3282 O O . ALA B 1 113 ? -10.484 -2.678 -8.25 1 55.5 113 ALA B O 1
ATOM 3283 N N . GLU B 1 114 ? -9.82 -2.758 -10.383 1 58.47 114 GLU B N 1
ATOM 3284 C CA . GLU B 1 114 ? -11.125 -2.246 -10.773 1 58.47 114 GLU B CA 1
ATOM 3285 C C . GLU B 1 114 ? -12.234 -3.238 -10.43 1 58.47 114 GLU B C 1
ATOM 3287 O O . GLU B 1 114 ? -13.297 -2.85 -9.938 1 58.47 114 GLU B O 1
ATOM 3292 N N . SER B 1 115 ? -11.914 -4.441 -10.664 1 63.88 115 SER B N 1
ATOM 3293 C CA . SER B 1 115 ? -12.938 -5.441 -10.359 1 63.88 115 SER B CA 1
ATOM 3294 C C . SER B 1 115 ? -13.141 -5.586 -8.859 1 63.88 115 SER B C 1
ATOM 3296 O O . SER B 1 115 ? -14.266 -5.734 -8.391 1 63.88 115 SER B O 1
ATOM 3298 N N . VAL B 1 116 ? -12.062 -5.441 -8.133 1 66.12 116 VAL B N 1
ATOM 3299 C CA . VAL B 1 116 ? -12.102 -5.531 -6.676 1 66.12 116 VAL B CA 1
ATOM 3300 C C . VAL B 1 116 ? -12.992 -4.422 -6.117 1 66.12 116 VAL B C 1
ATOM 3302 O O . VAL B 1 116 ? -13.906 -4.688 -5.336 1 66.12 116 VAL B O 1
ATOM 3305 N N . PHE B 1 117 ? -12.797 -3.367 -6.711 1 69.31 117 PHE B N 1
ATOM 3306 C CA . PHE B 1 117 ? -13.438 -2.199 -6.117 1 69.31 117 PHE B CA 1
ATOM 3307 C C . PHE B 1 117 ? -14.898 -2.123 -6.523 1 69.31 117 PHE B C 1
ATOM 3309 O O . PHE B 1 117 ? -15.75 -1.733 -5.723 1 69.31 117 PHE B O 1
ATOM 3316 N N . GLU B 1 118 ? -15.102 -2.648 -7.641 1 70.94 118 GLU B N 1
ATOM 3317 C CA . GLU B 1 118 ? -16.5 -2.674 -8.078 1 70.94 118 GLU B CA 1
ATOM 3318 C C . GLU B 1 118 ? -17.344 -3.576 -7.184 1 70.94 118 GLU B C 1
ATOM 3320 O O . GLU B 1 118 ? -18.484 -3.238 -6.848 1 70.94 118 GLU B O 1
ATOM 3325 N N . THR B 1 119 ? -16.844 -4.598 -6.785 1 71.38 119 THR B N 1
ATOM 3326 C CA . THR B 1 119 ? -17.562 -5.566 -5.969 1 71.38 119 THR B CA 1
ATOM 3327 C C . THR B 1 119 ? -17.797 -5.016 -4.562 1 71.38 119 THR B C 1
ATOM 3329 O O . THR B 1 119 ? -18.906 -5.121 -4.027 1 71.38 119 THR B O 1
ATOM 3332 N N . VAL B 1 120 ? -16.781 -4.434 -4.043 1 77.75 120 VAL B N 1
ATOM 3333 C CA . VAL B 1 120 ? -16.875 -3.939 -2.674 1 77.75 120 VAL B CA 1
ATOM 3334 C C . VAL B 1 120 ? -17.828 -2.748 -2.621 1 77.75 120 VAL B C 1
ATOM 3336 O O . VAL B 1 120 ? -18.531 -2.551 -1.627 1 77.75 120 VAL B O 1
ATOM 3339 N N . LEU B 1 121 ? -17.922 -2.084 -3.766 1 75.44 121 LEU B N 1
ATOM 3340 C CA . LEU B 1 121 ? -18.641 -0.812 -3.775 1 75.44 121 LEU B CA 1
ATOM 3341 C C . LEU B 1 121 ? -20.062 -0.996 -4.285 1 75.44 121 LEU B C 1
ATOM 3343 O O . LEU B 1 121 ? -20.859 -0.051 -4.281 1 75.44 121 LEU B O 1
ATOM 3347 N N . ASP B 1 122 ? -20.453 -2.146 -4.605 1 79.69 122 ASP B N 1
ATOM 3348 C CA . ASP B 1 122 ? -21.703 -2.369 -5.32 1 79.69 122 ASP B CA 1
ATOM 3349 C C . ASP B 1 122 ? -22.906 -2.26 -4.379 1 79.69 122 ASP B C 1
ATOM 3351 O O . ASP B 1 122 ? -23.906 -1.638 -4.719 1 79.69 122 ASP B O 1
ATOM 3355 N N . LYS B 1 123 ? -22.906 -2.865 -3.264 1 87.25 123 LYS B N 1
ATOM 3356 C CA . LYS B 1 123 ? -24 -2.873 -2.291 1 87.25 123 LYS B CA 1
ATOM 3357 C C . LYS B 1 123 ? -23.453 -2.975 -0.866 1 87.25 123 LYS B C 1
ATOM 3359 O O . LYS B 1 123 ? -22.344 -3.439 -0.65 1 87.25 123 LYS B O 1
ATOM 3364 N N . PRO B 1 124 ? -24.297 -2.508 0.055 1 92.62 124 PRO B N 1
ATOM 3365 C CA . PRO B 1 124 ? -23.875 -2.666 1.446 1 92.62 124 PRO B CA 1
ATOM 3366 C C . PRO B 1 124 ? -23.672 -4.129 1.841 1 92.62 124 PRO B C 1
ATOM 3368 O O . PRO B 1 124 ? -24.422 -5 1.391 1 92.62 124 PRO B O 1
ATOM 3371 N N . ARG B 1 125 ? -22.672 -4.406 2.59 1 92.38 125 ARG B N 1
ATOM 3372 C CA . ARG B 1 125 ? -22.375 -5.754 3.057 1 92.38 125 ARG B CA 1
ATOM 3373 C C . ARG B 1 125 ? -22.141 -5.773 4.562 1 92.38 125 ARG B C 1
ATOM 3375 O O . ARG B 1 125 ? -21.547 -4.844 5.117 1 92.38 125 ARG B O 1
ATOM 3382 N N . VAL B 1 126 ? -22.672 -6.793 5.18 1 93.81 126 VAL B N 1
ATOM 3383 C CA . VAL B 1 126 ? -22.375 -7.082 6.578 1 93.81 126 VAL B CA 1
ATOM 3384 C C . VAL B 1 126 ? -21.766 -8.477 6.699 1 93.81 126 VAL B C 1
ATOM 3386 O O . VAL B 1 126 ? -22.422 -9.477 6.395 1 93.81 126 VAL B O 1
ATOM 3389 N N . LEU B 1 127 ? -20.547 -8.531 7.07 1 93.19 127 LEU B N 1
ATOM 3390 C CA . LEU B 1 127 ? -19.844 -9.805 7.227 1 93.19 127 LEU B CA 1
ATOM 3391 C C . LEU B 1 127 ? -19.594 -10.109 8.703 1 93.19 127 LEU B C 1
ATOM 3393 O O . LEU B 1 127 ? -19.047 -9.281 9.43 1 93.19 127 LEU B O 1
ATOM 3397 N N . SER B 1 128 ? -19.969 -11.273 9.125 1 91.94 128 SER B N 1
ATOM 3398 C CA . SER B 1 128 ? -19.75 -11.695 10.5 1 91.94 128 SER B CA 1
ATOM 3399 C C . SER B 1 128 ? -18.531 -12.602 10.609 1 91.94 128 SER B C 1
ATOM 3401 O O . SER B 1 128 ? -18.281 -13.438 9.734 1 91.94 128 SER B O 1
ATOM 3403 N N . PHE B 1 129 ? -17.797 -12.414 11.656 1 91.06 129 PHE B N 1
ATOM 3404 C CA . PHE B 1 129 ? -16.578 -13.188 11.875 1 91.06 129 PHE B CA 1
ATOM 3405 C C . PHE B 1 129 ? -16.531 -13.719 13.305 1 91.06 129 PHE B C 1
ATOM 3407 O O . PHE B 1 129 ? -17.156 -13.164 14.203 1 91.06 129 PHE B O 1
ATOM 3414 N N . SER B 1 130 ? -15.742 -14.805 13.438 1 86 130 SER B N 1
ATOM 3415 C CA . SER B 1 130 ? -15.344 -15.195 14.789 1 86 130 SER B CA 1
ATOM 3416 C C . SER B 1 130 ? -14.234 -14.289 15.32 1 86 130 SER B C 1
ATOM 3418 O O . SER B 1 130 ? -13.523 -13.648 14.547 1 86 130 SER B O 1
ATOM 3420 N N . THR B 1 131 ? -14.055 -14.117 16.609 1 77.56 131 THR B N 1
ATOM 3421 C CA . THR B 1 131 ? -13.086 -13.227 17.234 1 77.56 131 THR B CA 1
ATOM 3422 C C . THR B 1 131 ? -11.664 -13.602 16.828 1 77.56 131 THR B C 1
ATOM 3424 O O . THR B 1 131 ? -10.789 -12.734 16.766 1 77.56 131 THR B O 1
ATOM 3427 N N . GLU B 1 132 ? -11.461 -14.844 16.422 1 82.75 132 GLU B N 1
ATOM 3428 C CA . GLU B 1 132 ? -10.094 -15.266 16.109 1 82.75 132 GLU B CA 1
ATOM 3429 C C . GLU B 1 132 ? -9.898 -15.422 14.609 1 82.75 132 GLU B C 1
ATOM 3431 O O . GLU B 1 132 ? -8.922 -16.031 14.172 1 82.75 132 GLU B O 1
ATOM 3436 N N . ASP B 1 133 ? -10.82 -14.75 13.969 1 89.88 133 ASP B N 1
ATOM 3437 C CA . ASP B 1 133 ? -10.727 -14.883 12.516 1 89.88 133 ASP B CA 1
ATOM 3438 C C . ASP B 1 133 ? -9.508 -14.141 11.969 1 89.88 133 ASP B C 1
ATOM 3440 O O . ASP B 1 133 ? -9.25 -13 12.344 1 89.88 133 ASP B O 1
ATOM 3444 N N . LYS B 1 134 ? -8.797 -14.789 11.086 1 88.44 134 LYS B N 1
ATOM 3445 C CA . LYS B 1 134 ? -7.555 -14.242 10.555 1 88.44 134 LYS B CA 1
ATOM 3446 C C . LYS B 1 134 ? -7.82 -12.992 9.711 1 88.44 134 LYS B C 1
ATOM 3448 O O . LYS B 1 134 ? -7.023 -12.055 9.719 1 88.44 134 LYS B O 1
ATOM 3453 N N . VAL B 1 135 ? -8.914 -13.008 9.031 1 90.75 135 VAL B N 1
ATOM 3454 C CA . VAL B 1 135 ? -9.258 -11.883 8.172 1 90.75 135 VAL B CA 1
ATOM 3455 C C . VAL B 1 135 ? -9.578 -10.656 9.023 1 90.75 135 VAL B C 1
ATOM 3457 O O . VAL B 1 135 ? -9.094 -9.555 8.742 1 90.75 135 VAL B O 1
ATOM 3460 N N . LEU B 1 136 ? -10.336 -10.836 10.039 1 92.31 136 LEU B N 1
ATOM 3461 C CA . LEU B 1 136 ? -10.68 -9.742 10.938 1 92.31 136 LEU B CA 1
ATOM 3462 C C . LEU B 1 136 ? -9.43 -9.172 11.602 1 92.31 136 LEU B C 1
ATOM 3464 O O . LEU B 1 136 ? -9.273 -7.953 11.695 1 92.31 136 LEU B O 1
ATOM 3468 N N . THR B 1 137 ? -8.609 -10.078 12.047 1 92.56 137 THR B N 1
ATOM 3469 C CA . THR B 1 137 ? -7.363 -9.664 12.672 1 92.56 137 THR B CA 1
ATOM 3470 C C . THR B 1 137 ? -6.527 -8.828 11.711 1 92.56 137 THR B C 1
ATOM 3472 O O . THR B 1 137 ? -5.957 -7.805 12.094 1 92.56 137 THR B O 1
ATOM 3475 N N . GLN B 1 138 ? -6.488 -9.281 10.5 1 93 138 GLN B N 1
ATOM 3476 C CA . GLN B 1 138 ? -5.719 -8.57 9.484 1 93 138 GLN B CA 1
ATOM 3477 C C . GLN B 1 138 ? -6.312 -7.188 9.219 1 93 138 GLN B C 1
ATOM 3479 O O . GLN B 1 138 ? -5.582 -6.203 9.094 1 93 138 GLN B O 1
ATOM 3484 N N . LEU B 1 139 ? -7.594 -7.086 9.094 1 94.75 139 LEU B N 1
ATOM 3485 C CA . LEU B 1 139 ? -8.266 -5.809 8.883 1 94.75 139 LEU B CA 1
ATOM 3486 C C . LEU B 1 139 ? -8 -4.855 10.047 1 94.75 139 LEU B C 1
ATOM 3488 O O . LEU B 1 139 ? -7.703 -3.68 9.836 1 94.75 139 LEU B O 1
ATOM 3492 N N . HIS B 1 140 ? -8.086 -5.379 11.219 1 94.19 140 HIS B N 1
ATOM 3493 C CA . HIS B 1 140 ? -7.793 -4.582 12.406 1 94.19 140 HIS B CA 1
ATOM 3494 C C . HIS B 1 140 ? -6.363 -4.047 12.367 1 94.19 140 HIS B C 1
ATOM 3496 O O . HIS B 1 140 ? -6.125 -2.883 12.695 1 94.19 140 HIS B O 1
ATOM 3502 N N . ASN B 1 141 ? -5.504 -4.895 12.031 1 93.56 141 ASN B N 1
ATOM 3503 C CA . ASN B 1 141 ? -4.102 -4.492 11.953 1 93.56 141 ASN B CA 1
ATOM 3504 C C . ASN B 1 141 ? -3.9 -3.369 10.938 1 93.56 141 ASN B C 1
ATOM 3506 O O . ASN B 1 141 ? -3.18 -2.408 11.211 1 93.56 141 ASN B O 1
ATOM 3510 N N . TYR B 1 142 ? -4.496 -3.48 9.797 1 96.12 142 TYR B N 1
ATOM 3511 C CA . TYR B 1 142 ? -4.383 -2.434 8.781 1 96.12 142 TYR B CA 1
ATOM 3512 C C . TYR B 1 142 ? -4.992 -1.128 9.281 1 96.12 142 TYR B C 1
ATOM 3514 O O . TYR B 1 142 ? -4.449 -0.048 9.039 1 96.12 142 TYR B O 1
ATOM 3522 N N . CYS B 1 143 ? -6.086 -1.178 9.984 1 96.19 143 CYS B N 1
ATOM 3523 C CA . CYS B 1 143 ? -6.699 0.018 10.547 1 96.19 143 CYS B CA 1
ATOM 3524 C C . CYS B 1 143 ? -5.781 0.675 11.57 1 96.19 143 CYS B C 1
ATOM 3526 O O . CYS B 1 143 ? -5.66 1.901 11.609 1 96.19 143 CYS B O 1
ATOM 3528 N N . ASN B 1 144 ? -5.16 -0.15 12.352 1 94.69 144 ASN B N 1
ATOM 3529 C CA . ASN B 1 144 ? -4.207 0.365 13.328 1 94.69 144 ASN B CA 1
ATOM 3530 C C . ASN B 1 144 ? -3.031 1.064 12.656 1 94.69 144 ASN B C 1
ATOM 3532 O O . ASN B 1 144 ? -2.613 2.143 13.086 1 94.69 144 ASN B O 1
ATOM 3536 N N . LEU B 1 145 ? -2.533 0.43 11.641 1 94.31 145 LEU B N 1
ATOM 3537 C CA . LEU B 1 145 ? -1.438 1.033 10.891 1 94.31 145 LEU B CA 1
ATOM 3538 C C . LEU B 1 145 ? -1.878 2.346 10.25 1 94.31 145 LEU B C 1
ATOM 3540 O O . LEU B 1 145 ? -1.135 3.328 10.266 1 94.31 145 LEU B O 1
ATOM 3544 N N . LEU B 1 146 ? -3.02 2.352 9.711 1 95.12 146 LEU B N 1
ATOM 3545 C CA . LEU B 1 146 ? -3.564 3.551 9.086 1 95.12 146 LEU B CA 1
ATOM 3546 C C . LEU B 1 146 ? -3.727 4.672 10.109 1 95.12 146 LEU B C 1
ATOM 3548 O O . LEU B 1 146 ? -3.342 5.812 9.859 1 95.12 146 LEU B O 1
ATOM 3552 N N . SER B 1 147 ? -4.289 4.324 11.25 1 93.19 147 SER B N 1
ATOM 3553 C CA . SER B 1 147 ? -4.457 5.293 12.336 1 93.19 147 SER B CA 1
ATOM 3554 C C . SER B 1 147 ? -3.117 5.871 12.773 1 93.19 147 SER B C 1
ATOM 3556 O O . SER B 1 147 ? -2.971 7.09 12.898 1 93.19 147 SER B O 1
ATOM 3558 N N . SER B 1 148 ? -2.152 5.027 12.961 1 91.88 148 SER B N 1
ATOM 3559 C CA . SER B 1 148 ? -0.818 5.465 13.359 1 91.88 148 SER B CA 1
ATOM 3560 C C . SER B 1 148 ? -0.19 6.359 12.297 1 91.88 148 SER B C 1
ATOM 3562 O O . SER B 1 148 ? 0.438 7.371 12.625 1 91.88 148 SER B O 1
ATOM 3564 N N . GLU B 1 149 ? -0.396 5.973 11.078 1 91.25 149 GLU B N 1
ATOM 3565 C CA . GLU B 1 149 ? 0.147 6.742 9.961 1 91.25 149 GLU B CA 1
ATOM 3566 C C . GLU B 1 149 ? -0.428 8.156 9.93 1 91.25 149 GLU B C 1
ATOM 3568 O O . GLU B 1 149 ? 0.317 9.133 9.828 1 91.25 149 GLU B O 1
ATOM 3573 N N . LEU B 1 150 ? -1.654 8.25 10.047 1 86.38 150 LEU B N 1
ATOM 3574 C CA . LEU B 1 150 ? -2.338 9.531 9.945 1 86.38 150 LEU B CA 1
ATOM 3575 C C . LEU B 1 150 ? -2.029 10.406 11.156 1 86.38 150 LEU B C 1
ATOM 3577 O O . LEU B 1 150 ? -2.016 11.641 11.055 1 86.38 150 LEU B O 1
ATOM 3581 N N . ASN B 1 151 ? -1.699 9.805 12.266 1 86.06 151 ASN B N 1
ATOM 3582 C CA . ASN B 1 151 ? -1.397 10.555 13.484 1 86.06 151 ASN B CA 1
ATOM 3583 C C . ASN B 1 151 ? 0.057 11.016 13.508 1 86.06 151 ASN B C 1
ATOM 3585 O O . ASN B 1 151 ? 0.38 12.031 14.133 1 86.06 151 ASN B O 1
ATOM 3589 N N . ALA B 1 152 ? 0.899 10.25 12.867 1 83.75 152 ALA B N 1
ATOM 3590 C CA . ALA B 1 152 ? 2.324 10.57 12.898 1 83.75 152 ALA B CA 1
ATOM 3591 C C . ALA B 1 152 ? 2.639 11.781 12.031 1 83.75 152 ALA B C 1
ATOM 3593 O O . ALA B 1 152 ? 3.617 12.492 12.273 1 83.75 152 ALA B O 1
ATOM 3594 N N . HIS B 1 153 ? 1.864 12.016 10.992 1 80.81 153 HIS B N 1
ATOM 3595 C CA . HIS B 1 153 ? 2.035 13.141 10.078 1 80.81 153 HIS B CA 1
ATOM 3596 C C . HIS B 1 153 ? 3.447 13.172 9.508 1 80.81 153 HIS B C 1
ATOM 3598 O O . HIS B 1 153 ? 4.078 14.234 9.453 1 80.81 153 HIS B O 1
ATOM 3604 N N . ASP B 1 154 ? 3.98 12.047 9.211 1 83.75 154 ASP B N 1
ATOM 3605 C CA . ASP B 1 154 ? 5.34 11.945 8.695 1 83.75 154 ASP B CA 1
ATOM 3606 C C . ASP B 1 154 ? 5.363 12.125 7.18 1 83.75 154 ASP B C 1
ATOM 3608 O O . ASP B 1 154 ? 4.312 12.164 6.535 1 83.75 154 ASP B O 1
ATOM 3612 N N . VAL B 1 155 ? 6.52 12.352 6.625 1 82.44 155 VAL B N 1
ATOM 3613 C CA . VAL B 1 155 ? 6.699 12.516 5.184 1 82.44 155 VAL B CA 1
ATOM 3614 C C . VAL B 1 155 ? 6.129 11.305 4.453 1 82.44 155 VAL B C 1
ATOM 3616 O O . VAL B 1 155 ? 6.344 10.164 4.871 1 82.44 155 VAL B O 1
ATOM 3619 N N . GLY B 1 156 ? 5.297 11.508 3.379 1 83.12 156 GLY B N 1
ATOM 3620 C CA . GLY B 1 156 ? 4.715 10.438 2.588 1 83.12 156 GLY B CA 1
ATOM 3621 C C . GLY B 1 156 ? 3.439 9.875 3.186 1 83.12 156 GLY B C 1
ATOM 3622 O O . GLY B 1 156 ? 2.938 8.844 2.738 1 83.12 156 GLY B O 1
ATOM 3623 N N . MET B 1 157 ? 2.98 10.461 4.211 1 85.94 157 MET B N 1
ATOM 3624 C CA . MET B 1 157 ? 1.804 9.992 4.938 1 85.94 157 MET B CA 1
ATOM 3625 C C . MET B 1 157 ? 0.63 9.773 3.99 1 85.94 157 MET B C 1
ATOM 3627 O O . MET B 1 157 ? -0.094 8.781 4.113 1 85.94 157 MET B O 1
ATOM 3631 N N . ARG B 1 158 ? 0.436 10.625 3.062 1 83.06 158 ARG B N 1
ATOM 3632 C CA . ARG B 1 158 ? -0.691 10.523 2.141 1 83.06 158 ARG B CA 1
ATOM 3633 C C . ARG B 1 158 ? -0.583 9.258 1.287 1 83.06 158 ARG B C 1
ATOM 3635 O O . ARG B 1 158 ? -1.559 8.523 1.129 1 83.06 158 ARG B O 1
ATOM 3642 N N . GLN B 1 159 ? 0.555 9.047 0.789 1 85.12 159 GLN B N 1
ATOM 3643 C CA . GLN B 1 159 ? 0.781 7.852 -0.016 1 85.12 159 GLN B CA 1
ATOM 3644 C C . GLN B 1 159 ? 0.597 6.582 0.816 1 85.12 159 GLN B C 1
ATOM 3646 O O . GLN B 1 159 ? -0.085 5.648 0.391 1 85.12 159 GLN B O 1
ATOM 3651 N N . ALA B 1 160 ? 1.234 6.613 1.957 1 89.44 160 ALA B N 1
ATOM 3652 C CA . ALA B 1 160 ? 1.122 5.457 2.842 1 89.44 160 ALA B CA 1
ATOM 3653 C C . ALA B 1 160 ? -0.336 5.164 3.182 1 89.44 160 ALA B C 1
ATOM 3655 O O . ALA B 1 160 ? -0.76 4.008 3.189 1 89.44 160 ALA B O 1
ATOM 3656 N N . SER B 1 161 ? -1.053 6.215 3.459 1 91 161 SER B N 1
ATOM 3657 C CA . SER B 1 161 ? -2.461 6.047 3.801 1 91 161 SER B CA 1
ATOM 3658 C C . SER B 1 161 ? -3.248 5.465 2.631 1 91 161 SER B C 1
ATOM 3660 O O . SER B 1 161 ? -4.168 4.668 2.828 1 91 161 SER B O 1
ATOM 3662 N N . GLU B 1 162 ? -2.945 5.859 1.481 1 88.25 162 GLU B N 1
ATOM 3663 C CA . GLU B 1 162 ? -3.594 5.312 0.293 1 88.25 162 GLU B CA 1
ATOM 3664 C C . GLU B 1 162 ? -3.309 3.822 0.145 1 88.25 162 GLU B C 1
ATOM 3666 O O . GLU B 1 162 ? -4.219 3.037 -0.131 1 88.25 162 GLU B O 1
ATOM 3671 N N . TRP B 1 163 ? -2.068 3.451 0.278 1 88.94 163 TRP B N 1
ATOM 3672 C CA . TRP B 1 163 ? -1.706 2.043 0.155 1 88.94 163 TRP B CA 1
ATOM 3673 C C . TRP B 1 163 ? -2.408 1.205 1.218 1 88.94 163 TRP B C 1
ATOM 3675 O O . TRP B 1 163 ? -2.91 0.116 0.927 1 88.94 163 TRP B O 1
ATOM 3685 N N . LEU B 1 164 ? -2.457 1.73 2.404 1 93.31 164 LEU B N 1
ATOM 3686 C CA . LEU B 1 164 ? -3.121 1.017 3.49 1 93.31 164 LEU B CA 1
ATOM 3687 C C . LEU B 1 164 ? -4.617 0.899 3.23 1 93.31 164 LEU B C 1
ATOM 3689 O O . LEU B 1 164 ? -5.215 -0.15 3.479 1 93.31 164 LEU B O 1
ATOM 3693 N N . ALA B 1 165 ? -5.211 1.967 2.715 1 92.12 165 ALA B N 1
ATOM 3694 C CA . ALA B 1 165 ? -6.625 1.924 2.363 1 92.12 165 ALA B CA 1
ATOM 3695 C C . ALA B 1 165 ? -6.895 0.871 1.291 1 92.12 165 ALA B C 1
ATOM 3697 O O . ALA B 1 165 ? -7.875 0.127 1.374 1 92.12 165 ALA B O 1
ATOM 3698 N N . LYS B 1 166 ? -6.055 0.803 0.356 1 89.75 166 LYS B N 1
ATOM 3699 C CA . LYS B 1 166 ? -6.203 -0.181 -0.711 1 89.75 166 LYS B CA 1
ATOM 3700 C C . LYS B 1 166 ? -6.031 -1.601 -0.18 1 89.75 166 LYS B C 1
ATOM 3702 O O . LYS B 1 166 ? -6.719 -2.523 -0.623 1 89.75 166 LYS B O 1
ATOM 3707 N N . MET B 1 167 ? -5.125 -1.791 0.753 1 92.38 167 MET B N 1
ATOM 3708 C CA . MET B 1 167 ? -4.961 -3.09 1.402 1 92.38 167 MET B CA 1
ATOM 3709 C C . MET B 1 167 ? -6.23 -3.494 2.139 1 92.38 167 MET B C 1
ATOM 3711 O O . MET B 1 167 ? -6.637 -4.656 2.094 1 92.38 167 MET B O 1
ATOM 3715 N N . ILE B 1 168 ? -6.82 -2.537 2.799 1 94.19 168 ILE B N 1
ATOM 3716 C CA . ILE B 1 168 ? -8.062 -2.785 3.516 1 94.19 168 ILE B CA 1
ATOM 3717 C C . ILE B 1 168 ? -9.156 -3.203 2.531 1 94.19 168 ILE B C 1
ATOM 3719 O O . ILE B 1 168 ? -9.844 -4.199 2.746 1 94.19 168 ILE B O 1
ATOM 3723 N N . LEU B 1 169 ? -9.281 -2.512 1.441 1 91.56 169 LEU B N 1
ATOM 3724 C CA . LEU B 1 169 ? -10.305 -2.787 0.436 1 91.56 169 LEU B CA 1
ATOM 3725 C C . LEU B 1 169 ? -10.086 -4.16 -0.195 1 91.56 169 LEU B C 1
ATOM 3727 O O . LEU B 1 169 ? -11.047 -4.906 -0.407 1 91.56 169 LEU B O 1
ATOM 3731 N N . LEU B 1 170 ? -8.898 -4.469 -0.469 1 90.56 170 LEU B N 1
ATOM 3732 C CA . LEU B 1 170 ? -8.594 -5.766 -1.064 1 90.56 170 LEU B CA 1
ATOM 3733 C C . LEU B 1 170 ? -8.93 -6.898 -0.1 1 90.56 170 LEU B C 1
ATOM 3735 O O . LEU B 1 170 ? -9.5 -7.914 -0.502 1 90.56 170 LEU B O 1
ATOM 3739 N N . THR B 1 171 ? -8.555 -6.742 1.155 1 92.88 171 THR B N 1
ATOM 3740 C CA . THR B 1 171 ? -8.852 -7.738 2.178 1 92.88 171 THR B CA 1
ATOM 3741 C C . THR B 1 171 ? -10.359 -7.938 2.314 1 92.88 171 THR B C 1
ATOM 3743 O O . THR B 1 171 ? -10.828 -9.07 2.422 1 92.88 171 THR B O 1
ATOM 3746 N N . LEU B 1 172 ? -11.062 -6.844 2.256 1 91.88 172 LEU B N 1
ATOM 3747 C CA . LEU B 1 172 ? -12.523 -6.902 2.318 1 91.88 172 LEU B CA 1
ATOM 3748 C C . LEU 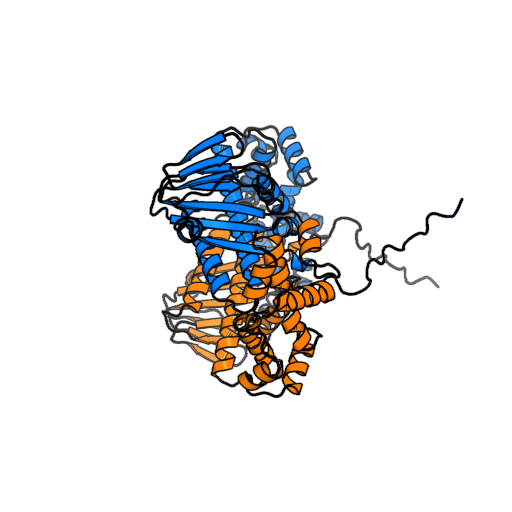B 1 172 ? -13.086 -7.625 1.1 1 91.88 172 LEU B C 1
ATOM 3750 O O . LEU B 1 172 ? -13.984 -8.461 1.229 1 91.88 172 LEU B O 1
ATOM 3754 N N . PHE B 1 173 ? -12.57 -7.344 -0.016 1 88.69 173 PHE B N 1
ATOM 3755 C CA . PHE B 1 173 ? -12.977 -8 -1.251 1 88.69 173 PHE B CA 1
ATOM 3756 C C . PHE B 1 173 ? -12.82 -9.516 -1.138 1 88.69 173 PHE B C 1
ATOM 3758 O O . PHE B 1 173 ? -13.75 -10.266 -1.462 1 88.69 173 PHE B O 1
ATOM 3765 N N . ARG B 1 174 ? -11.664 -9.93 -0.703 1 87.94 174 ARG B N 1
ATOM 3766 C CA . ARG B 1 174 ? -11.383 -11.352 -0.548 1 87.94 174 ARG B CA 1
ATOM 3767 C C . ARG B 1 174 ? -12.367 -12 0.429 1 87.94 174 ARG B C 1
ATOM 3769 O O . ARG B 1 174 ? -12.844 -13.109 0.195 1 87.94 174 ARG B O 1
ATOM 3776 N N . ALA B 1 175 ? -12.688 -11.297 1.51 1 89.88 175 ALA B N 1
ATOM 3777 C CA . ALA B 1 175 ? -13.617 -11.797 2.52 1 89.88 175 ALA B CA 1
ATOM 3778 C C . ALA B 1 175 ? -15.023 -11.945 1.946 1 89.88 175 ALA B C 1
ATOM 3780 O O . ALA B 1 175 ? -15.703 -12.938 2.201 1 89.88 175 ALA B O 1
ATOM 3781 N N . ILE B 1 176 ? -15.461 -11 1.205 1 88.25 176 ILE B N 1
ATOM 3782 C CA . ILE B 1 176 ? -16.781 -11.008 0.591 1 88.25 176 ILE B CA 1
ATOM 3783 C C . ILE B 1 176 ? -16.891 -12.172 -0.384 1 88.25 176 ILE B C 1
ATOM 3785 O O . ILE B 1 176 ? -17.875 -12.922 -0.356 1 88.25 176 ILE B O 1
ATOM 3789 N N . LYS B 1 177 ? -15.906 -12.297 -1.185 1 85 177 LYS B N 1
ATOM 3790 C CA . LYS B 1 177 ? -15.938 -13.352 -2.188 1 85 177 LYS B CA 1
ATOM 3791 C C . LYS B 1 177 ? -15.914 -14.734 -1.532 1 85 177 LYS B C 1
ATOM 3793 O O . LYS B 1 177 ? -16.594 -15.656 -1.981 1 85 177 LYS B O 1
ATOM 3798 N N . GLN B 1 178 ? -15.141 -14.852 -0.529 1 83.88 178 GLN B N 1
ATOM 3799 C CA . GLN B 1 178 ? -15.094 -16.109 0.206 1 83.88 178 GLN B CA 1
ATOM 3800 C C . GLN B 1 178 ? -16.453 -16.453 0.809 1 83.88 178 GLN B C 1
ATOM 3802 O O . GLN B 1 178 ? -16.906 -17.594 0.734 1 83.88 178 GLN B O 1
ATOM 3807 N N . GLN B 1 179 ? -17.094 -15.5 1.383 1 83.31 179 GLN B N 1
ATOM 3808 C CA . GLN B 1 179 ? -18.406 -15.727 1.976 1 83.31 179 GLN B CA 1
ATOM 3809 C C . GLN B 1 179 ? -19.453 -16.016 0.902 1 83.31 179 GLN B C 1
ATOM 3811 O O . GLN B 1 179 ? -20.344 -16.844 1.099 1 83.31 179 GLN B O 1
ATOM 3816 N N . ASP B 1 180 ? -19.391 -15.273 -0.164 1 81.25 180 ASP B N 1
ATOM 3817 C CA . ASP B 1 180 ? -20.297 -15.523 -1.274 1 81.25 180 ASP B CA 1
ATOM 3818 C C . ASP B 1 180 ? -20.172 -16.953 -1.781 1 81.25 180 ASP B C 1
ATOM 3820 O O . ASP B 1 180 ? -21.172 -17.578 -2.164 1 81.25 180 ASP B O 1
ATOM 3824 N N . GLU B 1 181 ? -19.047 -17.453 -1.848 1 77.25 181 GLU B N 1
ATOM 3825 C CA . GLU B 1 181 ? -18.797 -18.812 -2.283 1 77.25 181 GLU B CA 1
ATOM 3826 C C . GLU B 1 181 ? -19.406 -19.828 -1.31 1 77.25 181 GLU B C 1
ATOM 3828 O O . GLU B 1 181 ? -19.938 -20.859 -1.728 1 77.25 181 GLU B O 1
ATOM 3833 N N . GLU B 1 182 ? -19.328 -19.484 -0.099 1 76.62 182 GLU B N 1
ATOM 3834 C CA . GLU B 1 182 ? -19.828 -20.406 0.926 1 76.62 182 GLU B CA 1
ATOM 3835 C C . GLU B 1 182 ? -21.344 -20.422 0.949 1 76.62 182 GLU B C 1
ATOM 3837 O O . GLU B 1 182 ? -21.953 -21.453 1.301 1 76.62 182 GLU B O 1
ATOM 3842 N N . THR B 1 183 ? -21.969 -19.359 0.742 1 71.12 183 THR B N 1
ATOM 3843 C CA . THR B 1 183 ? -23.422 -19.297 0.829 1 71.12 183 THR B CA 1
ATOM 3844 C C . THR B 1 183 ? -24.062 -19.594 -0.523 1 71.12 183 THR B C 1
ATOM 3846 O O . THR B 1 183 ? -25.281 -19.578 -0.656 1 71.12 183 THR B O 1
ATOM 3849 N N . ASN B 1 184 ? -23.312 -20.156 -1.425 1 63.19 184 ASN B N 1
ATOM 3850 C CA . ASN B 1 184 ? -23.75 -20.547 -2.758 1 63.19 184 ASN B CA 1
ATOM 3851 C C . ASN B 1 184 ? -24.547 -19.438 -3.43 1 63.19 184 ASN B C 1
ATOM 3853 O O . ASN B 1 184 ? -25.453 -19.703 -4.219 1 63.19 184 ASN B O 1
ATOM 3857 N N . VAL B 1 185 ? -24.641 -18.5 -2.85 1 52.78 185 VAL B N 1
ATOM 3858 C CA . VAL B 1 185 ? -25.422 -17.406 -3.428 1 52.78 185 VAL B CA 1
ATOM 3859 C C . VAL B 1 185 ? -24.891 -17.062 -4.812 1 52.78 185 VAL B C 1
ATOM 3861 O O . VAL B 1 185 ? -25.656 -16.703 -5.715 1 52.78 185 VAL B O 1
ATOM 3864 N N . GLY B 1 186 ? -23.625 -16.875 -5.074 1 50.44 186 GLY B N 1
ATOM 3865 C CA . GLY B 1 186 ? -23.078 -16.25 -6.273 1 50.44 186 GLY B CA 1
ATOM 3866 C C . GLY B 1 186 ? -22.828 -17.25 -7.391 1 50.44 186 GLY B C 1
ATOM 3867 O O . GLY B 1 186 ? -21.672 -17.609 -7.652 1 50.44 186 GLY B O 1
ATOM 3868 N N . SER B 1 187 ? -23.656 -18.141 -7.508 1 53.22 187 SER B N 1
ATOM 3869 C CA . SER B 1 187 ? -23.672 -18.75 -8.828 1 53.22 187 SER B CA 1
ATOM 3870 C C . SER B 1 187 ? -23.484 -17.719 -9.93 1 53.22 187 SER B C 1
ATOM 3872 O O . SER B 1 187 ? -23.594 -18.047 -11.117 1 53.22 187 SER B O 1
ATOM 3874 N N . SER B 1 188 ? -23.188 -16.594 -9.508 1 57.44 188 SER B N 1
ATOM 3875 C CA . SER B 1 188 ? -23.141 -15.547 -10.523 1 57.44 188 SER B CA 1
ATOM 3876 C C . SER B 1 188 ? -21.812 -15.578 -11.281 1 57.44 188 SER B C 1
ATOM 3878 O O . SER B 1 188 ? -20.812 -16.109 -10.789 1 57.44 188 SER B O 1
ATOM 3880 N N . ILE B 1 189 ? -21.938 -15.391 -12.477 1 58.97 189 ILE B N 1
ATOM 3881 C CA . ILE B 1 189 ? -20.875 -15.281 -13.469 1 58.97 189 ILE B CA 1
ATOM 3882 C C . ILE B 1 189 ? -19.625 -14.656 -12.836 1 58.97 189 ILE B C 1
ATOM 3884 O O . ILE B 1 189 ? -18.516 -15.102 -13.078 1 58.97 189 ILE B O 1
ATOM 3888 N N . ASN B 1 190 ? -19.844 -13.773 -11.906 1 62.25 190 ASN B N 1
ATOM 3889 C CA . ASN B 1 190 ? -18.719 -13.055 -11.305 1 62.25 190 ASN B CA 1
ATOM 3890 C C . ASN B 1 190 ? -18 -13.906 -10.258 1 62.25 190 ASN B C 1
ATOM 3892 O O . ASN B 1 190 ? -16.781 -13.812 -10.109 1 62.25 190 ASN B O 1
ATOM 3896 N N . SER B 1 191 ? -18.766 -14.789 -9.695 1 71.44 191 SER B N 1
ATOM 3897 C CA . SER B 1 191 ? -18.156 -15.656 -8.688 1 71.44 191 SER B CA 1
ATOM 3898 C C . SER B 1 191 ? -17.25 -16.688 -9.328 1 71.44 191 SER B C 1
ATOM 3900 O O . SER B 1 191 ? -16.188 -17.016 -8.789 1 71.44 191 SER B O 1
ATOM 3902 N N . HIS B 1 192 ? -17.562 -16.969 -10.539 1 80.19 192 HIS B N 1
ATOM 3903 C CA . HIS B 1 192 ? -16.781 -18.016 -11.195 1 80.19 192 HIS B CA 1
ATOM 3904 C C . HIS B 1 192 ? -15.398 -17.5 -11.594 1 80.19 192 HIS B C 1
ATOM 3906 O O . HIS B 1 192 ? -14.414 -18.234 -11.523 1 80.19 192 HIS B O 1
ATOM 3912 N N . TYR B 1 193 ? -15.367 -16.281 -11.914 1 82.94 193 TYR B N 1
ATOM 3913 C CA . TYR B 1 193 ? -14.07 -15.758 -12.32 1 82.94 193 TYR B CA 1
ATOM 3914 C C . TYR B 1 193 ? -13.102 -15.711 -11.148 1 82.94 193 TYR B C 1
ATOM 3916 O O . TYR B 1 193 ? -11.93 -16.062 -11.281 1 82.94 193 TYR B O 1
ATOM 3924 N N . TYR B 1 194 ? -13.648 -15.242 -10.047 1 80.88 194 TYR B N 1
ATOM 3925 C CA . TYR B 1 194 ? -12.82 -15.188 -8.852 1 80.88 194 TYR B CA 1
ATOM 3926 C C . TYR B 1 194 ? -12.305 -16.578 -8.484 1 80.88 194 TYR B C 1
ATOM 3928 O O . TYR B 1 194 ? -11.117 -16.734 -8.203 1 80.88 194 TYR B O 1
ATOM 3936 N N . GLN B 1 195 ? -13.125 -17.469 -8.539 1 85 195 GLN B N 1
ATOM 3937 C CA . GLN B 1 195 ? -12.75 -18.844 -8.211 1 85 195 GLN B CA 1
ATOM 3938 C C . GLN B 1 195 ? -11.742 -19.391 -9.219 1 85 195 GLN B C 1
ATOM 3940 O O . GLN B 1 195 ? -10.797 -20.078 -8.844 1 85 195 GLN B O 1
ATOM 3945 N N . PHE B 1 196 ? -12.023 -19.047 -10.492 1 90.44 196 PHE B N 1
ATOM 3946 C CA . PHE B 1 196 ? -11.102 -19.438 -11.547 1 90.44 196 PHE B CA 1
ATOM 3947 C C . PHE B 1 196 ? -9.711 -18.859 -11.289 1 90.44 196 PHE B C 1
ATOM 3949 O O . PHE B 1 196 ? -8.711 -19.578 -11.383 1 90.44 196 PHE B O 1
ATOM 3956 N N . GLN B 1 197 ? -9.617 -17.641 -10.891 1 86.75 197 GLN B N 1
ATOM 3957 C CA . GLN B 1 197 ? -8.328 -17 -10.625 1 86.75 197 GLN B CA 1
ATOM 3958 C C . GLN B 1 197 ? -7.605 -17.672 -9.461 1 86.75 197 GLN B C 1
ATOM 3960 O O . GLN B 1 197 ? -6.398 -17.906 -9.531 1 86.75 197 GLN B O 1
ATOM 3965 N N . LYS B 1 198 ? -8.312 -17.906 -8.422 1 84.81 198 LYS B N 1
ATOM 3966 C CA . LYS B 1 198 ? -7.73 -18.578 -7.258 1 84.81 198 LYS B CA 1
ATOM 3967 C C . LYS B 1 198 ? -7.168 -19.938 -7.633 1 84.81 198 LYS B C 1
ATOM 3969 O O . LYS B 1 198 ? -6.043 -20.281 -7.258 1 84.81 198 LYS B O 1
ATOM 3974 N N . LEU B 1 199 ? -7.926 -20.719 -8.375 1 90.38 199 LEU B N 1
ATOM 3975 C CA . LEU B 1 199 ? -7.492 -22.031 -8.828 1 90.38 199 LEU B CA 1
ATOM 3976 C C . LEU B 1 199 ? -6.258 -21.922 -9.719 1 90.38 199 LEU B C 1
ATOM 3978 O O . LEU B 1 199 ? -5.336 -22.734 -9.609 1 90.38 199 LEU B O 1
ATOM 3982 N N . LEU B 1 200 ? -6.332 -20.938 -10.578 1 92.5 200 LEU B N 1
ATOM 3983 C CA . LEU B 1 200 ? -5.227 -20.734 -11.508 1 92.5 200 LEU B CA 1
ATOM 3984 C C . LEU B 1 200 ? -3.924 -20.469 -10.758 1 92.5 200 LEU B C 1
ATOM 3986 O O . LEU B 1 200 ? -2.891 -21.062 -11.07 1 92.5 200 LEU B O 1
ATOM 3990 N N . GLU B 1 201 ? -3.951 -19.609 -9.781 1 87.19 201 GLU B N 1
ATOM 3991 C CA . GLU B 1 201 ? -2.756 -19.266 -9.016 1 87.19 201 GLU B CA 1
ATOM 3992 C C . GLU B 1 201 ? -2.154 -20.5 -8.344 1 87.19 201 GLU B C 1
ATOM 3994 O O . GLU B 1 201 ? -0.934 -20.609 -8.203 1 87.19 201 GLU B O 1
ATOM 3999 N N . ASN B 1 202 ? -2.971 -21.422 -8.07 1 88.25 202 ASN B N 1
ATOM 4000 C CA . ASN B 1 202 ? -2.512 -22.594 -7.328 1 88.25 202 ASN B CA 1
ATOM 4001 C C . ASN B 1 202 ? -2.121 -23.734 -8.266 1 88.25 202 ASN B C 1
ATOM 4003 O O . ASN B 1 202 ? -1.469 -24.688 -7.844 1 88.25 202 ASN B O 1
ATOM 4007 N N . ASN B 1 203 ? -2.502 -23.594 -9.586 1 92.69 203 ASN B N 1
ATOM 4008 C CA . ASN B 1 203 ? -2.348 -24.781 -10.43 1 92.69 203 ASN B CA 1
ATOM 4009 C C . ASN B 1 203 ? -1.66 -24.438 -11.75 1 92.69 203 ASN B C 1
ATOM 4011 O O . ASN B 1 203 ? -1.51 -25.312 -12.609 1 92.69 203 ASN B O 1
ATOM 4015 N N . TYR B 1 204 ? -1.256 -23.234 -11.961 1 91.5 204 TYR B N 1
ATOM 4016 C CA . TYR B 1 204 ? -0.761 -22.844 -13.273 1 91.5 204 TYR B CA 1
ATOM 4017 C C . TYR B 1 204 ? 0.453 -23.688 -13.672 1 91.5 204 TYR B C 1
ATOM 4019 O O . TYR B 1 204 ? 0.707 -23.891 -14.859 1 91.5 204 TYR B O 1
ATOM 4027 N N . ARG B 1 205 ? 1.184 -24.234 -12.758 1 94.38 205 ARG B N 1
ATOM 4028 C CA . ARG B 1 205 ? 2.371 -25.031 -13.062 1 94.38 205 ARG B CA 1
ATOM 4029 C C . ARG B 1 205 ? 1.993 -26.438 -13.484 1 94.38 205 ARG B C 1
ATOM 4031 O O . ARG B 1 205 ? 2.814 -27.172 -14.055 1 94.38 205 ARG B O 1
ATOM 4038 N N . SER B 1 206 ? 0.833 -26.859 -13.156 1 95.62 206 SER B N 1
ATOM 4039 C CA . SER B 1 206 ? 0.365 -28.188 -13.531 1 95.62 206 SER B CA 1
ATOM 4040 C C . SER B 1 206 ? -0.222 -28.188 -14.938 1 95.62 206 SER B C 1
ATOM 4042 O O . SER B 1 206 ? -0.638 -29.234 -15.438 1 95.62 206 SER B O 1
ATOM 4044 N N . HIS B 1 207 ? -0.324 -27.047 -15.555 1 95.75 207 HIS B N 1
ATOM 4045 C CA . HIS B 1 207 ? -0.792 -26.875 -16.922 1 95.75 207 HIS B CA 1
ATOM 4046 C C . HIS B 1 207 ? -2.184 -27.469 -17.109 1 95.75 207 HIS B C 1
ATOM 4048 O O . HIS B 1 207 ? -2.434 -28.188 -18.094 1 95.75 207 HIS B O 1
ATOM 4054 N N . TRP B 1 208 ? -3.066 -27.172 -16.156 1 95.94 208 TRP B N 1
ATOM 4055 C CA . TRP B 1 208 ? -4.453 -27.594 -16.312 1 95.94 208 TRP B CA 1
ATOM 4056 C C . TRP B 1 208 ? -5.074 -26.984 -17.562 1 95.94 208 TRP B C 1
ATOM 4058 O O . TRP B 1 208 ? -4.828 -25.828 -17.891 1 95.94 208 TRP B O 1
ATOM 4068 N N . THR B 1 209 ? -5.844 -27.812 -18.281 1 96.56 209 THR B N 1
ATOM 4069 C CA . THR B 1 209 ? -6.598 -27.328 -19.422 1 96.56 209 THR B CA 1
ATOM 4070 C C . THR B 1 209 ? -7.805 -26.516 -18.969 1 96.56 209 THR B C 1
ATOM 4072 O O . THR B 1 209 ? -8.188 -26.547 -17.797 1 96.56 209 THR B O 1
ATOM 4075 N N . VAL B 1 210 ? -8.328 -25.812 -19.922 1 97.38 210 VAL B N 1
ATOM 4076 C CA . VAL B 1 210 ? -9.539 -25.047 -19.625 1 97.38 210 VAL B CA 1
ATOM 4077 C C . VAL B 1 210 ? -10.633 -25.984 -19.125 1 97.38 210 VAL B C 1
ATOM 4079 O O . VAL B 1 210 ? -11.367 -25.656 -18.203 1 97.38 210 VAL B O 1
ATOM 4082 N N . ALA B 1 211 ? -10.688 -27.141 -19.703 1 97.44 211 ALA B N 1
ATOM 4083 C CA . ALA B 1 211 ? -11.688 -28.141 -19.328 1 97.44 211 ALA B CA 1
ATOM 4084 C C . ALA B 1 211 ? -11.508 -28.578 -17.875 1 97.44 211 ALA B C 1
ATOM 4086 O O . ALA B 1 211 ? -12.484 -28.781 -17.156 1 97.44 211 ALA B O 1
ATOM 4087 N N . GLN B 1 212 ? -10.344 -28.797 -17.453 1 97.25 212 GLN B N 1
ATOM 4088 C CA . GLN B 1 212 ? -10.062 -29.203 -16.078 1 97.25 212 GLN B CA 1
ATOM 4089 C C . GLN B 1 212 ? -10.469 -28.125 -15.086 1 97.25 212 GLN B C 1
ATOM 4091 O O . GLN B 1 212 ? -11.055 -28.422 -14.039 1 97.25 212 GLN B O 1
ATOM 4096 N N . TYR B 1 213 ? -10.164 -26.859 -15.406 1 96.62 213 TYR B N 1
ATOM 4097 C CA . TYR B 1 213 ? -10.602 -25.766 -14.555 1 96.62 213 TYR B CA 1
ATOM 4098 C C . TYR B 1 213 ? -12.125 -25.719 -14.477 1 96.62 213 TYR B C 1
ATOM 4100 O O . TYR B 1 213 ? -12.688 -25.562 -13.391 1 96.62 213 TYR B O 1
ATOM 4108 N N . ALA B 1 214 ? -12.719 -25.828 -15.641 1 95.88 214 ALA B N 1
ATOM 4109 C CA . ALA B 1 214 ? -14.172 -25.797 -15.695 1 95.88 214 ALA B CA 1
ATOM 4110 C C . ALA B 1 214 ? -14.789 -26.906 -14.844 1 95.88 214 ALA B C 1
ATOM 4112 O O . ALA B 1 214 ? -15.75 -26.672 -14.109 1 95.88 214 ALA B O 1
ATOM 4113 N N . GLN B 1 215 ? -14.242 -28.062 -14.93 1 96.06 215 GLN B N 1
ATOM 4114 C CA . GLN B 1 215 ? -14.719 -29.203 -14.148 1 96.06 215 GLN B CA 1
ATOM 4115 C C . GLN B 1 215 ? -14.602 -28.953 -12.656 1 96.06 215 GLN B C 1
ATOM 4117 O O . GLN B 1 215 ? -15.539 -29.188 -11.898 1 96.06 215 GLN B O 1
ATOM 4122 N N . GLU B 1 216 ? -13.5 -28.469 -12.219 1 94.12 216 GLU B N 1
ATOM 4123 C CA . GLU B 1 216 ? -13.281 -28.188 -10.805 1 94.12 216 GLU B CA 1
ATOM 4124 C C . GLU B 1 216 ? -14.25 -27.125 -10.289 1 94.12 216 GLU B C 1
ATOM 4126 O O . GLU B 1 216 ? -14.672 -27.172 -9.133 1 94.12 216 GLU B O 1
ATOM 4131 N N . LEU B 1 217 ? -14.625 -26.234 -11.164 1 91.81 217 LEU B N 1
ATOM 4132 C CA . LEU B 1 217 ? -15.531 -25.141 -10.805 1 91.81 217 LEU B CA 1
ATOM 4133 C C . LEU B 1 217 ? -16.984 -25.547 -11 1 91.81 217 LEU B C 1
ATOM 4135 O O . LEU B 1 217 ? -17.891 -24.75 -10.766 1 91.81 217 LEU B O 1
ATOM 4139 N N . GLN B 1 218 ? -17.141 -26.781 -11.477 1 91.56 218 GLN B N 1
ATOM 4140 C CA . GLN B 1 218 ? -18.484 -27.312 -11.727 1 91.56 218 GLN B CA 1
ATOM 4141 C C . GLN B 1 218 ? -19.266 -26.422 -12.688 1 91.56 218 GLN B C 1
ATOM 4143 O O . GLN B 1 218 ? -20.422 -26.078 -12.414 1 91.56 218 GLN B O 1
ATOM 4148 N N . THR B 1 219 ? -18.641 -26.062 -13.75 1 93 219 THR B N 1
ATOM 4149 C CA . THR B 1 219 ? -19.234 -25.266 -14.812 1 93 219 THR B CA 1
ATOM 4150 C C . THR B 1 219 ? -18.797 -25.781 -16.188 1 93 219 THR B C 1
ATOM 4152 O O . THR B 1 219 ? -18.125 -26.797 -16.281 1 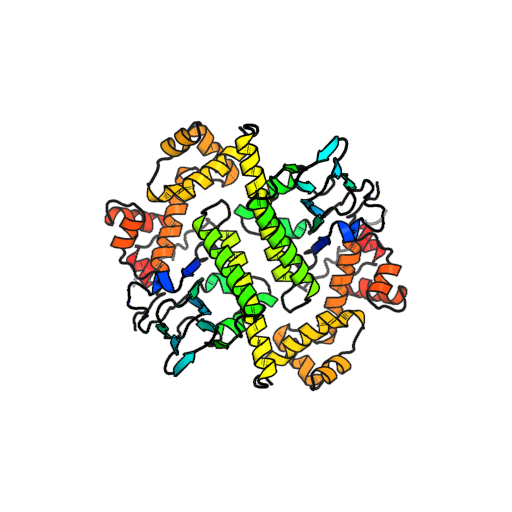93 219 THR B O 1
ATOM 4155 N N . SER B 1 220 ? -19.281 -25.141 -17.25 1 94.81 220 SER B N 1
ATOM 4156 C CA . SER B 1 220 ? -18.891 -25.531 -18.609 1 94.81 220 SER B CA 1
ATOM 4157 C C . SER B 1 220 ? -17.75 -24.672 -19.125 1 94.81 220 SER B C 1
ATOM 4159 O O . SER B 1 220 ? -17.531 -23.562 -18.641 1 94.81 220 SER B O 1
ATOM 4161 N N . VAL B 1 221 ? -17.062 -25.234 -20.078 1 96.25 221 VAL B N 1
ATOM 4162 C CA . VAL B 1 221 ? -16 -24.5 -20.734 1 96.25 221 VAL B CA 1
ATOM 4163 C C . VAL B 1 221 ? -16.547 -23.234 -21.359 1 96.25 221 VAL B C 1
ATOM 4165 O O . VAL B 1 221 ? -15.93 -22.172 -21.266 1 96.25 221 VAL B O 1
ATOM 4168 N N . SER B 1 222 ? -17.703 -23.344 -21.906 1 95.94 222 SER B N 1
ATOM 4169 C CA . SER B 1 222 ? -18.344 -22.188 -22.516 1 95.94 222 SER B CA 1
ATOM 4170 C C . SER B 1 222 ? -18.625 -21.094 -21.484 1 95.94 222 SER B C 1
ATOM 4172 O O . SER B 1 222 ? -18.344 -19.922 -21.734 1 95.94 222 SER B O 1
ATOM 4174 N N . THR B 1 223 ? -19.125 -21.484 -20.406 1 93.69 223 THR B N 1
ATOM 4175 C CA . THR B 1 223 ? -19.422 -20.531 -19.344 1 93.69 223 THR B CA 1
ATOM 4176 C C . THR B 1 223 ? -18.141 -19.891 -18.797 1 93.69 223 THR B C 1
ATOM 4178 O O . THR B 1 223 ? -18.094 -18.688 -18.578 1 93.69 223 THR B O 1
ATOM 4181 N N . LEU B 1 224 ? -17.188 -20.703 -18.578 1 94.56 224 LEU B N 1
ATOM 4182 C CA . LEU B 1 224 ? -15.922 -20.188 -18.078 1 94.56 224 LEU B CA 1
ATOM 4183 C C . LEU B 1 224 ? -15.32 -19.188 -19.062 1 94.56 224 LEU B C 1
ATOM 4185 O O . LEU B 1 224 ? -14.844 -18.125 -18.656 1 94.56 224 LEU B O 1
ATOM 4189 N N . ASN B 1 225 ? -15.375 -19.484 -20.281 1 95.25 225 ASN B N 1
ATOM 4190 C CA . ASN B 1 225 ? -14.875 -18.562 -21.297 1 95.25 225 ASN B CA 1
ATOM 4191 C C . ASN B 1 225 ? -15.672 -17.266 -21.312 1 95.25 225 ASN B C 1
ATOM 4193 O O . ASN B 1 225 ? -15.102 -16.188 -21.469 1 95.25 225 ASN B O 1
ATOM 4197 N N . ARG B 1 226 ? -16.906 -17.375 -21.203 1 92.88 226 ARG B N 1
ATOM 4198 C CA . ARG B 1 226 ? -17.766 -16.188 -21.156 1 92.88 226 ARG B CA 1
ATOM 4199 C C . ARG B 1 226 ? -17.406 -15.289 -19.969 1 92.88 226 ARG B C 1
ATOM 4201 O O . ARG B 1 226 ? -17.281 -14.07 -20.125 1 92.88 226 ARG B O 1
ATOM 4208 N N . VAL B 1 227 ? -17.219 -15.914 -18.891 1 88.25 227 VAL B N 1
ATOM 4209 C CA . VAL B 1 227 ? -16.891 -15.195 -17.656 1 88.25 227 VAL B CA 1
ATOM 4210 C C . VAL B 1 227 ? -15.539 -14.516 -17.812 1 88.25 227 VAL B C 1
ATOM 4212 O O . VAL B 1 227 ? -15.367 -13.359 -17.391 1 88.25 227 VAL B O 1
ATOM 4215 N N . CYS B 1 228 ? -14.602 -15.195 -18.359 1 89.75 228 CYS B N 1
ATOM 4216 C CA . CYS B 1 228 ? -13.266 -14.641 -18.578 1 89.75 228 CYS B CA 1
ATOM 4217 C C . CYS B 1 228 ? -13.312 -13.477 -19.547 1 89.75 228 CYS B C 1
ATOM 4219 O O . CYS B 1 228 ? -12.703 -12.438 -19.312 1 89.75 228 CYS B O 1
ATOM 4221 N N . ARG B 1 229 ? -14.062 -13.578 -20.562 1 89.94 229 ARG B N 1
ATOM 4222 C CA . ARG B 1 229 ? -14.18 -12.5 -21.547 1 89.94 229 ARG B CA 1
ATOM 4223 C C . ARG B 1 229 ? -14.852 -11.273 -20.938 1 89.94 229 ARG B C 1
ATOM 4225 O O . ARG B 1 229 ? -14.453 -10.141 -21.219 1 89.94 229 ARG B O 1
ATOM 4232 N N . LYS B 1 230 ? -15.773 -11.508 -20.219 1 82.81 230 LYS B N 1
ATOM 4233 C CA . LYS B 1 230 ? -16.469 -10.406 -19.562 1 82.81 230 LYS B CA 1
ATOM 4234 C C . LYS B 1 230 ? -15.547 -9.664 -18.594 1 82.81 230 LYS B C 1
ATOM 4236 O O . LYS B 1 230 ? -15.586 -8.438 -18.516 1 82.81 230 LYS B O 1
ATOM 4241 N N . SER B 1 231 ? -14.773 -10.469 -17.984 1 76.81 231 SER B N 1
ATOM 4242 C CA . SER B 1 231 ? -13.961 -9.891 -16.922 1 76.81 231 SER B CA 1
ATOM 4243 C C . SER B 1 231 ? -12.656 -9.32 -17.469 1 76.81 231 SER B C 1
ATOM 4245 O O . SER B 1 231 ? -12.195 -8.273 -17.016 1 76.81 231 SER B O 1
ATOM 4247 N N . LYS B 1 232 ? -12.023 -9.992 -18.391 1 80 232 LYS B N 1
ATOM 4248 C CA . LYS B 1 232 ? -10.68 -9.617 -18.812 1 80 232 LYS B CA 1
ATOM 4249 C C . LYS B 1 232 ? -10.617 -9.383 -20.312 1 80 232 LYS B C 1
ATOM 4251 O O . LYS B 1 232 ? -9.57 -9 -20.844 1 80 232 LYS B O 1
ATOM 4256 N N . GLY B 1 233 ? -11.656 -9.633 -21 1 87 233 GLY B N 1
ATOM 4257 C CA . GLY B 1 233 ? -11.711 -9.391 -22.438 1 87 233 GLY B CA 1
ATOM 4258 C C . GLY B 1 233 ? -11.094 -10.516 -23.25 1 87 233 GLY B C 1
ATOM 4259 O O . GLY B 1 233 ? -11.062 -10.445 -24.484 1 87 233 GLY B O 1
ATOM 4260 N N . VAL B 1 234 ? -10.609 -11.508 -22.594 1 91.31 234 VAL B N 1
ATOM 4261 C CA . VAL B 1 234 ? -9.961 -12.602 -23.312 1 91.31 234 VAL B CA 1
ATOM 4262 C C . VAL B 1 234 ? -10.453 -13.938 -22.766 1 91.31 234 VAL B C 1
ATOM 4264 O O . VAL B 1 234 ? -11.07 -13.992 -21.703 1 91.31 234 VAL B O 1
ATOM 4267 N N . ALA B 1 235 ? -10.195 -15.023 -23.484 1 95.06 235 ALA B N 1
ATOM 4268 C CA . ALA B 1 235 ? -10.648 -16.359 -23.109 1 95.06 235 ALA B CA 1
ATOM 4269 C C . ALA B 1 235 ? -9.773 -16.938 -22 1 95.06 235 ALA B C 1
ATOM 4271 O O . ALA B 1 235 ? -8.664 -16.469 -21.766 1 95.06 235 ALA B O 1
ATOM 4272 N N . ALA B 1 236 ? -10.258 -18.016 -21.406 1 95.5 236 ALA B N 1
ATOM 4273 C CA . ALA B 1 236 ? -9.594 -18.656 -20.281 1 95.5 236 ALA B CA 1
ATOM 4274 C C . ALA B 1 236 ? -8.203 -19.141 -20.656 1 95.5 236 ALA B C 1
ATOM 4276 O O . ALA B 1 236 ? -7.25 -18.984 -19.891 1 95.5 236 ALA B O 1
ATOM 4277 N N . LYS B 1 237 ? -8.117 -19.656 -21.797 1 96.56 237 LYS B N 1
ATOM 4278 C CA . LYS B 1 237 ? -6.84 -20.188 -22.25 1 96.56 237 LYS B CA 1
ATOM 4279 C C . LYS B 1 237 ? -5.762 -19.109 -22.25 1 96.56 237 LYS B C 1
ATOM 4281 O O . LYS B 1 237 ? -4.621 -19.359 -21.859 1 96.56 237 LYS B O 1
ATOM 4286 N N . SER B 1 238 ? -6.133 -17.969 -22.688 1 95.12 238 SER B N 1
ATOM 4287 C CA . SER B 1 238 ? -5.195 -16.844 -22.766 1 95.12 238 SER B CA 1
ATOM 4288 C C . SER B 1 238 ? -4.758 -16.406 -21.375 1 95.12 238 SER B C 1
ATOM 4290 O O . SER B 1 238 ? -3.588 -16.078 -21.156 1 95.12 238 SER B O 1
ATOM 4292 N N . ILE B 1 239 ? -5.645 -16.422 -20.438 1 92.25 239 ILE B N 1
ATOM 4293 C CA . ILE B 1 239 ? -5.355 -16.016 -19.078 1 92.25 239 ILE B CA 1
ATOM 4294 C C . ILE B 1 239 ? -4.383 -17 -18.422 1 92.25 239 ILE B C 1
ATOM 4296 O O . ILE B 1 239 ? -3.436 -16.609 -17.75 1 92.25 239 ILE B O 1
ATOM 4300 N N . ILE B 1 240 ? -4.613 -18.25 -18.719 1 94.69 240 ILE B N 1
ATOM 4301 C CA . ILE B 1 240 ? -3.764 -19.312 -18.188 1 94.69 240 ILE B CA 1
ATOM 4302 C C . ILE B 1 240 ? -2.346 -19.156 -18.734 1 94.69 240 ILE B C 1
ATOM 4304 O O . ILE B 1 240 ? -1.374 -19.188 -17.969 1 94.69 240 ILE B O 1
ATOM 4308 N N . ALA B 1 241 ? -2.279 -18.953 -20 1 94.25 241 ALA B N 1
ATOM 4309 C CA . ALA B 1 241 ? -0.983 -18.797 -20.656 1 94.25 241 ALA B CA 1
ATOM 4310 C C . ALA B 1 241 ? -0.248 -17.562 -20.156 1 94.25 241 ALA B C 1
ATOM 4312 O O . ALA B 1 241 ? 0.969 -17.594 -19.953 1 94.25 241 ALA B O 1
ATOM 4313 N N . GLU B 1 242 ? -0.984 -16.562 -19.953 1 91.12 242 GLU B N 1
ATOM 4314 C CA . GLU B 1 242 ? -0.389 -15.312 -19.469 1 91.12 242 GLU B CA 1
ATOM 4315 C C . GLU B 1 242 ? 0.209 -15.492 -18.078 1 91.12 242 GLU B C 1
ATOM 4317 O O . GLU B 1 242 ? 1.292 -14.977 -17.781 1 91.12 242 GLU B O 1
ATOM 4322 N N . ARG B 1 243 ? -0.462 -16.156 -17.266 1 89.12 243 ARG B N 1
ATOM 4323 C CA . ARG B 1 243 ? 0.027 -16.391 -15.914 1 89.12 243 ARG B CA 1
ATOM 4324 C C . ARG B 1 243 ? 1.352 -17.156 -15.938 1 89.12 243 ARG B C 1
ATOM 4326 O O . ARG B 1 243 ? 2.266 -16.828 -15.172 1 89.12 243 ARG B O 1
ATOM 4333 N N . LEU B 1 244 ? 1.408 -18.141 -16.766 1 92.69 244 LEU B N 1
ATOM 4334 C CA . LEU B 1 244 ? 2.635 -18.922 -16.922 1 92.69 244 LEU B CA 1
ATOM 4335 C C . LEU B 1 244 ? 3.756 -18.047 -17.484 1 92.69 244 LEU B C 1
ATOM 4337 O O . LEU B 1 244 ? 4.895 -18.109 -17.016 1 92.69 244 LEU B O 1
ATOM 4341 N N . PHE B 1 245 ? 3.42 -17.25 -18.391 1 92.06 245 PHE B N 1
ATOM 4342 C CA . PHE B 1 245 ? 4.383 -16.375 -19.062 1 92.06 245 PHE B CA 1
ATOM 4343 C C . PHE B 1 245 ? 4.984 -15.383 -18.078 1 92.06 245 PHE B C 1
ATOM 4345 O O . PHE B 1 245 ? 6.199 -15.164 -18.062 1 92.06 245 PHE B O 1
ATOM 4352 N N . VAL B 1 246 ? 4.188 -14.82 -17.281 1 85.88 246 VAL B N 1
ATOM 4353 C CA . VAL B 1 246 ? 4.645 -13.836 -16.312 1 85.88 246 VAL B CA 1
ATOM 4354 C C . VAL B 1 246 ? 5.656 -14.477 -15.359 1 85.88 246 VAL B C 1
ATOM 4356 O O . VAL B 1 246 ? 6.691 -13.883 -15.055 1 85.88 246 VAL B O 1
ATOM 4359 N N . GLU B 1 247 ? 5.332 -15.664 -14.977 1 87.88 247 GLU B N 1
ATOM 4360 C CA . GLU B 1 247 ? 6.25 -16.359 -14.078 1 87.88 247 GLU B CA 1
ATOM 4361 C C . GLU B 1 247 ? 7.551 -16.719 -14.789 1 87.88 247 GLU B C 1
ATOM 4363 O O . GLU B 1 247 ? 8.625 -16.672 -14.188 1 87.88 247 GLU B O 1
ATOM 4368 N N . ALA B 1 248 ? 7.449 -17.078 -15.984 1 91.62 248 ALA B N 1
ATOM 4369 C CA . ALA B 1 248 ? 8.641 -17.359 -16.781 1 91.62 248 ALA B CA 1
ATOM 4370 C C . ALA B 1 248 ? 9.539 -16.141 -16.875 1 91.62 248 ALA B C 1
ATOM 4372 O O . ALA B 1 248 ? 10.75 -16.234 -16.641 1 91.62 248 ALA B O 1
ATOM 4373 N N . LYS B 1 249 ? 8.953 -15.039 -17.188 1 86.94 249 LYS B N 1
ATOM 4374 C CA . LYS B 1 249 ? 9.703 -13.789 -17.281 1 86.94 249 LYS B CA 1
ATOM 4375 C C . LYS B 1 249 ? 10.391 -13.461 -15.961 1 86.94 249 LYS B C 1
ATOM 4377 O O . LYS B 1 249 ? 11.57 -13.094 -15.945 1 86.94 249 LYS B O 1
ATOM 4382 N N . ARG B 1 250 ? 9.695 -13.664 -14.953 1 80.81 250 ARG B N 1
ATOM 4383 C CA . ARG B 1 250 ? 10.227 -13.375 -13.625 1 80.81 250 ARG B CA 1
ATOM 4384 C C . ARG B 1 250 ? 11.438 -14.25 -13.32 1 80.81 250 ARG B C 1
ATOM 4386 O O . ARG B 1 250 ? 12.469 -13.758 -12.859 1 80.81 250 ARG B O 1
ATOM 4393 N N . SER B 1 251 ? 11.25 -15.461 -13.578 1 84.44 251 SER B N 1
ATOM 4394 C CA . SER B 1 251 ? 12.344 -16.391 -13.32 1 84.44 251 SER B CA 1
ATOM 4395 C C . SER B 1 251 ? 13.57 -16.062 -14.164 1 84.44 251 SER B C 1
ATOM 4397 O O . SER B 1 251 ? 14.695 -16.125 -13.68 1 84.44 251 SER B O 1
ATOM 4399 N N . LEU B 1 252 ? 13.359 -15.664 -15.367 1 85.38 252 LEU B N 1
ATOM 4400 C CA . LEU B 1 252 ? 14.445 -15.352 -16.281 1 85.38 252 LEU B CA 1
ATOM 4401 C C . LEU B 1 252 ? 15.148 -14.062 -15.867 1 85.38 252 LEU B C 1
ATOM 4403 O O . LEU B 1 252 ? 16.359 -13.93 -16.016 1 85.38 252 LEU B O 1
ATOM 4407 N N . LEU B 1 253 ? 14.414 -13.164 -15.367 1 77.31 253 LEU B N 1
ATOM 4408 C CA . LEU B 1 253 ? 14.93 -11.836 -15.055 1 77.31 253 LEU B CA 1
ATOM 4409 C C . LEU B 1 253 ? 15.633 -11.828 -13.703 1 77.31 253 LEU B C 1
ATOM 4411 O O . LEU B 1 253 ? 16.641 -11.141 -13.523 1 77.31 253 LEU B O 1
ATOM 4415 N N . TYR B 1 254 ? 15.117 -12.664 -12.797 1 71.44 254 TYR B N 1
ATOM 4416 C CA . TYR B 1 254 ? 15.5 -12.367 -11.422 1 71.44 254 TYR B CA 1
ATOM 4417 C C . TYR B 1 254 ? 16.203 -13.562 -10.781 1 71.44 254 TYR B C 1
ATOM 4419 O O . TYR B 1 254 ? 16.578 -13.516 -9.609 1 71.44 254 TYR B O 1
ATOM 4427 N N . THR B 1 255 ? 16.312 -14.594 -11.445 1 73.19 255 THR B N 1
ATOM 4428 C CA . THR B 1 255 ? 17.062 -15.734 -10.922 1 73.19 255 THR B CA 1
ATOM 4429 C C . THR B 1 255 ? 18.219 -16.078 -11.852 1 73.19 255 THR B C 1
ATOM 4431 O O . THR B 1 255 ? 18.281 -15.609 -12.984 1 73.19 255 THR B O 1
ATOM 4434 N N . GLN B 1 256 ? 19.062 -16.891 -11.32 1 73.44 256 GLN B N 1
ATOM 4435 C CA . GLN B 1 256 ? 20.188 -17.359 -12.125 1 73.44 256 GLN B CA 1
ATOM 4436 C C . GLN B 1 256 ? 20 -18.797 -12.57 1 73.44 256 GLN B C 1
ATOM 4438 O O . GLN B 1 256 ? 20.953 -19.469 -12.977 1 73.44 256 GLN B O 1
ATOM 4443 N N . LEU B 1 257 ? 18.844 -19.219 -12.453 1 82.25 257 LEU B N 1
ATOM 4444 C CA . LEU B 1 257 ? 18.578 -20.594 -12.844 1 82.25 257 LEU B CA 1
ATOM 4445 C C . LEU B 1 257 ? 18.781 -20.781 -14.344 1 82.25 257 LEU B C 1
ATOM 4447 O O . LEU B 1 257 ? 18.484 -19.875 -15.133 1 82.25 257 LEU B O 1
ATOM 4451 N N . HIS B 1 258 ? 19.266 -21.953 -14.625 1 89.81 258 HIS B N 1
ATOM 4452 C CA . HIS B 1 258 ? 19.328 -22.297 -16.047 1 89.81 258 HIS B CA 1
ATOM 4453 C C . HIS B 1 258 ? 17.938 -22.328 -16.672 1 89.81 258 HIS B C 1
ATOM 4455 O O . HIS B 1 258 ? 16.969 -22.688 -16 1 89.81 258 HIS B O 1
ATOM 4461 N N . VAL B 1 259 ? 17.906 -22.047 -17.938 1 93.81 259 VAL B N 1
ATOM 4462 C CA . VAL B 1 259 ? 16.641 -22 -18.656 1 93.81 259 VAL B CA 1
ATOM 4463 C C . VAL B 1 259 ? 15.914 -23.328 -18.531 1 93.81 259 VAL B C 1
ATOM 4465 O O . VAL B 1 259 ? 14.688 -23.375 -18.375 1 93.81 259 VAL B O 1
ATOM 4468 N N . ASP B 1 260 ? 16.734 -24.391 -18.531 1 95.12 260 ASP B N 1
ATOM 4469 C CA . ASP B 1 260 ? 16.141 -25.703 -18.406 1 95.12 260 ASP B CA 1
ATOM 4470 C C . ASP B 1 260 ? 15.469 -25.875 -17.047 1 95.12 260 ASP B C 1
ATOM 4472 O O . ASP B 1 260 ? 14.383 -26.453 -16.953 1 95.12 260 ASP B O 1
ATOM 4476 N N . GLN B 1 261 ? 16.125 -25.438 -16.047 1 93.56 261 GLN B N 1
ATOM 4477 C CA . GLN B 1 261 ? 15.578 -25.516 -14.703 1 93.56 261 GLN B CA 1
ATOM 4478 C C . GLN B 1 261 ? 14.297 -24.703 -14.578 1 93.56 261 GLN B C 1
ATOM 4480 O O . GLN B 1 261 ? 13.336 -25.141 -13.945 1 93.56 261 GLN B O 1
ATOM 4485 N N . ILE B 1 262 ? 14.305 -23.578 -15.188 1 93.56 262 ILE B N 1
ATOM 4486 C CA . ILE B 1 262 ? 13.117 -22.719 -15.188 1 93.56 262 ILE B CA 1
ATOM 4487 C C . ILE B 1 262 ? 11.961 -23.438 -15.875 1 93.56 262 ILE B C 1
ATOM 4489 O O . ILE B 1 262 ? 10.836 -23.438 -15.383 1 93.56 262 ILE B O 1
ATOM 4493 N N . ALA B 1 263 ? 12.273 -24.078 -16.969 1 96.88 263 ALA B N 1
ATOM 4494 C CA . ALA B 1 263 ? 11.258 -24.828 -17.703 1 96.88 263 ALA B CA 1
ATOM 4495 C C . ALA B 1 263 ? 10.617 -25.891 -16.828 1 96.88 263 ALA B C 1
ATOM 4497 O O . ALA B 1 263 ? 9.391 -25.969 -16.719 1 96.88 263 ALA B O 1
ATOM 4498 N N . TYR B 1 264 ? 11.477 -26.641 -16.141 1 95.88 264 TYR B N 1
ATOM 4499 C CA . TYR B 1 264 ? 10.992 -27.734 -15.305 1 95.88 264 TYR B CA 1
ATOM 4500 C C . TYR B 1 264 ? 10.219 -27.188 -14.109 1 95.88 264 TYR B C 1
ATOM 4502 O O . TYR B 1 264 ? 9.172 -27.719 -13.742 1 95.88 264 TYR B O 1
ATOM 4510 N N . ASN B 1 265 ? 10.672 -26.141 -13.523 1 93.56 265 ASN B N 1
ATOM 4511 C CA . ASN B 1 265 ? 10 -25.516 -12.391 1 93.56 265 ASN B CA 1
ATOM 4512 C C . ASN B 1 265 ? 8.602 -25.016 -12.766 1 93.56 265 ASN B C 1
ATOM 4514 O O . ASN B 1 265 ? 7.703 -25 -11.93 1 93.56 265 ASN B O 1
ATOM 4518 N N . LEU B 1 266 ? 8.445 -24.719 -14.016 1 96.12 266 LEU B N 1
ATOM 4519 C CA . LEU B 1 266 ? 7.18 -24.172 -14.484 1 96.12 266 LEU B CA 1
ATOM 4520 C C . LEU B 1 266 ? 6.27 -25.281 -15 1 96.12 266 LEU B C 1
ATOM 4522 O O . LEU B 1 266 ? 5.168 -25.016 -15.484 1 96.12 266 LEU B O 1
ATOM 4526 N N . GLY B 1 267 ? 6.738 -26.484 -14.93 1 96.69 267 GLY B N 1
ATOM 4527 C CA . GLY B 1 267 ? 5.895 -27.625 -15.211 1 96.69 267 GLY B CA 1
ATOM 4528 C C . GLY B 1 267 ? 6.031 -28.125 -16.641 1 96.69 267 GLY B C 1
ATOM 4529 O O . GLY B 1 267 ? 5.293 -29.031 -17.062 1 96.69 267 GLY B O 1
ATOM 4530 N N . PHE B 1 268 ? 6.949 -27.594 -17.391 1 96.88 268 PHE B N 1
ATOM 4531 C CA . PHE B 1 268 ? 7.176 -28.109 -18.734 1 96.88 268 PHE B CA 1
ATOM 4532 C C . PHE B 1 268 ? 7.938 -29.438 -18.688 1 96.88 268 PHE B C 1
ATOM 4534 O O . PHE B 1 268 ? 8.867 -29.594 -17.891 1 96.88 268 PHE B O 1
ATOM 4541 N N . GLU B 1 269 ? 7.547 -30.328 -19.5 1 94.31 269 GLU B N 1
ATOM 4542 C CA . GLU B 1 269 ? 8.219 -31.609 -19.578 1 94.31 269 GLU B CA 1
ATOM 4543 C C . GLU B 1 269 ? 9.461 -31.547 -20.469 1 94.31 269 GLU B C 1
ATOM 4545 O O . GLU B 1 269 ? 10.367 -32.375 -20.344 1 94.31 269 GLU B O 1
ATOM 4550 N N . ASP B 1 270 ? 9.43 -30.578 -21.344 1 94.62 270 ASP B N 1
ATOM 4551 C CA . ASP B 1 270 ? 10.508 -30.422 -22.297 1 94.62 270 ASP B CA 1
ATOM 4552 C C . ASP B 1 270 ? 10.914 -28.953 -22.422 1 94.62 270 ASP B C 1
ATOM 4554 O O . ASP B 1 270 ? 10.102 -28.109 -22.812 1 94.62 270 ASP B O 1
ATOM 4558 N N . PRO B 1 271 ? 12.18 -28.672 -22.188 1 96.06 271 PRO B N 1
ATOM 4559 C CA . PRO B 1 271 ? 12.656 -27.281 -22.297 1 96.06 271 PRO B CA 1
ATOM 4560 C C . PRO B 1 271 ? 12.43 -26.688 -23.688 1 96.06 271 PRO B C 1
ATOM 4562 O O . PRO B 1 271 ? 12.25 -25.484 -23.812 1 96.06 271 PRO B O 1
ATOM 4565 N N . ALA B 1 272 ? 12.445 -27.531 -24.625 1 96.19 272 ALA B N 1
ATOM 4566 C CA . ALA B 1 272 ? 12.188 -27.047 -25.984 1 96.19 272 ALA B CA 1
ATOM 4567 C C . ALA B 1 272 ? 10.781 -26.469 -26.094 1 96.19 272 ALA B C 1
ATOM 4569 O O . ALA B 1 272 ? 10.57 -25.469 -26.781 1 96.19 272 ALA B O 1
ATOM 4570 N N . TYR B 1 273 ? 9.891 -27.188 -25.547 1 96.56 273 TYR B N 1
ATOM 4571 C CA . TYR B 1 273 ? 8.516 -26.703 -25.562 1 96.56 273 TYR B CA 1
ATOM 4572 C C . TYR B 1 273 ? 8.398 -25.375 -24.812 1 96.56 273 TYR B C 1
ATOM 4574 O O . TYR B 1 273 ? 7.66 -24.484 -25.234 1 96.56 273 TYR B O 1
ATOM 4582 N N . PHE B 1 274 ? 9.094 -25.281 -23.672 1 97.62 274 PHE B N 1
ATOM 4583 C CA . PHE B 1 274 ? 9.133 -24.031 -22.938 1 97.62 274 PHE B CA 1
ATOM 4584 C C . PHE B 1 274 ? 9.68 -22.906 -23.812 1 97.62 274 PHE B C 1
ATOM 4586 O O . PHE B 1 274 ? 9.109 -21.812 -23.859 1 97.62 274 PHE B O 1
ATOM 4593 N N . SER B 1 275 ? 10.719 -23.125 -24.438 1 97.25 275 SER B N 1
ATOM 4594 C CA . SER B 1 275 ? 11.359 -22.125 -25.281 1 97.25 275 SER B CA 1
ATOM 4595 C C . SER B 1 275 ? 10.422 -21.641 -26.391 1 97.25 275 SER B C 1
ATOM 4597 O O . SER B 1 275 ? 10.352 -20.453 -26.672 1 97.25 275 SER B O 1
ATOM 4599 N N . ARG B 1 276 ? 9.766 -22.516 -27.016 1 96.88 276 ARG B N 1
ATOM 4600 C CA . ARG B 1 276 ? 8.805 -22.156 -28.062 1 96.88 276 ARG B CA 1
ATOM 4601 C C . ARG B 1 276 ? 7.664 -21.328 -27.484 1 96.88 276 ARG B C 1
ATOM 4603 O O . ARG B 1 276 ? 7.258 -20.328 -28.094 1 96.88 276 ARG B O 1
ATOM 4610 N N . PHE B 1 277 ? 7.156 -21.812 -26.375 1 96.69 277 PHE B N 1
ATOM 4611 C CA . PHE B 1 277 ? 6.09 -21.094 -25.703 1 96.69 277 PHE B CA 1
ATOM 4612 C C . PHE B 1 277 ? 6.504 -19.641 -25.422 1 96.69 277 PHE B C 1
ATOM 4614 O O . PHE B 1 277 ? 5.762 -18.719 -25.734 1 96.69 277 PHE B O 1
ATOM 4621 N N . PHE B 1 278 ? 7.656 -19.5 -24.812 1 97.12 278 PHE B N 1
ATOM 4622 C CA . PHE B 1 278 ? 8.148 -18.188 -24.422 1 97.12 278 PHE B CA 1
ATOM 4623 C C . PHE B 1 278 ? 8.375 -17.312 -25.656 1 97.12 278 PHE B C 1
ATOM 4625 O O . PHE B 1 278 ? 8 -16.141 -25.672 1 97.12 278 PHE B O 1
ATOM 4632 N N . LYS B 1 279 ? 8.93 -17.844 -26.656 1 96.06 279 LYS B N 1
ATOM 4633 C CA . LYS B 1 279 ? 9.195 -17.109 -27.891 1 96.06 279 LYS B CA 1
ATOM 4634 C C . LYS B 1 279 ? 7.891 -16.672 -28.562 1 96.06 279 LYS B C 1
ATOM 4636 O O . LYS B 1 279 ? 7.793 -15.547 -29.062 1 96.06 279 LYS B O 1
ATOM 4641 N N . ASN B 1 280 ? 6.98 -17.5 -28.594 1 95.75 280 ASN B N 1
ATOM 4642 C CA . ASN B 1 280 ? 5.684 -17.172 -29.172 1 95.75 280 ASN B CA 1
ATOM 4643 C C . ASN B 1 280 ? 5.027 -16 -28.453 1 95.75 280 ASN B C 1
ATOM 4645 O O . ASN B 1 280 ? 4.379 -15.164 -29.094 1 95.75 280 ASN B O 1
ATOM 4649 N N . LYS B 1 281 ? 5.23 -15.945 -27.203 1 93.5 281 LYS B N 1
ATOM 4650 C CA . LYS B 1 281 ? 4.59 -14.914 -26.391 1 93.5 281 LYS B CA 1
ATOM 4651 C C . LYS B 1 281 ? 5.387 -13.617 -26.422 1 93.5 281 LYS B C 1
ATOM 4653 O O . LYS B 1 281 ? 4.809 -12.531 -26.469 1 93.5 281 LYS B O 1
ATOM 4658 N N . SER B 1 282 ? 6.707 -13.734 -26.406 1 91.19 282 SER B N 1
ATOM 4659 C CA . SER B 1 282 ? 7.531 -12.547 -26.203 1 91.19 282 SER B CA 1
ATOM 4660 C C . SER B 1 282 ? 8.219 -12.133 -27.5 1 91.19 282 SER B C 1
ATOM 4662 O O . SER B 1 282 ? 8.727 -11.008 -27.609 1 91.19 282 SER B O 1
ATOM 4664 N N . GLY B 1 283 ? 8.328 -13 -28.406 1 93.5 283 GLY B N 1
ATOM 4665 C CA . GLY B 1 283 ? 9.078 -12.75 -29.625 1 93.5 283 GLY B CA 1
ATOM 4666 C C . GLY B 1 283 ? 10.555 -13.062 -29.5 1 93.5 283 GLY B C 1
ATOM 4667 O O . GLY B 1 283 ? 11.289 -13.047 -30.484 1 93.5 283 GLY B O 1
ATOM 4668 N N . LEU B 1 284 ? 11.008 -13.414 -28.297 1 94.12 284 LEU B N 1
ATOM 4669 C CA . LEU B 1 284 ? 12.406 -13.727 -28.031 1 94.12 284 LEU B CA 1
ATOM 4670 C C . LEU B 1 284 ? 12.539 -15.102 -27.375 1 94.12 284 LEU B C 1
ATOM 4672 O O . LEU B 1 284 ? 11.641 -15.531 -26.641 1 94.12 284 LEU B O 1
ATOM 4676 N N . SER B 1 285 ? 13.641 -15.75 -27.656 1 95.75 285 SER B N 1
ATOM 4677 C CA . SER B 1 285 ? 13.93 -16.953 -26.875 1 95.75 285 SER B CA 1
ATOM 4678 C C . SER B 1 285 ? 14.219 -16.609 -25.422 1 95.75 285 SER B C 1
ATOM 4680 O O . SER B 1 285 ? 14.578 -15.469 -25.109 1 95.75 285 SER B O 1
ATOM 4682 N N . PRO B 1 286 ? 14.062 -17.562 -24.562 1 94.69 286 PRO B N 1
ATOM 4683 C CA . PRO B 1 286 ? 14.406 -17.297 -23.156 1 94.69 286 PRO B CA 1
ATOM 4684 C C . PRO B 1 286 ? 15.844 -16.781 -23 1 94.69 286 PRO B C 1
ATOM 4686 O O . PRO B 1 286 ? 16.078 -15.828 -22.266 1 94.69 286 PRO B O 1
ATOM 4689 N N . THR B 1 287 ? 16.734 -17.375 -23.656 1 92.5 287 THR B N 1
ATOM 4690 C CA . THR B 1 287 ? 18.125 -17 -23.562 1 92.5 287 THR B CA 1
ATOM 4691 C C . THR B 1 287 ? 18.344 -15.578 -24.078 1 92.5 287 THR B C 1
ATOM 4693 O O . THR B 1 287 ? 19.031 -14.781 -23.438 1 92.5 287 THR B O 1
ATOM 4696 N N . SER B 1 288 ? 17.844 -15.289 -25.219 1 91.69 288 SER B N 1
ATOM 4697 C CA . SER B 1 288 ? 17.953 -13.945 -25.766 1 91.69 288 SER B CA 1
ATOM 4698 C C . SER B 1 288 ? 17.312 -12.914 -24.859 1 91.69 288 SER B C 1
ATOM 4700 O O . SER B 1 288 ? 17.844 -11.812 -24.688 1 91.69 288 SER B O 1
ATOM 4702 N N . PHE B 1 289 ? 16.219 -13.312 -24.297 1 90 289 PHE B N 1
ATOM 4703 C CA . PHE B 1 289 ? 15.516 -12.414 -23.391 1 90 289 PHE B CA 1
ATOM 4704 C C . PHE B 1 289 ? 16.391 -12.078 -22.188 1 90 289 PHE B C 1
ATOM 4706 O O . PHE B 1 289 ? 16.5 -10.914 -21.797 1 90 289 PHE B O 1
ATOM 4713 N N . ARG B 1 290 ? 16.938 -13.062 -21.641 1 85.44 290 ARG B N 1
ATOM 4714 C CA . ARG B 1 290 ? 17.828 -12.867 -20.5 1 85.44 290 ARG B CA 1
ATOM 4715 C C . ARG B 1 290 ? 19.016 -12.008 -20.875 1 85.44 290 ARG B C 1
ATOM 4717 O O . ARG B 1 290 ? 19.422 -11.117 -20.125 1 85.44 290 ARG B O 1
ATOM 4724 N N . GLN B 1 291 ? 19.609 -12.227 -21.984 1 82.69 291 GLN B N 1
ATOM 4725 C CA . GLN B 1 291 ? 20.766 -11.477 -22.453 1 82.69 291 GLN B CA 1
ATOM 4726 C C . GLN B 1 291 ? 20.438 -10 -22.641 1 82.69 291 GLN B C 1
ATOM 4728 O O . GLN B 1 291 ? 21.281 -9.133 -22.375 1 82.69 291 GLN B O 1
ATOM 4733 N N . LEU B 1 292 ? 19.281 -9.758 -23.047 1 79.12 292 LEU B N 1
ATOM 4734 C CA . LEU B 1 292 ? 18.844 -8.383 -23.281 1 79.12 292 LEU B CA 1
ATOM 4735 C C . LEU B 1 292 ? 18.484 -7.688 -21.984 1 79.12 292 LEU B C 1
ATOM 4737 O O . LEU B 1 292 ? 18.375 -6.461 -21.938 1 79.12 292 LEU B O 1
ATOM 4741 N N . ASN B 1 293 ? 18.344 -8.531 -20.969 1 72.56 293 ASN B N 1
ATOM 4742 C CA . ASN B 1 293 ? 17.984 -7.996 -19.672 1 72.56 293 ASN B CA 1
ATOM 4743 C C . ASN B 1 293 ? 18.922 -8.508 -18.578 1 72.56 293 ASN B C 1
ATOM 4745 O O . ASN B 1 293 ? 18.484 -9.211 -17.656 1 72.56 293 ASN B O 1
ATOM 4749 N N . PRO B 1 294 ? 20.188 -8.125 -18.625 1 60.25 294 PRO B N 1
ATOM 4750 C CA . PRO B 1 294 ? 21.188 -8.703 -17.719 1 60.25 294 PRO B CA 1
ATOM 4751 C C . PRO B 1 294 ? 20.953 -8.32 -16.266 1 60.25 294 PRO B C 1
ATOM 4753 O O . PRO B 1 294 ? 20.828 -7.133 -15.945 1 60.25 294 PRO B O 1
ATOM 4756 N N . PHE B 1 295 ? 20.25 -8.891 -15.5 1 56.06 295 PHE B N 1
ATOM 4757 C CA . PHE B 1 295 ? 20.031 -8.547 -14.102 1 56.06 295 PHE B CA 1
ATOM 4758 C C . PHE B 1 295 ? 21.219 -8.969 -13.242 1 56.06 295 PHE B C 1
ATOM 4760 O O . PHE B 1 295 ? 21.688 -8.195 -12.406 1 56.06 295 PHE B O 1
ATOM 4767 N N . ASP B 1 296 ? 21.562 -10.289 -12.914 1 55.41 296 ASP B N 1
ATOM 4768 C CA . ASP B 1 296 ? 22.562 -10.727 -11.938 1 55.41 296 ASP B CA 1
ATOM 4769 C C . ASP B 1 296 ? 23.875 -11.094 -12.617 1 55.41 296 ASP B C 1
ATOM 4771 O O . ASP B 1 296 ? 23.891 -11.82 -13.609 1 55.41 296 ASP B O 1
ATOM 4775 N N . THR B 1 297 ? 24.766 -10.023 -12.789 1 48.34 297 THR B N 1
ATOM 4776 C CA . THR B 1 297 ? 26.062 -10.414 -13.328 1 48.34 297 THR B CA 1
ATOM 4777 C C . THR B 1 297 ? 26.922 -11.086 -12.258 1 48.34 297 THR B C 1
ATOM 4779 O O . THR B 1 297 ? 26.906 -10.68 -11.094 1 48.34 297 THR B O 1
ATOM 4782 N N . GLU B 1 298 ? 27.078 -12.43 -12.391 1 45.72 298 GLU B N 1
ATOM 4783 C CA . GLU B 1 298 ? 28.109 -13.094 -11.609 1 45.72 298 GLU B CA 1
ATOM 4784 C C . GLU B 1 298 ? 29.422 -12.312 -11.648 1 45.72 298 GLU B C 1
ATOM 4786 O O . GLU B 1 298 ? 29.812 -11.805 -12.703 1 45.72 298 GLU B O 1
ATOM 4791 N N . TYR B 1 299 ? 29.781 -11.633 -10.641 1 41 299 TYR B N 1
ATOM 4792 C CA . TYR B 1 299 ? 31.203 -11.328 -10.57 1 41 299 TYR B CA 1
ATOM 4793 C C . TYR B 1 299 ? 31.969 -12.469 -9.922 1 41 299 TYR B C 1
ATOM 4795 O O . TYR B 1 299 ? 31.438 -13.188 -9.078 1 41 299 TYR B O 1
#